Protein 5GQW (pdb70)

CATH classification: 2.60.40.10 (+2 more: 3.20.20.80, 2.60.40.1180)

Radius of gyration: 28.47 Å; Cα contacts (8 Å, |Δi|>4): 1723; chains: 1; bounding box: 84×84×60 Å

InterPro domains:
  IPR004193 Glycoside hydrolase, family 13, N-terminal [PF02922] (128-210)
  IPR006047 Glycosyl hydrolase family 13, catalytic domain [PF00128] (302-372)
  IPR006047 Glycosyl hydrolase family 13, catalytic domain [SM00642] (279-637)
  IPR006048 Alpha-amylase/branching enzyme, C-terminal all beta [PF02806] (655-753)
  IPR006407 1,4-alpha-glucan-branching enzyme, GlgB [MF_00685] (105-754)
  IPR006407 1,4-alpha-glucan-branching enzyme, GlgB [TIGR01515] (279-752)
  IPR013780 Glycosyl hydrolase, all-beta [G3DSA:2.60.40.1180] (647-755)
  IPR013783 Immunoglobulin-like fold [G3DSA:2.60.40.10] (2-106)
  IPR013783 Immunoglobulin-like fold [G3DSA:2.60.40.10] (107-224)
  IPR014756 Immunoglobulin E-set [SSF81296] (15-117)
  IPR014756 Immunoglobulin E-set [SSF81296] (141-197)
  IPR017853 Glycoside hydrolase superfamily [SSF51445] (183-643)
  IPR037439 1,4-alpha-glucan-branching enzyme [PIRSF000463] (9-755)
  IPR044143 Glycogen branching enzyme GlgB, N-terminal Early set domain [cd02855] (122-225)
  IPR054169 1,4-alpha-glucan branching enzyme GlgB, N-terminal domain [PF22019] (7-102)

Secondary structure (DSSP, 8-state):
--HHHHHHHHTT--S-GGGTSEEEEEEE-SS-EEEEEEEE-TT-SEEEEEEGGGTEEEE-EEESEEEEEEEEEE-S---S-EEEEEETTEEEEE--TTS-S-SSPPHHHHHHHHTT--TTGGGTSEEEEEEETTEEEEEEEEE-TT-SEEEEEEGGGTT--TT-B-EEETTTEEEEEEET--TT-EEEEEEE-TT--EEEE--TT-S-B--TT---EE---GGGS-----HHHHHHHHTS-GGGS--EEEEE-TTTS-EEETTSPEEETTEEE---BS-TTSTTEEEPPHHHHHHHHHHHHHHHT-SEEEESP-EE-S-GGGTT-S-SEEEEE-GGG--HHHHHHHHHHHHHTT-EEEEE---S-B---TTSSTTTTSS--SB-SSHHHHEETTTTEE-B-TTSHHHHHHHHHHHHHHHHHH---EEEES-HHHHHBTTTT--TTSS---TTSSSB-HHHHHHHHHHHHHHHHHSTT-EEEE---S--S-TTS-GGGT----SEEE-HHHHHHHHHHHHS-GGGGGGGTHHHHTHHHHGGGS-EEEEE-GGGSSTTS--TGGGS-SSHHHHHHHHHHHHHHHHHSSSEEEEETTTTTT--SPP-TTS---GGGGGSHHHHHHHHHHHHHHHHHHH-GGGTSSTTSGGGEEEEE---GGGTEEEEEE--SSGGG-EEEEEE-SS--EEEEEEEESS-SEEEEEEETT-GGGTS---S-TTEEEPBS--BTTBSEEEEEEE-TTEEEEEEEETT---

Structure (mmCIF, N/CA/C/O backbone):
data_5GQW
#
_entry.id   5GQW
#
_cell.length_a   133.619
_cell.length_b   133.619
_cell.length_c   185.248
_cell.angle_alpha   90.00
_cell.angle_beta   90.00
_cell.angle_gamma   90.00
#
_symmetry.space_group_name_H-M   'P 41 21 2'
#
loop_
_entity.id
_entity.type
_entity.pdbx_description
1 polymer '1,4-alpha-glucan branching enzyme GlgB'
2 non-polymer GLYCEROL
3 non-polymer 'MAGNESIUM ION'
4 water water
#
loop_
_atom_site.group_PDB
_atom_site.id
_atom_site.type_symbol
_atom_site.label_atom_id
_atom_site.label_alt_id
_atom_site.label_comp_id
_atom_site.label_asym_id
_atom_site.label_entity_id
_atom_site.label_seq_id
_atom_site.pdbx_PDB_ins_code
_atom_site.Cartn_x
_atom_site.Cartn_y
_atom_site.Cartn_z
_atom_site.occupancy
_atom_site.B_iso_or_equiv
_atom_site.auth_seq_id
_atom_site.auth_comp_id
_atom_site.auth_asym_id
_atom_site.auth_atom_id
_atom_site.pdbx_PDB_model_num
ATOM 1 N N . ILE A 1 25 ? 95.069 33.341 56.296 1.00 43.26 5 ILE A N 1
ATOM 2 C CA . ILE A 1 25 ? 95.793 33.284 57.629 1.00 37.33 5 ILE A CA 1
ATOM 3 C C . ILE A 1 25 ? 97.140 32.436 57.575 1.00 37.62 5 ILE A C 1
ATOM 4 O O . ILE A 1 25 ? 97.246 31.561 56.764 1.00 30.04 5 ILE A O 1
ATOM 9 N N . SER A 1 26 ? 98.134 32.695 58.404 1.00 29.14 6 SER A N 1
ATOM 10 C CA . SER A 1 26 ? 99.378 31.810 58.439 1.00 28.50 6 SER A CA 1
ATOM 11 C C . SER A 1 26 ? 99.212 30.538 59.238 1.00 25.24 6 SER A C 1
ATOM 12 O O . SER A 1 26 ? 98.383 30.427 60.152 1.00 20.36 6 SER A O 1
ATOM 15 N N . ALA A 1 27 ? 100.057 29.534 58.982 1.00 20.77 7 ALA A N 1
ATOM 16 C CA . ALA A 1 27 ? 100.032 28.327 59.790 1.00 20.48 7 ALA A CA 1
ATOM 17 C C . ALA A 1 27 ? 100.434 28.648 61.212 1.00 19.41 7 ALA A C 1
ATOM 18 O O . ALA A 1 27 ? 100.013 27.989 62.172 1.00 19.15 7 ALA A O 1
ATOM 20 N N . ASP A 1 28 ? 101.359 29.590 61.394 1.00 21.15 8 ASP A N 1
ATOM 21 C CA . ASP A 1 28 ? 101.711 30.046 62.750 1.00 23.90 8 ASP A CA 1
ATOM 22 C C . ASP A 1 28 ? 100.497 30.523 63.571 1.00 20.03 8 ASP A C 1
ATOM 23 O O . ASP A 1 28 ? 100.326 30.091 64.717 1.00 20.59 8 ASP A O 1
ATOM 28 N N . GLN A 1 29 ? 99.689 31.369 62.989 1.00 21.05 9 GLN A N 1
ATOM 29 C CA . GLN A 1 29 ? 98.457 31.792 63.645 1.00 20.90 9 GLN A CA 1
ATOM 30 C C . GLN A 1 29 ? 97.496 30.641 63.936 1.00 18.42 9 GLN A C 1
ATOM 31 O O . GLN A 1 29 ? 96.944 30.522 65.014 1.00 19.34 9 GLN A O 1
ATOM 37 N N . VAL A 1 30 ? 97.298 29.751 62.953 1.00 17.88 10 VAL A N 1
ATOM 38 C CA . VAL A 1 30 ? 96.482 28.606 63.175 1.00 18.14 10 VAL A CA 1
ATOM 39 C C . VAL A 1 30 ? 96.962 27.752 64.293 1.00 19.03 10 VAL A C 1
ATOM 40 O O . VAL A 1 30 ? 96.208 27.328 65.230 1.00 18.99 10 VAL A O 1
ATOM 44 N N . ASN A 1 31 ? 98.296 27.485 64.337 1.00 19.65 11 ASN A N 1
ATOM 45 C CA . ASN A 1 31 ? 98.783 26.657 65.408 1.00 20.72 11 ASN A CA 1
ATOM 46 C C . ASN A 1 31 ? 98.676 27.321 66.775 1.00 18.74 11 ASN A C 1
ATOM 47 O O . ASN A 1 31 ? 98.490 26.599 67.793 1.00 22.50 11 ASN A O 1
ATOM 52 N N . GLN A 1 32 ? 98.769 28.655 66.802 1.00 19.93 12 GLN A N 1
ATOM 53 C CA . GLN A 1 32 ? 98.562 29.371 68.085 1.00 20.37 12 GLN A CA 1
ATOM 54 C C . GLN A 1 32 ? 97.161 29.096 68.623 1.00 23.30 12 GLN A C 1
ATOM 55 O O . GLN A 1 32 ? 96.956 28.913 69.822 1.00 25.01 12 GLN A O 1
ATOM 61 N N . ILE A 1 33 ? 96.206 29.079 67.713 1.00 21.36 13 ILE A N 1
ATOM 62 C CA . ILE A 1 33 ? 94.809 28.751 68.119 1.00 21.27 13 ILE A CA 1
ATOM 63 C C . ILE A 1 33 ? 94.705 27.301 68.555 1.00 21.43 13 ILE A C 1
ATOM 64 O O . ILE A 1 33 ? 94.216 27.025 69.650 1.00 26.63 13 ILE A O 1
ATOM 69 N N . ILE A 1 34 ? 95.170 26.350 67.746 1.00 24.94 14 ILE A N 1
ATOM 70 C CA . ILE A 1 34 ? 95.068 24.878 68.022 1.00 24.87 14 ILE A CA 1
ATOM 71 C C . ILE A 1 34 ? 95.663 24.577 69.372 1.00 29.30 14 ILE A C 1
ATOM 72 O O . ILE A 1 34 ? 95.163 23.723 70.113 1.00 27.31 14 ILE A O 1
ATOM 77 N N . TYR A 1 35 ? 96.801 25.197 69.682 1.00 26.22 15 TYR A N 1
ATOM 78 C CA . TYR A 1 35 ? 97.544 24.877 70.899 1.00 28.56 15 TYR A CA 1
ATOM 79 C C . TYR A 1 35 ? 97.317 25.866 72.025 1.00 28.04 15 TYR A C 1
ATOM 80 O O . TYR A 1 35 ? 98.046 25.855 72.989 1.00 33.72 15 TYR A O 1
ATOM 89 N N . ASN A 1 36 ? 96.272 26.704 71.918 1.00 29.04 16 ASN A N 1
ATOM 90 C CA . ASN A 1 36 ? 95.927 27.701 72.977 1.00 31.57 16 ASN A CA 1
ATOM 91 C C . ASN A 1 36 ? 97.112 28.597 73.417 1.00 35.33 16 ASN A C 1
ATOM 92 O O . ASN A 1 36 ? 97.361 28.850 74.603 1.00 34.62 16 ASN A O 1
ATOM 97 N N . LEU A 1 37 ? 97.890 29.083 72.451 1.00 27.96 17 LEU A N 1
ATOM 98 C CA . LEU A 1 37 ? 98.951 30.057 72.674 1.00 28.95 17 LEU A CA 1
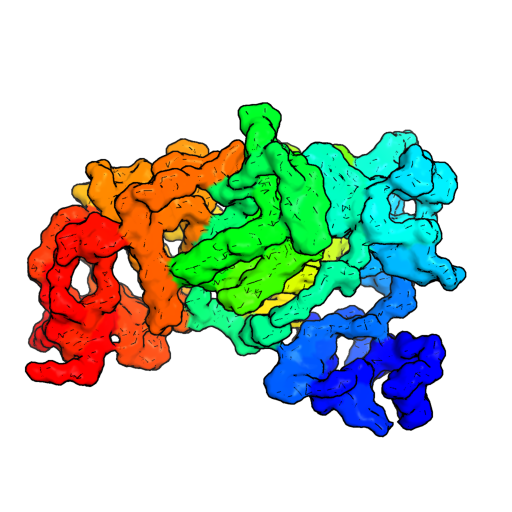ATOM 99 C C . LEU A 1 37 ? 98.529 31.418 72.186 1.00 29.67 17 LEU A C 1
ATOM 100 O O . LEU A 1 37 ? 99.268 32.351 72.302 1.00 31.22 17 LEU A O 1
ATOM 105 N N . HIS A 1 38 ? 97.371 31.557 71.552 1.00 24.62 18 HIS A N 1
ATOM 106 C CA . HIS A 1 38 ? 97.052 32.837 70.968 1.00 21.31 18 HIS A CA 1
ATOM 107 C C . HIS A 1 38 ? 96.571 33.791 72.018 1.00 22.13 18 HIS A C 1
ATOM 108 O O . HIS A 1 38 ? 95.712 33.441 72.855 1.00 24.20 18 HIS A O 1
ATOM 115 N N . HIS A 1 39 ? 96.927 35.048 71.903 1.00 23.23 19 HIS A N 1
ATOM 116 C CA . HIS A 1 39 ? 96.571 35.975 72.970 1.00 26.20 19 HIS A CA 1
ATOM 117 C C . HIS A 1 39 ? 95.124 36.384 72.988 1.00 25.31 19 HIS A C 1
ATOM 118 O O . HIS A 1 39 ? 94.615 36.812 74.006 1.00 23.15 19 HIS A O 1
ATOM 125 N N . ASP A 1 40 ? 94.423 36.340 71.854 1.00 20.45 20 ASP A N 1
ATOM 126 C CA . ASP A 1 40 ? 93.009 36.711 71.811 1.00 19.40 20 ASP A CA 1
ATOM 127 C C . ASP A 1 40 ? 92.372 36.107 70.543 1.00 16.64 20 ASP A C 1
ATOM 128 O O . ASP A 1 40 ? 92.417 36.736 69.481 1.00 17.73 20 ASP A O 1
ATOM 133 N N . PRO A 1 41 ? 91.770 34.924 70.707 1.00 18.65 21 PRO A N 1
ATOM 134 C CA . PRO A 1 41 ? 91.212 34.279 69.513 1.00 17.00 21 PRO A CA 1
ATOM 135 C C . PRO A 1 41 ? 90.172 35.052 68.778 1.00 18.32 21 PRO A C 1
ATOM 136 O O . PRO A 1 41 ? 89.983 34.802 67.618 1.00 17.74 21 PRO A O 1
ATOM 140 N N . PHE A 1 42 ? 89.535 36.087 69.358 1.00 17.55 22 PHE A N 1
ATOM 141 C CA . PHE A 1 42 ? 88.606 36.844 68.607 1.00 19.20 22 PHE A CA 1
ATOM 142 C C . PHE A 1 42 ? 89.231 37.690 67.543 1.00 21.85 22 PHE A C 1
ATOM 143 O O . PHE A 1 42 ? 88.561 38.167 66.644 1.00 20.45 22 PHE A O 1
ATOM 151 N N . GLU A 1 43 ? 90.577 37.862 67.573 1.00 19.86 23 GLU A N 1
ATOM 152 C CA . GLU A 1 43 ? 91.235 38.557 66.485 1.00 19.62 23 GLU A CA 1
ATOM 153 C C . GLU A 1 43 ? 91.112 37.840 65.151 1.00 20.98 23 GLU A C 1
ATOM 154 O O . GLU A 1 43 ? 91.173 38.481 64.101 1.00 21.45 23 GLU A O 1
ATOM 160 N N . ILE A 1 44 ? 91.009 36.521 65.215 1.00 18.10 24 ILE A N 1
ATOM 161 C CA . ILE A 1 44 ? 91.149 35.613 64.068 1.00 20.67 24 ILE A CA 1
ATOM 162 C C . ILE A 1 44 ? 89.827 34.842 63.828 1.00 17.84 24 ILE A C 1
ATOM 163 O O . ILE A 1 44 ? 89.475 34.593 62.650 1.00 17.25 24 ILE A O 1
ATOM 168 N N . LEU A 1 45 ? 89.196 34.387 64.890 1.00 17.03 25 LEU A N 1
ATOM 169 C CA . LEU A 1 45 ? 87.931 33.627 64.795 1.00 17.05 25 LEU A CA 1
ATOM 170 C C . LEU A 1 45 ? 86.702 34.527 64.740 1.00 16.17 25 LEU A C 1
ATOM 171 O O . LEU A 1 45 ? 86.708 35.713 65.093 1.00 16.15 25 LEU A O 1
ATOM 176 N N . GLY A 1 46 ? 85.619 33.992 64.200 1.00 14.91 26 GLY A N 1
ATOM 177 C CA . GLY A 1 46 ? 84.484 34.845 63.934 1.00 15.84 26 GLY A CA 1
ATOM 178 C C . GLY A 1 46 ? 84.485 35.456 62.597 1.00 17.93 26 GLY A C 1
ATOM 179 O O . GLY A 1 46 ? 85.116 34.914 61.685 1.00 16.10 26 GLY A O 1
ATOM 180 N N . CYS A 1 47 ? 83.792 36.590 62.458 1.00 14.82 27 CYS A N 1
ATOM 181 C CA . CYS A 1 47 ? 83.575 37.242 61.205 1.00 15.44 27 CYS A CA 1
ATOM 182 C C . CYS A 1 47 ? 84.440 38.483 61.110 1.00 21.68 27 CYS A C 1
ATOM 183 O O . CYS A 1 47 ? 84.341 39.356 61.953 1.00 19.79 27 CYS A O 1
ATOM 186 N N . HIS A 1 48 ? 85.244 38.575 60.085 1.00 18.75 28 HIS A N 1
ATOM 187 C CA . HIS A 1 48 ? 86.149 39.718 59.869 1.00 21.44 28 HIS A CA 1
ATOM 188 C C . HIS A 1 48 ? 86.088 40.285 58.464 1.00 22.36 28 HIS A C 1
ATOM 189 O O . HIS A 1 48 ? 86.040 39.559 57.483 1.00 20.64 28 HIS A O 1
ATOM 196 N N . LEU A 1 49 ? 86.032 41.610 58.368 1.00 22.48 29 LEU A N 1
ATOM 197 C CA . LEU A 1 49 ? 86.007 42.275 57.071 1.00 24.99 29 LEU A CA 1
ATOM 198 C C . LEU A 1 49 ? 87.364 42.182 56.442 1.00 28.40 29 LEU A C 1
ATOM 199 O O . LEU A 1 49 ? 88.387 42.439 57.103 1.00 28.72 29 LEU A O 1
ATOM 204 N N . LEU A 1 50 ? 87.416 41.748 55.214 1.00 24.56 30 LEU A N 1
ATOM 205 C CA . LEU A 1 50 ? 88.700 41.714 54.497 1.00 29.15 30 LEU A CA 1
ATOM 206 C C . LEU A 1 50 ? 88.877 42.927 53.610 1.00 34.97 30 LEU A C 1
ATOM 207 O O . LEU A 1 50 ? 89.956 43.537 53.579 1.00 36.08 30 LEU A O 1
ATOM 212 N N . GLU A 1 51 ? 87.865 43.226 52.813 1.00 33.25 31 GLU A N 1
ATOM 213 C CA . GLU A 1 51 ? 87.924 44.408 51.973 1.00 35.19 31 GLU A CA 1
ATOM 214 C C . GLU A 1 51 ? 86.574 44.929 51.533 1.00 35.42 31 GLU A C 1
ATOM 215 O O . GLU A 1 51 ? 85.548 44.248 51.687 1.00 28.68 31 GLU A O 1
ATOM 221 N N . GLU A 1 52 ? 86.532 46.191 51.099 1.00 35.33 32 GLU A N 1
ATOM 222 C CA . GLU A 1 52 ? 85.308 46.754 50.568 1.00 36.77 32 GLU A CA 1
ATOM 223 C C . GLU A 1 52 ? 85.364 46.960 49.093 1.00 39.91 32 GLU A C 1
ATOM 224 O O . GLU A 1 52 ? 86.329 47.495 48.597 1.00 34.64 32 GLU A O 1
ATOM 230 N N . GLY A 1 53 ? 84.316 46.539 48.417 1.00 30.05 33 GLY A N 1
ATOM 231 C CA . GLY A 1 53 ? 84.115 46.696 47.016 1.00 31.91 33 GLY A CA 1
ATOM 232 C C . GLY A 1 53 ? 83.198 47.899 46.752 1.00 30.95 33 GLY A C 1
ATOM 233 O O . GLY A 1 53 ? 82.814 48.673 47.645 1.00 33.10 33 GLY A O 1
ATOM 234 N N . LYS A 1 54 ? 82.799 48.015 45.512 1.00 32.61 34 LYS A N 1
ATOM 235 C CA . LYS A 1 54 ? 81.975 49.138 45.133 1.00 40.89 34 LYS A CA 1
ATOM 236 C C . LYS A 1 54 ? 80.620 48.959 45.763 1.00 41.09 34 LYS A C 1
ATOM 237 O O . LYS A 1 54 ? 80.089 49.872 46.374 1.00 40.93 34 LYS A O 1
ATOM 243 N N . ASN A 1 55 ? 80.023 47.799 45.564 1.00 34.68 35 ASN A N 1
ATOM 244 C CA . ASN A 1 55 ? 78.613 47.674 46.085 1.00 41.63 35 ASN A CA 1
ATOM 245 C C . ASN A 1 55 ? 78.492 46.515 47.092 1.00 40.71 35 ASN A C 1
ATOM 246 O O . ASN A 1 55 ? 77.391 46.076 47.389 1.00 35.86 35 ASN A O 1
ATOM 251 N N . THR A 1 56 ? 79.622 45.950 47.480 1.00 34.93 36 THR A N 1
ATOM 252 C CA . THR A 1 56 ? 79.642 44.795 48.343 1.00 30.37 36 THR A CA 1
ATOM 253 C C . THR A 1 56 ? 80.932 44.805 49.174 1.00 30.06 36 THR A C 1
ATOM 254 O O . THR A 1 56 ? 81.803 45.719 49.065 1.00 27.69 36 THR A O 1
ATOM 258 N N . LYS A 1 57 ? 81.019 43.822 50.083 1.00 26.32 37 LYS A N 1
ATOM 259 C CA . LYS A 1 57 ? 82.161 43.675 50.947 1.00 24.47 37 LYS A CA 1
ATOM 260 C C . LYS A 1 57 ? 82.590 42.225 50.937 1.00 23.93 37 LYS A C 1
ATOM 261 O O . LYS A 1 57 ? 81.825 41.358 50.620 1.00 23.57 37 LYS A O 1
ATOM 267 N N . LYS A 1 58 ? 83.880 41.980 51.189 1.00 22.99 38 LYS A N 1
ATOM 268 C CA . LYS A 1 58 ? 84.385 40.620 51.303 1.00 22.86 38 LYS A CA 1
ATOM 269 C C . LYS A 1 58 ? 84.777 40.342 52.737 1.00 19.64 38 LYS A C 1
ATOM 270 O O . LYS A 1 58 ? 85.552 41.077 53.333 1.00 21.81 38 LYS A O 1
ATOM 276 N N . TRP A 1 59 ? 84.202 39.281 53.280 1.00 17.14 39 TRP A N 1
ATOM 277 C CA . TRP A 1 59 ? 84.360 38.866 54.656 1.00 16.10 39 TRP A CA 1
ATOM 278 C C . TRP A 1 59 ? 84.992 37.499 54.731 1.00 15.48 39 TRP A C 1
ATOM 279 O O . TRP A 1 59 ? 84.855 36.698 53.846 1.00 18.15 39 TRP A O 1
ATOM 290 N N . VAL A 1 60 ? 85.663 37.235 55.815 1.00 15.96 40 VAL A N 1
ATOM 291 C CA . VAL A 1 60 ? 85.999 35.888 56.145 1.00 15.20 40 VAL A CA 1
ATOM 292 C C . VAL A 1 60 ? 85.410 35.428 57.515 1.00 16.11 40 VAL A C 1
ATOM 293 O O . VAL A 1 60 ? 85.350 36.222 58.445 1.00 17.67 40 VAL A O 1
ATOM 297 N N . VAL A 1 61 ? 84.858 34.259 5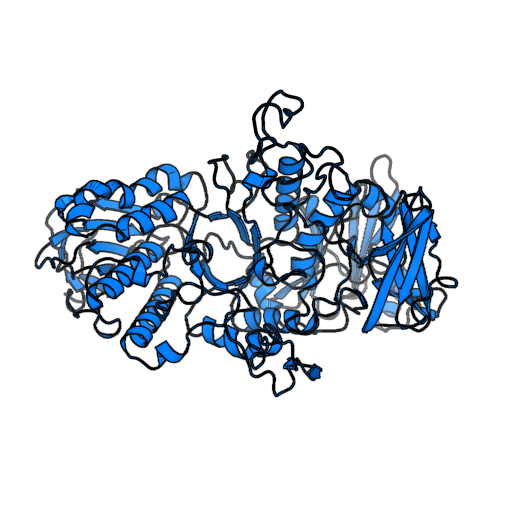7.559 1.00 14.93 41 VAL A N 1
ATOM 298 C CA . VAL A 1 61 ? 84.434 33.637 58.804 1.00 13.49 41 VAL A CA 1
ATOM 299 C C . VAL A 1 61 ? 85.387 32.496 59.096 1.00 15.06 41 VAL A C 1
ATOM 300 O O . VAL A 1 61 ? 85.688 31.680 58.174 1.00 16.01 41 VAL A O 1
ATOM 304 N N . ARG A 1 62 ? 85.942 32.483 60.298 1.00 13.15 42 ARG A N 1
ATOM 305 C CA . ARG A 1 62 ? 86.829 31.414 60.724 1.00 13.92 42 ARG A CA 1
ATOM 306 C C . ARG A 1 62 ? 86.353 30.747 61.939 1.00 17.29 42 ARG A C 1
ATOM 307 O O . ARG A 1 62 ? 85.724 31.361 62.848 1.00 17.67 42 ARG A O 1
ATOM 315 N N . ALA A 1 63 ? 86.586 29.458 62.030 1.00 14.76 43 ALA A N 1
ATOM 316 C CA . ALA A 1 63 ? 86.152 28.619 63.187 1.00 14.36 43 ALA A CA 1
ATOM 317 C C . ALA A 1 63 ? 87.116 27.569 63.519 1.00 16.28 43 ALA A C 1
ATOM 318 O O . ALA A 1 63 ? 87.658 26.925 62.577 1.00 15.83 43 ALA A O 1
ATOM 320 N N . TYR A 1 64 ? 87.313 27.295 64.798 1.00 14.01 44 TYR A N 1
ATOM 321 C CA . TYR A 1 64 ? 88.144 26.172 65.249 1.00 17.39 44 TYR A CA 1
ATOM 322 C C . TYR A 1 64 ? 87.194 25.177 65.836 1.00 18.31 44 TYR A C 1
ATOM 323 O O . TYR A 1 64 ? 86.549 25.472 66.850 1.00 16.81 44 TYR A O 1
ATOM 332 N N . LEU A 1 65 ? 87.070 24.022 65.196 1.00 16.77 45 LEU A N 1
ATOM 333 C CA . LEU A 1 65 ? 85.976 23.050 65.448 1.00 16.73 45 LEU A CA 1
ATOM 334 C C . LEU A 1 65 ? 86.627 21.673 65.680 1.00 19.06 45 LEU A C 1
ATOM 335 O O . LEU A 1 65 ? 86.767 20.892 64.788 1.00 20.10 45 LEU A O 1
ATOM 340 N N . PRO A 1 66 ? 87.100 21.451 66.907 1.00 22.23 46 PRO A N 1
ATOM 341 C CA . PRO A 1 66 ? 87.914 20.264 67.119 1.00 24.25 46 PRO A CA 1
ATOM 342 C C . PRO A 1 66 ? 86.985 19.047 66.909 1.00 25.32 46 PRO A C 1
ATOM 343 O O . PRO A 1 66 ? 85.789 19.062 67.208 1.00 25.38 46 PRO A O 1
ATOM 347 N N . LYS A 1 67 ? 87.532 18.021 66.387 1.00 30.19 47 LYS A N 1
ATOM 348 C CA . LYS A 1 67 ? 86.604 16.903 66.032 1.00 34.72 47 LYS A CA 1
ATOM 349 C C . LYS A 1 67 ? 85.586 17.096 64.879 1.00 28.73 47 LYS A C 1
ATOM 350 O O . LYS A 1 67 ? 84.867 16.117 64.571 1.00 27.02 47 LYS A O 1
ATOM 356 N N . ALA A 1 68 ? 85.498 18.253 64.212 1.00 18.13 48 ALA A N 1
ATOM 357 C CA . ALA A 1 68 ? 84.639 18.355 63.041 1.00 17.95 48 ALA A CA 1
ATOM 358 C C . ALA A 1 68 ? 85.459 18.037 61.781 1.00 17.73 48 ALA A C 1
ATOM 359 O O . ALA A 1 68 ? 86.605 18.529 61.701 1.00 20.10 48 ALA A O 1
ATOM 361 N N . GLU A 1 69 ? 84.906 17.250 60.877 1.00 17.40 49 GLU A N 1
ATOM 362 C CA . GLU A 1 69 ? 85.518 17.025 59.562 1.00 18.71 49 GLU A CA 1
ATOM 363 C C . GLU A 1 69 ? 85.123 18.058 58.568 1.00 20.73 49 GLU A C 1
ATOM 364 O O . GLU A 1 69 ? 85.825 18.297 57.588 1.00 20.85 49 GLU A O 1
ATOM 370 N N . ALA A 1 70 ? 83.932 18.700 58.734 1.00 15.00 50 ALA A N 1
ATOM 371 C CA . ALA A 1 70 ? 83.429 19.606 57.752 1.00 13.40 50 ALA A CA 1
ATOM 372 C C . ALA A 1 70 ? 82.517 20.667 58.433 1.00 13.39 50 ALA A C 1
ATOM 373 O O . ALA A 1 70 ? 82.041 20.396 59.531 1.00 15.01 50 ALA A O 1
ATOM 375 N N . ALA A 1 71 ? 82.412 21.786 57.777 1.00 14.67 51 ALA A N 1
ATOM 376 C CA . ALA A 1 71 ? 81.578 22.898 58.286 1.00 14.49 51 ALA A CA 1
ATOM 377 C C . ALA A 1 71 ? 81.117 23.742 57.172 1.00 16.20 51 ALA A C 1
ATOM 378 O O . ALA A 1 71 ? 81.689 23.779 56.056 1.00 15.22 51 ALA A O 1
ATOM 380 N N . TRP A 1 72 ? 80.002 24.453 57.408 1.00 14.14 52 TRP A N 1
ATOM 381 C CA . TRP A 1 72 ? 79.452 25.414 56.497 1.00 12.34 52 TRP A CA 1
ATOM 382 C C . TRP A 1 72 ? 79.013 26.673 57.178 1.00 13.75 52 TRP A C 1
ATOM 383 O O . TRP A 1 72 ? 78.636 26.586 58.377 1.00 13.69 52 TRP A O 1
ATOM 394 N N . VAL A 1 73 ? 78.987 27.764 56.464 1.00 12.09 53 VAL A N 1
ATOM 395 C CA . VAL A 1 73 ? 78.376 29.016 56.921 1.00 12.78 53 VAL A CA 1
ATOM 396 C C . VAL A 1 73 ? 77.038 29.108 56.259 1.00 14.07 53 VAL A C 1
ATOM 397 O O . VAL A 1 73 ? 76.853 29.170 55.029 1.00 13.85 53 VAL A O 1
ATOM 401 N N . ILE A 1 74 ? 75.968 29.113 57.103 1.00 12.70 54 ILE A N 1
ATOM 402 C CA . ILE A 1 74 ? 74.645 29.312 56.584 1.00 13.03 54 ILE A CA 1
ATOM 403 C C . ILE A 1 74 ? 74.236 30.764 56.797 1.00 13.47 54 ILE A C 1
ATOM 404 O O . ILE A 1 74 ? 74.430 31.370 57.847 1.00 14.60 54 ILE A O 1
ATOM 409 N N . ARG A 1 75 ? 73.658 31.352 55.775 1.00 14.48 55 ARG A N 1
ATOM 410 C CA . ARG A 1 75 ? 73.079 32.687 55.786 1.00 14.74 55 ARG A CA 1
ATOM 411 C C . ARG A 1 75 ? 71.603 32.470 55.569 1.00 15.57 55 ARG A C 1
ATOM 412 O O . ARG A 1 75 ? 71.011 32.526 54.465 1.00 16.21 55 ARG A O 1
ATOM 420 N N . PRO A 1 76 ? 70.908 32.247 56.707 1.00 16.30 56 PRO A N 1
ATOM 421 C CA . PRO A 1 76 ? 69.531 31.671 56.491 1.00 18.93 56 PRO A CA 1
ATOM 422 C C . PRO A 1 76 ? 68.545 32.742 55.942 1.00 15.32 56 PRO A C 1
ATOM 423 O O . PRO A 1 76 ? 67.592 32.378 55.286 1.00 20.40 56 PRO A O 1
ATOM 427 N N . THR A 1 77 ? 68.834 33.934 56.250 1.00 17.58 57 THR A N 1
ATOM 428 C CA . THR A 1 77 ? 67.924 35.030 55.815 1.00 22.40 57 THR A CA 1
ATOM 429 C C . THR A 1 77 ? 68.087 35.329 54.329 1.00 25.99 57 THR A C 1
ATOM 430 O O . THR A 1 77 ? 67.235 35.924 53.727 1.00 21.43 57 THR A O 1
ATOM 434 N N . GLU A 1 78 ? 69.174 34.837 53.738 1.00 22.21 58 GLU A N 1
ATOM 435 C CA . GLU A 1 78 ? 69.430 35.009 52.261 1.00 24.85 58 GLU A CA 1
ATOM 436 C C . GLU A 1 78 ? 69.237 33.677 51.548 1.00 23.12 58 GLU A C 1
ATOM 437 O O . GLU A 1 78 ? 69.408 33.575 50.325 1.00 21.86 58 GLU A O 1
ATOM 443 N N . ARG A 1 79 ? 68.887 32.604 52.263 1.00 19.93 59 ARG A N 1
ATOM 444 C CA . ARG A 1 79 ? 68.719 31.262 51.774 1.00 20.50 59 ARG A CA 1
ATOM 445 C C . ARG A 1 79 ? 70.049 30.808 51.063 1.00 19.37 59 ARG A C 1
ATOM 446 O O . ARG A 1 79 ? 69.965 30.244 49.974 1.00 20.59 59 ARG A O 1
ATOM 454 N N . LYS A 1 80 ? 71.171 31.092 51.707 1.00 17.78 60 LYS A N 1
ATOM 455 C CA . LYS A 1 80 ? 72.518 30.663 51.164 1.00 16.80 60 LYS A CA 1
ATOM 456 C C . LYS A 1 80 ? 73.208 29.787 52.136 1.00 17.32 60 LYS A C 1
ATOM 457 O O . LYS A 1 80 ? 73.002 29.834 53.339 1.00 15.63 60 LYS A O 1
ATOM 463 N N . GLU A 1 81 ? 74.128 28.993 51.595 1.00 12.84 61 GLU A N 1
ATOM 464 C CA . GLU A 1 81 ? 74.955 28.174 52.418 1.00 12.32 61 GLU A CA 1
ATOM 465 C C . GLU A 1 81 ? 76.294 27.981 51.658 1.00 16.51 61 GLU A C 1
ATOM 466 O O . GLU A 1 81 ? 76.245 27.715 50.471 1.00 15.35 61 GLU A O 1
ATOM 472 N N . ASP A 1 82 ? 77.385 28.206 52.349 1.00 14.94 62 ASP A N 1
ATOM 473 C CA . ASP A 1 82 ? 78.757 28.151 51.800 1.00 16.27 62 ASP A CA 1
ATOM 474 C C . ASP A 1 82 ? 79.579 27.197 52.581 1.00 17.36 62 ASP A C 1
ATOM 475 O O . ASP A 1 82 ? 79.612 27.234 53.795 1.00 16.49 62 ASP A O 1
ATOM 480 N N . PRO A 1 83 ? 80.355 26.343 51.896 1.00 15.75 63 PRO A N 1
ATOM 481 C CA . PRO A 1 83 ? 81.229 25.421 52.662 1.00 14.87 63 PRO A CA 1
ATOM 482 C C . PRO A 1 83 ? 82.376 26.196 53.217 1.00 14.54 63 PRO A C 1
ATOM 483 O O . PRO A 1 83 ? 82.850 27.171 52.627 1.00 16.11 63 PRO A O 1
ATOM 487 N N . MET A 1 84 ? 82.854 25.722 54.349 1.00 14.18 64 MET A N 1
ATOM 488 C CA . MET A 1 84 ? 84.110 26.148 54.885 1.00 13.27 64 MET A CA 1
ATOM 489 C C . MET A 1 84 ? 85.226 25.175 54.388 1.00 14.88 64 MET A C 1
ATOM 490 O O . MET A 1 84 ? 84.957 24.031 54.173 1.00 16.10 64 MET A O 1
ATOM 495 N N . ASN A 1 85 ? 86.426 25.690 54.329 1.00 15.24 65 ASN A N 1
ATOM 496 C CA . ASN A 1 85 ? 87.566 24.842 53.941 1.00 16.53 65 ASN A CA 1
ATOM 497 C C . ASN A 1 85 ? 88.543 24.768 55.105 1.00 15.23 65 ASN A C 1
ATOM 498 O O . ASN A 1 85 ? 88.809 25.817 55.726 1.00 13.93 65 ASN A O 1
ATOM 503 N N . SER A 1 86 ? 89.097 23.590 55.353 1.00 16.28 66 SER A N 1
ATOM 504 C CA . SER A 1 86 ? 90.229 23.469 56.316 1.00 16.26 66 SER A CA 1
ATOM 505 C C . SER A 1 86 ? 91.387 24.259 55.817 1.00 18.54 66 SER A C 1
ATOM 506 O O . SER A 1 86 ? 91.633 24.338 54.557 1.00 17.47 66 SER A O 1
ATOM 509 N N . VAL A 1 87 ? 92.098 24.969 56.700 1.00 17.15 67 VAL A N 1
ATOM 510 C CA . VAL A 1 87 ? 93.179 25.818 56.330 1.00 19.51 67 VAL A CA 1
ATOM 511 C C . VAL A 1 87 ? 94.267 25.502 57.373 1.00 22.35 67 VAL A C 1
ATOM 512 O O . VAL A 1 87 ? 94.113 25.677 58.623 1.00 18.79 67 VAL A O 1
ATOM 516 N N . HIS A 1 88 ? 95.386 24.979 56.885 1.00 20.52 68 HIS A N 1
ATOM 517 C CA . HIS A 1 88 ? 96.475 24.533 57.785 1.00 20.28 68 HIS A CA 1
ATOM 518 C C . HIS A 1 88 ? 96.342 23.437 58.754 1.00 24.91 68 HIS A C 1
ATOM 519 O O . HIS A 1 88 ? 97.341 22.820 59.034 1.00 26.92 68 HIS A O 1
ATOM 526 N N . HIS A 1 89 ? 95.154 23.073 59.237 1.00 18.46 69 HIS A N 1
ATOM 527 C CA . HIS A 1 89 ? 94.882 22.063 60.095 1.00 19.53 69 HIS A CA 1
ATOM 528 C C . HIS A 1 89 ? 93.473 21.567 59.800 1.00 19.58 69 HIS A C 1
ATOM 529 O O . HIS A 1 89 ? 92.624 22.423 59.376 1.00 19.54 69 HIS A O 1
ATOM 536 N N . PRO A 1 90 ? 93.221 20.278 59.957 1.00 18.09 70 PRO A N 1
ATOM 537 C CA . PRO A 1 90 ? 91.908 19.719 59.507 1.00 20.18 70 PRO A CA 1
ATOM 538 C C . PRO A 1 90 ? 90.736 20.252 60.283 1.00 21.67 70 PRO A C 1
ATOM 539 O O . PRO A 1 90 ? 89.620 20.133 59.806 1.00 22.17 70 PRO A O 1
ATOM 543 N N . ASN A 1 91 ? 90.992 20.778 61.495 1.00 20.66 71 ASN A N 1
ATOM 544 C CA . ASN A 1 91 ? 89.896 21.330 62.303 1.00 22.75 71 ASN A CA 1
ATOM 545 C C . ASN A 1 91 ? 89.863 22.840 62.385 1.00 19.52 71 ASN A C 1
ATOM 546 O O . ASN A 1 91 ? 89.035 23.377 63.203 1.00 19.87 71 ASN A O 1
ATOM 551 N N . PHE A 1 92 ? 90.649 23.557 61.581 1.00 17.95 72 PHE A N 1
ATOM 552 C CA . PHE A 1 92 ? 90.585 24.982 61.527 1.00 16.68 72 PHE A CA 1
ATOM 553 C C . PHE A 1 92 ? 89.965 25.307 60.157 1.00 16.58 72 PHE A C 1
ATOM 554 O O . PHE A 1 92 ? 90.548 24.988 59.084 1.00 18.07 72 PHE A O 1
ATOM 562 N N . PHE A 1 93 ? 88.877 26.083 60.135 1.00 15.24 73 PHE A N 1
ATOM 563 C CA . PHE A 1 93 ? 88.068 26.349 58.956 1.00 13.78 73 PHE A CA 1
ATOM 564 C C . PHE A 1 93 ? 87.940 27.790 58.624 1.00 16.09 73 PHE A C 1
ATOM 565 O O . PHE A 1 93 ? 87.860 28.671 59.532 1.00 14.76 73 PHE A O 1
ATOM 573 N N . GLU A 1 94 ? 87.992 28.123 57.336 1.00 15.14 74 GLU A N 1
ATOM 574 C CA . GLU A 1 94 ? 87.727 29.440 56.837 1.00 16.57 74 GLU A CA 1
ATOM 575 C C . GLU A 1 94 ? 86.741 29.446 55.742 1.00 16.62 74 GLU A C 1
ATOM 576 O O . GLU A 1 94 ? 86.652 28.528 54.930 1.00 16.42 74 GLU A O 1
ATOM 582 N N . CYS A 1 95 ? 86.017 30.537 55.601 1.00 13.68 75 CYS A N 1
ATOM 583 C CA . CYS A 1 95 ? 85.022 30.698 54.540 1.00 15.73 75 CYS A CA 1
ATOM 584 C C . CYS A 1 95 ? 85.008 32.120 54.117 1.00 18.14 75 CYS A C 1
ATOM 585 O O . CYS A 1 95 ? 84.797 33.003 54.940 1.00 16.95 75 CYS A O 1
ATOM 588 N N . ILE A 1 96 ? 85.261 32.426 52.820 1.00 15.64 76 ILE A N 1
ATOM 589 C CA . ILE A 1 96 ? 85.240 33.752 52.334 1.00 16.65 76 ILE A CA 1
ATOM 590 C C . ILE A 1 96 ? 83.928 34.026 51.638 1.00 16.65 76 ILE A C 1
ATOM 591 O O . ILE A 1 96 ? 83.499 33.272 50.776 1.00 18.61 76 ILE A O 1
ATOM 596 N N . ILE A 1 97 ? 83.258 35.103 52.022 1.00 16.06 77 ILE A N 1
ATOM 597 C CA . ILE A 1 97 ? 81.920 35.408 51.470 1.00 16.89 77 ILE A CA 1
ATOM 598 C C . ILE A 1 97 ? 81.846 36.857 51.083 1.00 19.06 77 ILE A C 1
ATOM 599 O O . ILE A 1 97 ? 82.273 37.747 51.814 1.00 17.92 77 ILE A O 1
ATOM 604 N N . GLU A 1 98 ? 81.271 37.120 49.917 1.00 20.60 78 GLU A N 1
ATOM 605 C CA . GLU A 1 98 ? 81.066 38.498 49.466 1.00 22.87 78 GLU A CA 1
ATOM 606 C C . GLU A 1 98 ? 79.610 38.863 49.558 1.00 22.89 78 GLU A C 1
ATOM 607 O O . GLU A 1 98 ? 78.762 38.151 49.028 1.00 25.29 78 GLU A O 1
ATOM 613 N N . THR A 1 99 ? 79.363 39.869 50.350 1.00 22.65 79 THR A N 1
ATOM 614 C CA . THR A 1 99 ? 78.010 40.357 50.596 1.00 24.52 79 THR A CA 1
ATOM 615 C C . THR A 1 99 ? 78.109 41.690 51.266 1.00 23.70 79 THR A C 1
ATOM 616 O O . THR A 1 99 ? 79.050 42.009 51.994 1.00 22.55 79 THR A O 1
ATOM 620 N N . PRO A 1 100 ? 77.065 42.535 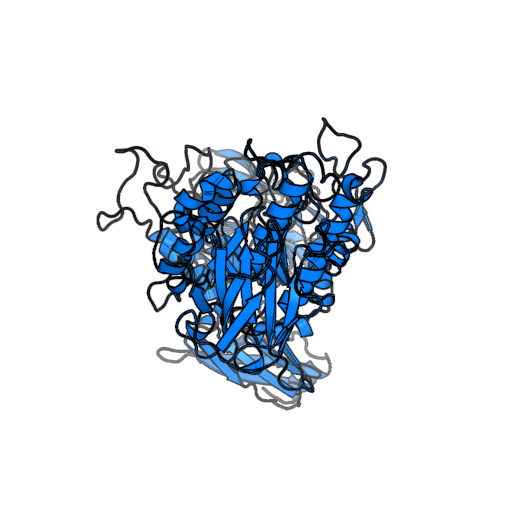51.104 1.00 27.40 80 PRO A N 1
ATOM 621 C CA . PRO A 1 100 ? 77.240 43.879 51.732 1.00 27.45 80 PRO A CA 1
ATOM 622 C C . PRO A 1 100 ? 77.299 43.914 53.241 1.00 26.87 80 PRO A C 1
ATOM 623 O O . PRO A 1 100 ? 78.010 44.707 53.830 1.00 27.70 80 PRO A O 1
ATOM 627 N N . GLU A 1 101 ? 76.566 42.991 53.910 1.00 24.69 81 GLU A N 1
ATOM 628 C CA . GLU A 1 101 ? 76.582 42.936 55.348 1.00 32.96 81 GLU A CA 1
ATOM 629 C C . GLU A 1 101 ? 76.453 41.471 55.732 1.00 21.76 81 GLU A C 1
ATOM 630 O O . GLU A 1 101 ? 75.787 40.743 55.036 1.00 26.62 81 GLU A O 1
ATOM 636 N N . LEU A 1 102 ? 77.181 41.053 56.754 1.00 22.87 82 LEU A N 1
ATOM 637 C CA . LEU A 1 102 ? 77.179 39.683 57.172 1.00 25.03 82 LEU A CA 1
ATOM 638 C C . LEU A 1 102 ? 76.824 39.632 58.669 1.00 24.98 82 LEU A C 1
ATOM 639 O O . LEU A 1 102 ? 77.613 39.234 59.539 1.00 29.42 82 LEU A O 1
ATOM 644 N N . ASN A 1 103 ? 75.592 40.043 58.910 1.00 26.36 83 ASN A N 1
ATOM 645 C CA . ASN A 1 103 ? 75.052 40.223 60.277 1.00 28.54 83 ASN A CA 1
ATOM 646 C C . ASN A 1 103 ? 74.397 38.938 60.785 1.00 26.54 83 ASN A C 1
ATOM 647 O O . ASN A 1 103 ? 74.368 38.715 61.991 1.00 27.97 83 ASN A O 1
ATOM 652 N N . HIS A 1 104 ? 73.843 38.127 59.911 1.00 17.45 84 HIS A N 1
ATOM 653 C CA . HIS A 1 104 ? 73.009 37.013 60.321 1.00 17.14 84 HIS A CA 1
ATOM 654 C C . HIS A 1 104 ? 73.564 35.707 59.727 1.00 17.22 84 HIS A C 1
ATOM 655 O O . HIS A 1 104 ? 73.443 35.534 58.497 1.00 20.03 84 HIS A O 1
ATOM 662 N N . TYR A 1 105 ? 74.202 34.922 60.533 1.00 14.48 85 TYR A N 1
ATOM 663 C CA . TYR A 1 105 ? 74.642 33.614 59.982 1.00 14.84 85 TYR A CA 1
ATOM 664 C C . TYR A 1 105 ? 74.724 32.597 61.082 1.00 14.70 85 TYR A C 1
ATOM 665 O O . TYR A 1 105 ? 74.713 32.962 62.311 1.00 15.06 85 TYR A O 1
ATOM 674 N N . GLN A 1 106 ? 74.801 31.332 60.691 1.00 12.97 86 GLN A N 1
ATOM 675 C CA . GLN A 1 106 ? 75.003 30.208 61.586 1.00 13.15 86 GLN A CA 1
ATOM 676 C C . GLN A 1 106 ? 76.130 29.342 61.063 1.00 13.27 86 GLN A C 1
ATOM 677 O O . GLN A 1 106 ? 76.454 29.427 59.856 1.00 13.23 86 GLN A O 1
ATOM 683 N N . LEU A 1 107 ? 76.729 28.568 61.941 1.00 12.42 87 LEU A N 1
ATOM 684 C CA . LEU A 1 107 ? 77.675 27.507 61.551 1.00 12.77 87 LEU A CA 1
ATOM 685 C C . LEU A 1 107 ? 76.996 26.178 61.583 1.00 13.78 87 LEU A C 1
ATOM 686 O O . LEU A 1 107 ? 76.364 25.773 62.571 1.00 15.31 87 LEU A O 1
ATOM 691 N N . LYS A 1 108 ? 77.131 25.433 60.467 1.00 13.62 88 LYS A N 1
ATOM 692 C CA . LYS A 1 108 ? 76.771 24.018 60.472 1.00 13.03 88 LYS A CA 1
ATOM 693 C C . LYS A 1 108 ? 78.048 23.185 60.607 1.00 16.02 88 LYS A C 1
ATOM 694 O O . LYS A 1 108 ? 79.011 23.444 59.903 1.00 14.34 88 LYS A O 1
ATOM 700 N N . VAL A 1 109 ? 78.089 22.320 61.563 1.00 14.11 89 VAL A N 1
ATOM 701 C CA . VAL A 1 109 ? 79.300 21.594 62.001 1.00 15.52 89 VAL A CA 1
ATOM 702 C C . VAL A 1 109 ? 79.055 20.120 61.919 1.00 16.80 89 VAL A C 1
ATOM 703 O O . VAL A 1 109 ? 78.118 19.551 62.580 1.00 16.38 89 VAL A O 1
ATOM 707 N N . LYS A 1 110 ? 79.885 19.373 61.117 1.00 15.20 90 LYS A N 1
ATOM 708 C CA . LYS A 1 110 ? 79.717 17.970 61.003 1.00 15.80 90 LYS A CA 1
ATOM 709 C C . LYS A 1 110 ? 80.862 17.233 61.662 1.00 17.72 90 LYS A C 1
ATOM 710 O O . LYS A 1 110 ? 82.036 17.449 61.345 1.00 17.94 90 LYS A O 1
ATOM 716 N N . GLU A 1 111 ? 80.498 16.387 62.616 1.00 18.51 91 GLU A N 1
ATOM 717 C CA . GLU A 1 111 ? 81.403 15.615 63.478 1.00 21.12 91 GLU A CA 1
ATOM 718 C C . GLU A 1 111 ? 81.009 14.158 63.250 1.00 25.24 91 GLU A C 1
ATOM 719 O O . GLU A 1 111 ? 79.896 13.714 63.603 1.00 22.56 91 GLU A O 1
ATOM 725 N N . GLY A 1 112 ? 81.798 13.420 62.484 1.00 23.87 92 GLY A N 1
ATOM 726 C CA . GLY A 1 112 ? 81.352 12.082 62.108 1.00 24.89 92 GLY A CA 1
ATOM 727 C C . GLY A 1 112 ? 80.072 12.078 61.281 1.00 25.15 92 GLY A C 1
ATOM 728 O O . GLY A 1 112 ? 80.002 12.757 60.258 1.00 28.36 92 GLY A O 1
ATOM 729 N N . GLU A 1 113 ? 79.052 11.283 61.687 1.00 24.49 93 GLU A N 1
ATOM 730 C CA . GLU A 1 113 ? 77.854 11.166 60.931 1.00 30.03 93 GLU A CA 1
ATOM 731 C C . GLU A 1 113 ? 76.811 12.236 61.361 1.00 33.65 93 GLU A C 1
ATOM 732 O O . GLU A 1 113 ? 75.727 12.270 60.798 1.00 38.11 93 GLU A O 1
ATOM 738 N N . HIS A 1 114 ? 77.189 13.108 62.268 1.00 23.08 94 HIS A N 1
ATOM 739 C CA . HIS A 1 114 ? 76.185 14.058 62.878 1.00 24.08 94 HIS A CA 1
ATOM 740 C C . HIS A 1 114 ? 76.464 15.488 62.566 1.00 23.45 94 HIS A C 1
ATOM 741 O O . HIS A 1 114 ? 77.636 15.874 62.465 1.00 22.83 94 HIS A O 1
ATOM 748 N N . GLU A 1 115 ? 75.403 16.272 62.403 1.00 19.99 95 GLU A N 1
ATOM 749 C CA . GLU A 1 115 ? 75.534 17.696 62.142 1.00 19.63 95 GLU A CA 1
ATOM 750 C C . GLU A 1 115 ? 74.797 18.471 63.207 1.00 19.61 95 GLU A C 1
ATOM 751 O O . GLU A 1 115 ? 73.689 18.046 63.603 1.00 18.28 95 GLU A O 1
ATOM 757 N N . LYS A 1 116 ? 75.360 19.625 63.579 1.00 16.90 96 LYS A N 1
ATOM 758 C CA . LYS A 1 116 ? 74.679 20.581 64.487 1.00 17.72 96 LYS A CA 1
ATOM 759 C C . LYS A 1 116 ? 74.715 21.937 63.820 1.00 18.43 96 LYS A C 1
ATOM 760 O O . LYS A 1 116 ? 75.611 22.228 63.023 1.00 15.51 96 LYS A O 1
ATOM 766 N N . VAL A 1 117 ? 73.753 22.819 64.162 1.00 15.62 97 VAL A N 1
ATOM 767 C CA . VAL A 1 117 ? 73.739 24.183 63.640 1.00 12.63 97 VAL A CA 1
ATOM 768 C C . VAL A 1 117 ? 73.734 25.129 64.844 1.00 16.85 97 VAL A C 1
ATOM 769 O O . VAL A 1 117 ? 72.881 24.944 65.727 1.00 16.11 97 VAL A O 1
ATOM 773 N N . ILE A 1 118 ? 74.668 26.012 64.936 1.00 13.48 98 ILE A N 1
ATOM 774 C CA . ILE A 1 118 ? 74.873 26.881 66.061 1.00 15.80 98 ILE A CA 1
ATOM 775 C C . ILE A 1 118 ? 75.138 28.269 65.609 1.00 16.45 98 ILE A C 1
ATOM 776 O O . ILE A 1 118 ? 75.538 28.560 64.482 1.00 13.63 98 ILE A O 1
ATOM 781 N N . TYR A 1 119 ? 74.983 29.229 66.519 1.00 13.63 99 TYR A N 1
ATOM 782 C CA . TYR A 1 119 ? 75.502 30.557 66.262 1.00 14.98 99 TYR A CA 1
ATOM 783 C C . TYR A 1 119 ? 77.029 30.528 66.436 1.00 13.83 99 TYR A C 1
ATOM 784 O O . TYR A 1 119 ? 77.593 29.660 67.197 1.00 16.25 99 TYR A O 1
ATOM 793 N N . ASP A 1 120 ? 77.723 31.444 65.795 1.00 15.63 100 ASP A N 1
ATOM 794 C CA . ASP A 1 120 ? 79.201 31.450 65.954 1.00 15.26 100 ASP A CA 1
ATOM 795 C C . ASP A 1 120 ? 79.598 31.808 67.353 1.00 18.32 100 ASP A C 1
ATOM 796 O O . ASP A 1 120 ? 79.240 32.919 67.840 1.00 16.52 100 ASP A O 1
ATOM 801 N N . PRO A 1 121 ? 80.400 31.004 67.996 1.00 18.24 101 PRO A N 1
ATOM 802 C CA . PRO A 1 121 ? 80.814 31.310 69.365 1.00 20.46 101 PRO A CA 1
ATOM 803 C C . PRO A 1 121 ? 81.675 32.505 69.449 1.00 20.34 101 PRO A C 1
ATOM 804 O O . PRO A 1 121 ? 81.781 33.074 70.528 1.00 20.06 101 PRO A O 1
ATOM 808 N N . TYR A 1 122 ? 82.257 32.966 68.359 1.00 15.89 102 TYR A N 1
ATOM 809 C CA . TYR A 1 122 ? 83.099 34.142 68.347 1.00 18.53 102 TYR A CA 1
ATOM 810 C C . TYR A 1 122 ? 82.410 35.351 67.701 1.00 19.35 102 TYR A C 1
ATOM 811 O O . TYR A 1 122 ? 83.023 36.271 67.223 1.00 18.19 102 TYR A O 1
ATOM 820 N N . ALA A 1 123 ? 81.063 35.373 67.708 1.00 19.20 103 ALA A N 1
ATOM 821 C CA . ALA A 1 123 ? 80.277 36.434 67.113 1.00 22.69 103 ALA A CA 1
ATOM 822 C C . ALA A 1 123 ? 80.489 37.791 67.764 1.00 25.06 103 ALA A C 1
ATOM 823 O O . ALA A 1 123 ? 80.539 38.791 67.064 1.00 29.64 103 ALA A O 1
ATOM 825 N N . PHE A 1 124 ? 80.594 37.823 69.064 1.00 26.60 104 PHE A N 1
ATOM 826 C CA . PHE A 1 124 ? 80.571 39.114 69.821 1.00 30.21 104 PHE A CA 1
ATOM 827 C C . PHE A 1 124 ? 81.751 39.165 70.664 1.00 21.22 104 PHE A C 1
ATOM 828 O O . PHE A 1 124 ? 81.968 38.428 71.709 1.00 24.32 104 PHE A O 1
ATOM 836 N N . SER A 1 125 ? 82.657 40.037 70.254 1.00 29.41 105 SER A N 1
ATOM 837 C CA . SER A 1 125 ? 83.879 40.189 71.025 1.00 31.22 105 SER A CA 1
ATOM 838 C C . SER A 1 125 ? 83.836 41.127 72.253 1.00 41.38 105 SER A C 1
ATOM 839 O O . SER A 1 125 ? 84.807 41.146 73.015 1.00 38.49 105 SER A O 1
ATOM 842 N N . SER A 1 126 ? 82.741 41.905 72.451 1.00 31.91 106 SER A N 1
ATOM 843 C CA . SER A 1 126 ? 82.655 42.696 73.684 1.00 34.72 106 SER A CA 1
ATOM 844 C C . SER A 1 126 ? 81.185 42.607 74.233 1.00 20.15 106 SER A C 1
ATOM 845 O O . SER A 1 126 ? 80.309 42.307 73.404 1.00 19.61 106 SER A O 1
ATOM 848 N N . PRO A 1 127 ? 81.020 42.832 75.523 1.00 21.90 107 PRO A N 1
ATOM 849 C CA . PRO A 1 127 ? 79.651 42.849 75.974 1.00 20.67 107 PRO A CA 1
ATOM 850 C C . PRO A 1 127 ? 78.846 44.068 75.662 1.00 19.56 107 PRO A C 1
ATOM 851 O O . PRO A 1 127 ? 77.622 44.023 75.708 1.00 17.39 107 PRO A O 1
ATOM 855 N N . TYR A 1 128 ? 79.494 45.216 75.420 1.00 15.95 108 TYR A N 1
ATOM 856 C CA . TYR A 1 128 ? 78.828 46.452 75.136 1.00 16.80 108 TYR A CA 1
ATOM 857 C C . TYR A 1 128 ? 78.234 46.547 73.801 1.00 14.47 108 TYR A C 1
ATOM 858 O O . TYR A 1 128 ? 78.642 45.844 72.832 1.00 15.19 108 TYR A O 1
ATOM 867 N N . LEU A 1 129 ? 77.267 47.447 73.629 1.00 14.69 109 LEU A N 1
ATOM 868 C CA . LEU A 1 129 ? 76.740 47.690 72.352 1.00 14.24 109 LEU A CA 1
ATOM 869 C C . LEU A 1 129 ? 77.740 48.364 71.379 1.00 15.58 109 LEU A C 1
ATOM 870 O O . LEU A 1 129 ? 78.336 49.381 71.723 1.00 15.86 109 LEU A O 1
ATOM 875 N N . THR A 1 130 ? 77.872 47.766 70.200 1.00 18.01 110 THR A N 1
ATOM 876 C CA . THR A 1 130 ? 78.637 48.415 69.134 1.00 19.86 110 THR A CA 1
ATOM 877 C C . THR A 1 130 ? 77.828 49.395 68.333 1.00 20.69 110 THR A C 1
ATOM 878 O O . THR A 1 130 ? 76.576 49.447 68.383 1.00 18.31 110 THR A O 1
ATOM 882 N N . ASP A 1 131 ? 78.509 50.186 67.483 1.00 20.10 111 ASP A N 1
ATOM 883 C CA . ASP A 1 131 ? 77.741 50.967 66.506 1.00 22.65 111 ASP A CA 1
ATOM 884 C C . ASP A 1 131 ? 76.865 50.166 65.618 1.00 20.31 111 ASP A C 1
ATOM 885 O O . ASP A 1 131 ? 75.703 50.613 65.364 1.00 22.10 111 ASP A O 1
ATOM 890 N N . GLU A 1 132 ? 77.335 49.032 65.148 1.00 17.94 112 GLU A N 1
ATOM 891 C CA . GLU A 1 132 ? 76.571 48.211 64.305 1.00 22.85 112 GLU A CA 1
ATOM 892 C C . GLU A 1 132 ? 75.326 47.641 65.098 1.00 18.36 112 GLU A C 1
ATOM 893 O O . GLU A 1 132 ? 74.262 47.513 64.498 1.00 18.50 112 GLU A O 1
ATOM 899 N N . ASP A 1 133 ? 75.526 47.278 66.344 1.00 17.13 113 ASP A N 1
ATOM 900 C CA . ASP A 1 133 ? 74.348 46.787 67.130 1.00 16.98 113 ASP A CA 1
ATOM 901 C C . ASP A 1 133 ? 73.261 47.874 67.135 1.00 16.79 113 ASP A C 1
ATOM 902 O O . ASP A 1 133 ? 72.060 47.607 66.933 1.00 16.36 113 ASP A O 1
ATOM 907 N N . ILE A 1 134 ? 73.644 49.121 67.415 1.00 17.18 114 ILE A N 1
ATOM 908 C CA . ILE A 1 134 ? 72.668 50.201 67.571 1.00 18.08 114 ILE A CA 1
ATOM 909 C C . ILE A 1 134 ? 72.018 50.465 66.253 1.00 18.87 114 ILE A C 1
ATOM 910 O O . ILE A 1 134 ? 70.808 50.713 66.164 1.00 19.36 114 ILE A O 1
ATOM 915 N N . TYR A 1 135 ? 72.791 50.489 65.148 1.00 17.91 115 TYR A N 1
ATOM 916 C CA . TYR A 1 135 ? 72.190 50.700 63.849 1.00 18.68 115 TYR A CA 1
ATOM 917 C C . TYR A 1 135 ? 71.174 49.647 63.461 1.00 19.25 115 TYR A C 1
ATOM 918 O O . TYR A 1 135 ? 70.046 49.933 63.023 1.00 18.95 115 TYR A O 1
ATOM 927 N N . LEU A 1 136 ? 71.509 48.398 63.696 1.00 17.38 116 LEU A N 1
ATOM 928 C CA . LEU A 1 136 ? 70.606 47.283 63.354 1.00 17.51 116 LEU A CA 1
ATOM 929 C C . LEU A 1 136 ? 69.312 47.365 64.191 1.00 14.13 116 LEU A C 1
ATOM 930 O O . LEU A 1 136 ? 68.238 47.200 63.630 1.00 15.94 116 LEU A O 1
ATOM 935 N N . PHE A 1 137 ? 69.503 47.619 65.466 1.00 15.23 117 PHE A N 1
ATOM 936 C CA . PHE A 1 137 ? 68.298 47.758 66.373 1.00 15.64 117 PHE A CA 1
ATOM 937 C C . PHE A 1 137 ? 67.436 48.952 65.951 1.00 15.15 117 PHE A C 1
ATOM 938 O O . PHE A 1 137 ? 66.201 48.836 65.838 1.00 14.71 117 PHE A O 1
ATOM 946 N N . SER A 1 138 ? 68.069 50.052 65.505 1.00 15.72 118 SER A N 1
ATOM 947 C CA . SER A 1 138 ? 67.290 51.218 65.051 1.00 17.88 118 SER A CA 1
ATOM 948 C C . SER A 1 138 ? 66.497 50.960 63.816 1.00 17.83 118 SER A C 1
ATOM 949 O O . SER A 1 138 ? 65.479 51.632 63.547 1.00 17.76 118 SER A O 1
ATOM 952 N N . GLU A 1 139 ? 66.942 49.996 63.009 1.00 16.77 119 GLU A N 1
ATOM 953 C CA . GLU A 1 139 ? 66.213 49.565 61.858 1.00 18.46 119 GLU A CA 1
ATOM 954 C C . GLU A 1 139 ? 65.279 48.384 62.081 1.00 17.74 119 GLU A C 1
ATOM 955 O O . GLU A 1 139 ? 64.578 47.964 61.153 1.00 17.95 119 GLU A O 1
ATOM 961 N N . GLY A 1 140 ? 65.280 47.857 63.310 1.00 16.74 120 GLY A N 1
ATOM 962 C CA . GLY A 1 140 ? 64.440 46.737 63.635 1.00 16.67 120 GLY A CA 1
ATOM 963 C C . GLY A 1 140 ? 64.921 45.401 63.241 1.00 19.85 120 GLY A C 1
ATOM 964 O O . GLY A 1 140 ? 64.144 44.470 63.210 1.00 19.55 120 GLY A O 1
ATOM 965 N N . ASN A 1 141 ? 66.202 45.265 62.842 1.00 15.31 121 ASN A N 1
ATOM 966 C CA . ASN A 1 141 ? 66.694 44.012 62.267 1.00 16.80 121 ASN A CA 1
ATOM 967 C C . ASN A 1 141 ? 67.790 43.337 63.068 1.00 15.69 121 ASN A C 1
ATOM 968 O O . ASN A 1 141 ? 68.582 42.494 62.547 1.00 17.06 121 ASN A O 1
ATOM 973 N N . HIS A 1 142 ? 67.830 43.583 64.389 1.00 12.92 122 HIS A N 1
ATOM 974 C CA . HIS A 1 142 ? 68.863 42.980 65.179 1.00 14.34 122 HIS A CA 1
ATOM 975 C C . HIS A 1 142 ? 68.315 41.693 65.772 1.00 16.20 122 HIS A C 1
ATOM 976 O O . HIS A 1 142 ? 67.724 41.657 66.887 1.00 14.31 122 HIS A O 1
ATOM 983 N N . HIS A 1 143 ? 68.516 40.595 65.072 1.00 13.71 123 HIS A N 1
ATOM 984 C CA . HIS A 1 143 ? 67.878 39.318 65.478 1.00 14.27 123 HIS A CA 1
ATOM 985 C C . HIS A 1 143 ? 68.430 38.717 66.730 1.00 15.06 123 HIS A C 1
ATOM 986 O O . HIS A 1 143 ? 67.821 37.769 67.284 1.00 16.38 123 HIS A O 1
ATOM 993 N N . ARG A 1 144 ? 69.556 39.213 67.216 1.00 13.36 124 ARG A N 1
ATOM 994 C CA . ARG A 1 144 ? 70.135 38.770 68.429 1.00 13.21 124 ARG A CA 1
ATOM 995 C C . ARG A 1 144 ? 70.293 39.905 69.447 1.00 12.95 124 ARG A C 1
ATOM 996 O O . ARG A 1 144 ? 71.229 39.919 70.231 1.00 12.28 124 ARG A O 1
ATOM 1004 N N . ILE A 1 145 ? 69.331 40.826 69.498 1.00 13.03 125 ILE A N 1
ATOM 1005 C CA . ILE A 1 145 ? 69.484 42.058 70.285 1.00 12.60 125 ILE A CA 1
ATOM 1006 C C . ILE A 1 145 ? 69.601 41.752 71.769 1.00 12.42 125 ILE A C 1
ATOM 1007 O O . ILE A 1 145 ? 70.261 42.452 72.524 1.00 13.12 125 ILE A O 1
ATOM 1012 N N . TYR A 1 146 ? 68.974 40.663 72.184 1.00 12.92 126 TYR A N 1
ATOM 1013 C CA . TYR A 1 146 ? 68.999 40.146 73.571 1.00 12.36 126 TYR A CA 1
ATOM 1014 C C . TYR A 1 146 ? 70.338 39.692 74.052 1.00 14.25 126 TYR A C 1
ATOM 1015 O O . TYR A 1 146 ? 70.540 39.369 75.157 1.00 12.95 126 TYR A O 1
ATOM 1024 N N . GLU A 1 147 ? 71.376 39.658 73.135 1.00 13.22 127 GLU A N 1
ATOM 1025 C CA . GLU A 1 147 ? 72.729 39.473 73.598 1.00 13.76 127 GLU A CA 1
ATOM 1026 C C . GLU A 1 147 ? 73.354 40.732 74.144 1.00 13.92 127 GLU A C 1
ATOM 1027 O O . GLU A 1 147 ? 74.393 40.651 74.803 1.00 15.22 127 GLU A O 1
ATOM 1033 N N . LYS A 1 148 ? 72.771 41.874 73.856 1.00 13.40 128 LYS A N 1
ATOM 1034 C CA . LYS A 1 148 ? 73.302 43.126 74.291 1.00 12.88 128 LYS A CA 1
ATOM 1035 C C . LYS A 1 148 ? 72.359 44.000 75.149 1.00 12.92 128 LYS A C 1
ATOM 1036 O O . LYS A 1 148 ? 72.862 44.655 76.031 1.00 15.73 128 LYS A O 1
ATOM 1042 N N . LEU A 1 149 ? 71.070 44.005 74.866 1.00 12.85 129 LEU A N 1
ATOM 1043 C CA . LEU A 1 149 ? 70.097 44.625 75.799 1.00 13.19 129 LEU A CA 1
ATOM 1044 C C . LEU A 1 149 ? 69.757 43.642 76.910 1.00 14.49 129 LEU A C 1
ATOM 1045 O O . LEU A 1 149 ? 69.786 42.402 76.741 1.00 13.54 129 LEU A O 1
ATOM 1050 N N . GLY A 1 150 ? 69.427 44.190 78.089 1.00 13.14 130 GLY A N 1
ATOM 1051 C CA . GLY A 1 150 ? 69.152 43.434 79.301 1.00 13.82 130 GLY A CA 1
ATOM 1052 C C . GLY A 1 150 ? 70.327 43.539 80.238 1.00 14.78 130 GLY A C 1
ATOM 1053 O O . GLY A 1 150 ? 70.950 44.590 80.392 1.00 15.23 130 GLY A O 1
ATOM 1054 N N . ALA A 1 151 ? 70.661 42.447 80.854 1.00 13.98 131 ALA A N 1
ATOM 1055 C CA . ALA A 1 151 ? 71.822 42.333 81.762 1.00 13.41 131 ALA A CA 1
ATOM 1056 C C . ALA A 1 151 ? 72.663 41.135 81.411 1.00 14.70 131 ALA A C 1
ATOM 1057 O O . ALA A 1 151 ? 72.136 40.036 81.258 1.00 14.28 131 ALA A O 1
ATOM 1059 N N . HIS A 1 152 ? 73.962 41.338 81.185 1.00 13.31 132 HIS A N 1
ATOM 1060 C CA . HIS A 1 152 ? 74.849 40.267 80.771 1.00 13.42 132 HIS A CA 1
ATOM 1061 C C . HIS A 1 152 ? 76.126 40.322 81.583 1.00 15.59 132 HIS A C 1
ATOM 1062 O O . HIS A 1 152 ? 76.701 41.424 81.768 1.00 16.09 132 HIS A O 1
ATOM 1069 N N . VAL A 1 153 ? 76.578 39.156 81.996 1.00 14.82 133 VAL A N 1
ATOM 1070 C CA . VAL A 1 153 ? 77.835 39.007 82.746 1.00 17.84 133 VAL A CA 1
ATOM 1071 C C . VAL A 1 153 ? 78.925 39.207 81.760 1.00 22.31 133 VAL A C 1
ATOM 1072 O O . VAL A 1 153 ? 78.834 38.720 80.634 1.00 22.89 133 VAL A O 1
ATOM 1076 N N . GLY A 1 154 ? 79.962 39.980 82.101 1.00 18.74 134 GLY A N 1
ATOM 1077 C CA . GLY A 1 154 ? 81.068 40.150 81.146 1.00 20.04 134 GLY A CA 1
ATOM 1078 C C . GLY A 1 154 ? 82.184 40.921 81.735 1.00 19.66 134 GLY A C 1
ATOM 1079 O O . GLY A 1 154 ? 82.208 41.157 82.939 1.00 21.08 134 GLY A O 1
ATOM 1080 N N . GLU A 1 155 ? 83.110 41.346 80.857 1.00 19.62 135 GLU A N 1
ATOM 1081 C CA . GLU A 1 155 ? 84.297 42.039 81.302 1.00 20.11 135 GLU A CA 1
ATOM 1082 C C . GLU A 1 155 ? 84.457 43.318 80.497 1.00 19.40 135 GLU A C 1
ATOM 1083 O O . GLU A 1 155 ? 84.394 43.285 79.282 1.00 20.78 135 GLU A O 1
ATOM 1089 N N . ILE A 1 156 ? 84.654 44.438 81.159 1.00 18.67 136 ILE A N 1
ATOM 1090 C CA . ILE A 1 156 ? 85.013 45.703 80.523 1.00 18.55 136 ILE A CA 1
ATOM 1091 C C . ILE A 1 156 ? 86.130 46.294 81.321 1.00 19.64 136 ILE A C 1
ATOM 1092 O O . ILE A 1 156 ? 86.181 46.286 82.540 1.00 18.94 136 ILE A O 1
ATOM 1097 N N . ASN A 1 157 ? 87.099 46.816 80.591 1.00 20.16 137 ASN A N 1
ATOM 1098 C CA . ASN A 1 157 ? 88.302 47.391 81.249 1.00 18.93 137 ASN A CA 1
ATOM 1099 C C . ASN A 1 157 ? 89.026 46.474 82.117 1.00 19.35 137 ASN A C 1
ATOM 1100 O O . ASN A 1 157 ? 89.645 46.859 83.091 1.00 23.38 137 ASN A O 1
ATOM 1105 N N . GLY A 1 158 ? 88.981 45.193 81.768 1.00 23.49 138 GLY A N 1
ATOM 1106 C CA . GLY A 1 158 ? 89.705 44.191 82.517 1.00 25.20 138 GLY A CA 1
ATOM 1107 C C . GLY A 1 158 ? 89.122 43.719 83.787 1.00 28.02 138 GLY A C 1
ATOM 1108 O O . GLY A 1 158 ? 89.769 42.966 84.506 1.00 28.12 138 GLY A O 1
ATOM 1109 N N . VAL A 1 159 ? 87.857 44.085 84.076 1.00 22.45 139 VAL A N 1
ATOM 1110 C CA . VAL A 1 159 ? 87.217 43.791 85.365 1.00 21.84 139 VAL A CA 1
ATOM 1111 C C . VAL A 1 159 ? 85.903 43.034 85.048 1.00 21.29 139 VAL A C 1
ATOM 1112 O O . VAL A 1 159 ? 85.184 43.460 84.137 1.00 19.80 139 VAL A O 1
ATOM 1116 N N . LYS A 1 160 ? 85.626 41.947 85.769 1.00 21.54 140 LYS A N 1
ATOM 1117 C CA . LYS A 1 160 ? 84.384 41.246 85.556 1.00 22.34 140 LYS A CA 1
ATOM 1118 C C . LYS A 1 160 ? 83.246 41.972 86.259 1.00 20.63 140 LYS A C 1
ATOM 1119 O O . LYS A 1 160 ? 83.409 42.591 87.320 1.00 19.87 140 LYS A O 1
ATOM 1125 N N . GLY A 1 161 ? 82.046 41.895 85.664 1.00 19.68 141 GLY A N 1
ATOM 1126 C CA . GLY A 1 161 ? 80.874 42.574 86.249 1.00 17.28 141 GLY A CA 1
ATOM 1127 C C . GLY A 1 161 ? 79.669 42.252 85.389 1.00 16.90 141 GLY A C 1
ATOM 1128 O O . GLY A 1 161 ? 79.639 41.267 84.672 1.00 17.14 141 GLY A O 1
ATOM 1129 N N . VAL A 1 162 ? 78.710 43.167 85.420 1.00 16.49 142 VAL A N 1
ATOM 1130 C CA . VAL A 1 162 ? 77.475 43.046 84.615 1.00 15.37 142 VAL A CA 1
ATOM 1131 C C . VAL A 1 162 ? 77.281 44.285 83.800 1.00 14.58 142 VAL A C 1
ATOM 1132 O O . VAL A 1 162 ? 77.368 45.459 84.302 1.00 14.49 142 VAL A O 1
ATOM 1136 N N . TYR A 1 163 ? 77.015 44.137 82.522 1.00 14.06 143 TYR A N 1
ATOM 1137 C CA . TYR A 1 163 ? 76.664 45.181 81.627 1.00 13.63 143 TYR A CA 1
ATOM 1138 C C . TYR A 1 163 ? 75.133 45.232 81.539 1.00 14.08 143 TYR A C 1
ATOM 1139 O O . TYR A 1 163 ? 74.493 44.265 81.144 1.00 15.01 143 TYR A O 1
ATOM 1148 N N . PHE A 1 164 ? 74.560 46.398 81.786 1.00 13.93 144 PHE A N 1
ATOM 1149 C CA . PHE A 1 164 ? 73.108 46.642 81.612 1.00 14.17 144 PHE A CA 1
ATOM 1150 C C . PHE A 1 164 ? 72.861 47.570 80.507 1.00 14.29 144 PHE A C 1
ATOM 1151 O O . PHE A 1 164 ? 73.569 48.543 80.389 1.00 14.89 144 PHE A O 1
ATOM 1159 N N . ALA A 1 165 ? 71.817 47.387 79.728 1.00 12.64 145 ALA A N 1
ATOM 1160 C CA . ALA A 1 165 ? 71.430 48.321 78.713 1.00 13.92 145 ALA A CA 1
ATOM 1161 C C . ALA A 1 165 ? 69.910 48.224 78.467 1.00 13.86 145 ALA A C 1
ATOM 1162 O O . ALA A 1 165 ? 69.324 47.144 78.439 1.00 14.43 145 ALA A O 1
ATOM 1164 N N . VAL A 1 166 ? 69.333 49.368 78.270 1.00 13.11 146 VAL A N 1
ATOM 1165 C CA . VAL A 1 166 ? 67.887 49.524 78.126 1.00 13.46 146 VAL A CA 1
ATOM 1166 C C . VAL A 1 166 ? 67.519 50.604 77.180 1.00 13.48 146 VAL A C 1
ATOM 1167 O O . VAL A 1 166 ? 68.070 51.713 77.216 1.00 14.04 146 VAL A O 1
ATOM 1171 N N . TRP A 1 167 ? 66.599 50.321 76.281 1.00 12.56 147 TRP A N 1
ATOM 1172 C CA . TRP A 1 167 ? 66.063 51.305 75.309 1.00 13.43 147 TRP A CA 1
ATOM 1173 C C . TRP A 1 167 ? 65.044 52.221 76.004 1.00 16.26 147 TRP A C 1
ATOM 1174 O O . TRP A 1 167 ? 64.013 51.703 76.522 1.00 15.93 147 TRP A O 1
ATOM 1185 N N . ALA A 1 168 ? 65.341 53.526 76.083 1.00 15.17 148 ALA A N 1
ATOM 1186 C CA . ALA A 1 168 ? 64.330 54.483 76.758 1.00 15.21 148 ALA A CA 1
ATOM 1187 C C . ALA A 1 168 ? 64.657 55.911 76.225 1.00 15.24 148 ALA A C 1
ATOM 1188 O O . ALA A 1 168 ? 65.211 56.722 76.960 1.00 16.94 148 ALA A O 1
ATOM 1190 N N . PRO A 1 169 ? 64.308 56.130 74.964 1.00 16.36 149 PRO A N 1
ATOM 1191 C CA . PRO A 1 169 ? 64.915 57.243 74.284 1.00 16.83 149 PRO A CA 1
ATOM 1192 C C . PRO A 1 169 ? 64.440 58.600 74.819 1.00 20.08 149 PRO A C 1
ATOM 1193 O O . PRO A 1 169 ? 65.149 59.631 74.677 1.00 18.82 149 PRO A O 1
ATOM 1197 N N . ASN A 1 170 ? 63.274 58.612 75.441 1.00 17.47 150 ASN A N 1
ATOM 1198 C CA . ASN A 1 170 ? 62.728 59.930 75.982 1.00 18.46 150 ASN A CA 1
ATOM 1199 C C . ASN A 1 170 ? 62.872 60.069 77.461 1.00 18.07 150 ASN A C 1
ATOM 1200 O O . ASN A 1 170 ? 62.482 61.161 78.019 1.00 18.80 150 ASN A O 1
ATOM 1205 N N . ALA A 1 171 ? 63.579 59.215 78.140 1.00 16.90 151 ALA A N 1
ATOM 1206 C CA . ALA A 1 171 ? 63.828 59.359 79.560 1.00 16.66 151 ALA A CA 1
ATOM 1207 C C . ALA A 1 171 ? 64.770 60.524 79.793 1.00 19.02 151 ALA A C 1
ATOM 1208 O O . ALA A 1 171 ? 65.713 60.749 78.991 1.00 17.00 151 ALA A O 1
ATOM 1210 N N . ARG A 1 172 ? 64.596 61.259 80.891 1.00 17.73 152 ARG A N 1
ATOM 1211 C CA . ARG A 1 172 ? 65.585 62.258 81.254 1.00 18.78 152 ARG A CA 1
ATOM 1212 C C . ARG A 1 172 ? 66.767 61.646 81.910 1.00 17.76 152 ARG A C 1
ATOM 1213 O O . ARG A 1 172 ? 67.927 62.108 81.764 1.00 19.99 152 ARG A O 1
ATOM 1221 N N . ASN A 1 173 ? 66.546 60.600 82.687 1.00 15.94 153 ASN A N 1
ATOM 1222 C CA . ASN A 1 173 ? 67.636 59.850 83.298 1.00 16.64 153 ASN A CA 1
ATOM 1223 C C . ASN A 1 173 ? 67.221 58.433 83.581 1.00 17.35 153 ASN A C 1
ATOM 1224 O O . ASN A 1 173 ? 66.010 58.179 83.722 1.00 17.24 153 ASN A O 1
ATOM 1229 N N . VAL A 1 174 ? 68.185 57.537 83.702 1.00 15.91 154 VAL A N 1
ATOM 1230 C CA . VAL A 1 174 ? 67.972 56.150 84.095 1.00 15.70 154 VAL A CA 1
ATOM 1231 C C . VAL A 1 174 ? 69.098 55.729 84.964 1.00 16.24 154 VAL A C 1
ATOM 1232 O O . VAL A 1 174 ? 70.280 56.063 84.673 1.00 17.31 154 VAL A O 1
ATOM 1236 N N . SER A 1 175 ? 68.823 54.998 86.027 1.00 14.07 155 SER A N 1
ATOM 1237 C CA . SER A 1 175 ? 69.779 54.514 86.938 1.00 15.02 155 SER A CA 1
ATOM 1238 C C . SER A 1 175 ? 69.473 53.037 87.278 1.00 15.96 155 SER A C 1
ATOM 1239 O O . SER A 1 175 ? 68.321 52.612 87.118 1.00 16.41 155 SER A O 1
ATOM 1242 N N . VAL A 1 176 ? 70.513 52.265 87.563 1.00 13.83 156 VAL A N 1
ATOM 1243 C CA . VAL A 1 176 ? 70.365 50.875 87.981 1.00 15.16 156 VAL A CA 1
ATOM 1244 C C . VAL A 1 176 ? 70.249 50.823 89.470 1.00 15.74 156 VAL A C 1
ATOM 1245 O O . VAL A 1 176 ? 71.170 51.315 90.226 1.00 17.74 156 VAL A O 1
ATOM 1249 N N . ILE A 1 177 ? 69.068 50.388 89.972 1.00 14.28 157 ILE A N 1
ATOM 1250 C CA . ILE A 1 177 ? 68.905 50.159 91.411 1.00 14.92 157 ILE A CA 1
ATOM 1251 C C . ILE A 1 177 ? 68.839 48.681 91.768 1.00 17.24 157 ILE A C 1
ATOM 1252 O O . ILE A 1 177 ? 68.309 47.859 90.980 1.00 16.50 157 ILE A O 1
ATOM 1257 N N . GLY A 1 178 ? 69.393 48.274 92.889 1.00 16.06 158 GLY A N 1
ATOM 1258 C CA . GLY A 1 178 ? 69.343 46.862 93.215 1.00 16.57 158 GLY A CA 1
ATOM 1259 C C . GLY A 1 178 ? 69.925 46.520 94.521 1.00 20.60 158 GLY A C 1
ATOM 1260 O O . GLY A 1 178 ? 70.281 47.420 95.297 1.00 20.14 158 GLY A O 1
ATOM 1261 N N . ASP A 1 179 ? 70.072 45.234 94.773 1.00 20.66 159 ASP A N 1
ATOM 1262 C CA . ASP A 1 179 ? 70.586 44.765 96.055 1.00 22.41 159 ASP A CA 1
ATOM 1263 C C . ASP A 1 179 ? 71.965 45.335 96.335 1.00 24.46 159 ASP A C 1
ATOM 1264 O O . ASP A 1 179 ? 72.262 45.770 97.474 1.00 24.86 159 ASP A O 1
ATOM 1269 N N . PHE A 1 180 ? 72.794 45.412 95.312 1.00 19.92 160 PHE A N 1
ATOM 1270 C CA . PHE A 1 180 ? 74.188 45.814 95.401 1.00 19.56 160 PHE A CA 1
ATOM 1271 C C . PHE A 1 180 ? 74.386 47.276 95.816 1.00 21.42 160 PHE A C 1
ATOM 1272 O O . PHE A 1 180 ? 75.497 47.645 96.219 1.00 22.24 160 PHE A O 1
ATOM 1280 N N . ASN A 1 181 ? 73.388 48.121 95.657 1.00 19.29 161 ASN A N 1
ATOM 1281 C CA . ASN A 1 181 ? 73.508 49.520 96.038 1.00 19.91 161 ASN A CA 1
ATOM 1282 C C . ASN A 1 181 ? 72.380 49.960 97.017 1.00 19.53 161 ASN A C 1
ATOM 1283 O O . ASN A 1 181 ? 72.095 51.166 97.138 1.00 18.63 161 ASN A O 1
ATOM 1288 N N . ASN A 1 182 ? 71.770 48.970 97.613 1.00 19.85 162 ASN A N 1
ATOM 1289 C CA . ASN A 1 182 ? 70.664 49.218 98.590 1.00 23.57 162 ASN A CA 1
ATOM 1290 C C . ASN A 1 182 ? 69.546 50.045 97.964 1.00 24.36 162 ASN A C 1
ATOM 1291 O O . ASN A 1 182 ? 68.919 50.946 98.561 1.00 19.89 162 ASN A O 1
ATOM 1296 N N . TRP A 1 183 ? 69.324 49.818 96.660 1.00 18.55 163 TRP A N 1
ATOM 1297 C CA . TRP A 1 183 ? 68.252 50.455 95.935 1.00 17.74 163 TRP A CA 1
ATOM 1298 C C . TRP A 1 183 ? 68.379 51.954 95.834 1.00 17.91 163 TRP A C 1
ATOM 1299 O O . TRP A 1 183 ? 67.443 52.661 95.535 1.00 19.99 163 TRP A O 1
ATOM 1310 N N . ASP A 1 184 ? 69.621 52.439 95.892 1.00 17.99 164 ASP A N 1
ATOM 1311 C CA . ASP A 1 184 ? 69.892 53.823 95.720 1.00 17.75 164 ASP A CA 1
ATOM 1312 C C . ASP A 1 184 ? 70.769 53.922 94.475 1.00 16.29 164 ASP A C 1
ATOM 1313 O O . ASP A 1 184 ? 71.876 53.433 94.528 1.00 20.16 164 ASP A O 1
ATOM 1318 N N . GLY A 1 185 ? 70.274 54.555 93.419 1.00 17.83 165 GLY A N 1
ATOM 1319 C CA . GLY A 1 185 ? 70.946 54.519 92.131 1.00 19.68 165 GLY A CA 1
ATOM 1320 C C . GLY A 1 185 ? 71.841 55.695 91.842 1.00 19.47 165 GLY A C 1
ATOM 1321 O O . GLY A 1 185 ? 72.379 55.846 90.760 1.00 19.04 165 GLY A O 1
ATOM 1322 N N . ARG A 1 186 ? 72.053 56.581 92.846 1.00 18.53 166 ARG A N 1
ATOM 1323 C CA . ARG A 1 186 ? 72.864 57.804 92.562 1.00 19.51 166 ARG A CA 1
ATOM 1324 C C . ARG A 1 186 ? 74.290 57.617 92.052 1.00 18.80 166 ARG A C 1
ATOM 1325 O O . ARG A 1 186 ? 74.752 58.532 91.329 1.00 19.65 166 ARG A O 1
ATOM 1333 N N . GLU A 1 187 ? 74.958 56.572 92.454 1.00 17.74 167 GLU A N 1
ATOM 1334 C CA . GLU A 1 187 ? 76.321 56.266 91.938 1.00 21.45 167 GLU A CA 1
ATOM 1335 C C . GLU A 1 187 ? 76.285 55.209 90.814 1.00 20.34 167 GLU A C 1
ATOM 1336 O O . GLU A 1 187 ? 77.362 54.719 90.399 1.00 19.89 167 GLU A O 1
ATOM 1342 N N . HIS A 1 188 ? 75.088 54.956 90.271 1.00 18.66 168 HIS A N 1
ATOM 1343 C CA . HIS A 1 188 ? 74.896 53.982 89.126 1.00 17.47 168 HIS A CA 1
ATOM 1344 C C . HIS A 1 188 ? 73.922 54.588 88.131 1.00 19.78 168 HIS A C 1
ATOM 1345 O O . HIS A 1 188 ? 73.020 53.891 87.584 1.00 16.90 168 HIS A O 1
ATOM 1352 N N . GLN A 1 189 ? 74.148 55.859 87.752 1.00 15.67 169 GLN A N 1
ATOM 1353 C CA . GLN A 1 189 ? 73.465 56.537 86.744 1.00 17.91 169 GLN A CA 1
ATOM 1354 C C . GLN A 1 189 ? 73.981 56.054 85.408 1.00 18.74 169 GLN A C 1
ATOM 1355 O O . GLN A 1 189 ? 75.209 55.928 85.221 1.00 18.27 169 GLN A O 1
ATOM 1361 N N . MET A 1 190 ? 73.059 55.696 84.546 1.00 16.58 170 MET A N 1
ATOM 1362 C CA . MET A 1 190 ? 73.409 55.132 83.206 1.00 16.46 170 MET A CA 1
ATOM 1363 C C . MET A 1 190 ? 73.856 56.214 82.244 1.00 18.52 170 MET A C 1
ATOM 1364 O O . MET A 1 190 ? 73.528 57.430 82.379 1.00 18.23 170 MET A O 1
ATOM 1369 N N . ARG A 1 191 ? 74.498 55.776 81.147 1.00 19.17 171 ARG A N 1
ATOM 1370 C CA . ARG A 1 191 ? 74.892 56.696 80.076 1.00 19.31 171 ARG A CA 1
ATOM 1371 C C . ARG A 1 191 ? 74.155 56.493 78.808 1.00 18.26 171 ARG A C 1
ATOM 1372 O O . ARG A 1 191 ? 73.978 55.339 78.353 1.00 16.84 171 ARG A O 1
ATOM 1380 N N . LYS A 1 192 ? 73.617 57.555 78.262 1.00 17.28 172 LYS A N 1
ATOM 1381 C CA . LYS A 1 192 ? 72.710 57.458 77.136 1.00 18.74 172 LYS A CA 1
ATOM 1382 C C . LYS A 1 192 ? 73.531 57.467 75.859 1.00 23.67 172 LYS A C 1
ATOM 1383 O O . LYS A 1 192 ? 74.323 58.395 75.661 1.00 24.70 172 LYS A O 1
ATOM 1389 N N . ARG A 1 193 ? 73.348 56.479 75.033 1.00 20.08 173 ARG A N 1
ATOM 1390 C CA . ARG A 1 193 ? 74.049 56.378 73.697 1.00 21.57 173 ARG A CA 1
ATOM 1391 C C . ARG A 1 193 ? 73.175 56.621 72.596 1.00 22.71 173 ARG A C 1
ATOM 1392 O O . ARG A 1 193 ? 72.070 56.057 72.520 1.00 19.53 173 ARG A O 1
ATOM 1400 N N . ASN A 1 194 ? 73.662 57.445 71.616 1.00 19.39 174 ASN A N 1
ATOM 1401 C CA . ASN A 1 194 ? 72.934 57.730 70.432 1.00 20.30 174 ASN A CA 1
ATOM 1402 C C . ASN A 1 194 ? 71.479 58.195 70.617 1.00 19.27 174 ASN A C 1
ATOM 1403 O O . ASN A 1 194 ? 70.641 57.873 69.784 1.00 21.40 174 ASN A O 1
ATOM 1408 N N . TYR A 1 195 ? 71.243 58.895 71.703 1.00 20.25 175 TYR A N 1
ATOM 1409 C CA . TYR A 1 195 ? 69.956 59.450 72.046 1.00 23.92 175 TYR A CA 1
ATOM 1410 C C . TYR A 1 195 ? 68.873 58.384 72.233 1.00 22.79 175 TYR A C 1
ATOM 1411 O O . TYR A 1 195 ? 67.688 58.706 72.105 1.00 22.80 175 TYR A O 1
ATOM 1420 N N . THR A 1 196 ? 69.252 57.132 72.422 1.00 19.70 176 THR A N 1
ATOM 1421 C CA . THR A 1 196 ? 68.269 56.052 72.441 1.00 17.46 176 THR A CA 1
ATOM 1422 C C . THR A 1 196 ? 68.403 55.028 73.555 1.00 18.58 176 THR A C 1
ATOM 1423 O O . THR A 1 196 ? 67.376 54.640 74.145 1.00 17.36 176 THR A O 1
ATOM 1427 N N . ILE A 1 197 ? 69.578 54.509 73.805 1.00 15.16 177 ILE A N 1
ATOM 1428 C CA . ILE A 1 197 ? 69.765 53.386 74.731 1.00 15.76 177 ILE A CA 1
ATOM 1429 C C . ILE A 1 197 ? 70.670 53.778 75.852 1.00 16.33 177 ILE A C 1
ATOM 1430 O O . ILE A 1 197 ? 71.751 54.491 75.639 1.00 19.05 177 ILE A O 1
ATOM 1435 N N . TRP A 1 198 ? 70.313 53.441 77.078 1.00 13.89 178 TRP A N 1
ATOM 1436 C CA . TRP A 1 198 ? 71.090 53.721 78.225 1.00 12.99 178 TRP A CA 1
ATOM 1437 C C . TRP A 1 198 ? 71.923 52.529 78.611 1.00 14.80 178 TRP A C 1
ATOM 1438 O O . TRP A 1 198 ? 71.399 51.391 78.599 1.00 14.81 178 TRP A O 1
ATOM 1449 N N . GLU A 1 199 ? 73.152 52.708 78.994 1.00 13.79 179 GLU A N 1
ATOM 1450 C CA . GLU A 1 199 ? 74.021 51.661 79.412 1.00 13.72 179 GLU A CA 1
ATOM 1451 C C . GLU A 1 199 ? 74.773 51.913 80.634 1.00 14.41 179 GLU A C 1
ATOM 1452 O O . GLU A 1 199 ? 75.053 53.041 81.038 1.00 15.72 179 GLU A O 1
ATOM 1458 N N . LEU A 1 200 ? 75.182 50.840 81.290 1.00 13.36 180 LEU A N 1
ATOM 1459 C CA . LEU A 1 200 ? 76.050 50.874 82.435 1.00 15.51 180 LEU A CA 1
ATOM 1460 C C . LEU A 1 200 ? 76.731 49.566 82.697 1.00 15.27 180 LEU A C 1
ATOM 1461 O O . LEU A 1 200 ? 76.136 48.497 82.740 1.00 15.47 180 LEU A O 1
ATOM 1466 N N . PHE A 1 201 ? 78.052 49.655 82.962 1.00 15.85 181 PHE A N 1
ATOM 1467 C CA . PHE A 1 201 ? 78.786 48.520 83.505 1.00 15.27 181 PHE A CA 1
ATOM 1468 C C . PHE A 1 201 ? 79.039 48.662 84.947 1.00 17.64 181 PHE A C 1
ATOM 1469 O O . PHE A 1 201 ? 79.502 49.718 85.440 1.00 16.56 181 PHE A O 1
ATOM 1477 N N . VAL A 1 202 ? 78.655 47.633 85.675 1.00 16.24 182 VAL A N 1
ATOM 1478 C CA . VAL A 1 202 ? 78.813 47.538 87.127 1.00 17.83 182 VAL A CA 1
ATOM 1479 C C . VAL A 1 202 ? 79.785 46.455 87.481 1.00 17.91 182 VAL A C 1
ATOM 1480 O O . VAL A 1 202 ? 79.582 45.284 87.301 1.00 16.18 182 VAL A O 1
ATOM 1484 N N . PRO A 1 203 ? 80.965 46.821 87.985 1.00 23.20 183 PRO A N 1
ATOM 1485 C CA . PRO A 1 203 ? 81.951 45.801 88.327 1.00 22.26 183 PRO A CA 1
ATOM 1486 C C . PRO A 1 203 ? 81.622 44.972 89.517 1.00 21.88 183 PRO A C 1
ATOM 1487 O O . PRO A 1 203 ? 80.840 45.438 90.370 1.00 21.89 183 PRO A O 1
ATOM 1491 N N . GLU A 1 204 ? 82.139 43.737 89.557 1.00 22.27 184 GLU A N 1
ATOM 1492 C CA . GLU A 1 204 ? 82.142 42.854 90.717 1.00 25.18 184 GLU A CA 1
ATOM 1493 C C . GLU A 1 204 ? 80.790 42.429 91.213 1.00 31.30 184 GLU A C 1
ATOM 1494 O O . GLU A 1 204 ? 80.631 42.276 92.407 1.00 38.84 184 GLU A O 1
ATOM 1500 N N . ILE A 1 205 ? 79.767 42.515 90.402 1.00 21.94 185 ILE A N 1
ATOM 1501 C CA . ILE A 1 205 ? 78.542 41.813 90.650 1.00 19.54 185 ILE A CA 1
ATOM 1502 C C . ILE A 1 205 ? 78.370 40.783 89.545 1.00 19.60 185 ILE A C 1
ATOM 1503 O O . ILE A 1 205 ? 79.041 40.866 88.510 1.00 18.64 185 ILE A O 1
ATOM 1508 N N . GLY A 1 206 ? 77.453 39.856 89.769 1.00 20.07 186 GLY A N 1
ATOM 1509 C CA . GLY A 1 206 ? 77.248 38.767 88.806 1.00 21.00 186 GLY A CA 1
ATOM 1510 C C . GLY A 1 206 ? 75.887 38.180 88.882 1.00 19.67 186 GLY A C 1
ATOM 1511 O O . GLY A 1 206 ? 74.913 38.854 89.218 1.00 16.82 186 GLY A O 1
ATOM 1512 N N . SER A 1 207 ? 75.792 36.937 88.438 1.00 19.41 187 SER A N 1
ATOM 1513 C CA . SER A 1 207 ? 74.497 36.320 88.333 1.00 19.97 187 SER A CA 1
ATOM 1514 C C . SER A 1 207 ? 73.815 36.261 89.701 1.00 20.87 187 SER A C 1
ATOM 1515 O O . SER A 1 207 ? 74.471 36.169 90.769 1.00 18.91 187 SER A O 1
ATOM 1518 N N . GLY A 1 208 ? 72.495 36.346 89.705 1.00 17.80 188 GLY A N 1
ATOM 1519 C CA . GLY A 1 208 ? 71.709 36.452 90.927 1.00 19.24 188 GLY A CA 1
ATOM 1520 C C . GLY A 1 208 ? 71.505 37.840 91.467 1.00 17.75 188 GLY A C 1
ATOM 1521 O O . GLY A 1 208 ? 70.637 38.022 92.333 1.00 17.30 188 GLY A O 1
ATOM 1522 N N . THR A 1 209 ? 72.195 38.828 90.915 1.00 16.31 189 THR A N 1
ATOM 1523 C CA . THR A 1 209 ? 71.913 40.222 91.262 1.00 16.89 189 THR A CA 1
ATOM 1524 C C . THR A 1 209 ? 70.486 40.604 91.001 1.00 17.16 189 THR A C 1
ATOM 1525 O O . THR A 1 209 ? 69.979 40.393 89.901 1.00 16.09 189 THR A O 1
ATOM 1529 N N . VAL A 1 210 ? 69.817 41.197 91.995 1.00 15.86 190 VAL A N 1
ATOM 1530 C CA . VAL A 1 210 ? 68.441 41.618 91.895 1.00 14.51 190 VAL A CA 1
ATOM 1531 C C . VAL A 1 210 ? 68.437 43.100 91.571 1.00 14.42 190 VAL A C 1
ATOM 1532 O O . VAL A 1 210 ? 69.139 43.903 92.273 1.00 15.96 190 VAL A O 1
ATOM 1536 N N . TYR A 1 211 ? 67.696 43.554 90.590 1.00 13.43 191 TYR A N 1
ATOM 1537 C CA . TYR A 1 211 ? 67.743 44.951 90.130 1.00 14.27 191 TYR A CA 1
ATOM 1538 C C . TYR A 1 211 ? 66.478 45.390 89.445 1.00 15.07 191 TYR A C 1
ATOM 1539 O O . TYR A 1 211 ? 65.633 44.570 89.018 1.00 14.04 191 TYR A O 1
ATOM 1548 N N . LYS A 1 212 ? 66.294 46.698 89.319 1.00 13.95 192 LYS A N 1
ATOM 1549 C CA . LYS A 1 212 ? 65.334 47.336 88.482 1.00 13.52 192 LYS A CA 1
ATOM 1550 C C . LYS A 1 212 ? 65.956 48.534 87.812 1.00 13.03 192 LYS A C 1
ATOM 1551 O O . LYS A 1 212 ? 67.081 48.948 88.200 1.00 15.38 192 LYS A O 1
ATOM 1557 N N . TYR A 1 213 ? 65.272 49.123 86.846 1.00 13.04 193 TYR A N 1
ATOM 1558 C CA . TYR A 1 213 ? 65.681 50.382 86.331 1.00 13.47 193 TYR A CA 1
ATOM 1559 C C . TYR A 1 213 ? 64.859 51.492 87.029 1.00 16.17 193 TYR A C 1
ATOM 1560 O O . TYR A 1 213 ? 63.626 51.425 87.035 1.00 14.75 193 TYR A O 1
ATOM 1569 N N . GLU A 1 214 ? 65.549 52.536 87.479 1.00 14.42 194 GLU A N 1
ATOM 1570 C CA . GLU A 1 214 ? 64.845 53.790 88.024 1.00 14.84 194 GLU A CA 1
ATOM 1571 C C . GLU A 1 214 ? 64.934 54.827 86.971 1.00 18.09 194 GLU A C 1
ATOM 1572 O O . GLU A 1 214 ? 66.037 55.269 86.541 1.00 17.34 194 GLU A O 1
ATOM 1578 N N . ILE A 1 215 ? 63.779 55.183 86.449 1.00 14.99 195 ILE A N 1
ATOM 1579 C CA . ILE A 1 215 ? 63.681 56.109 85.318 1.00 15.83 195 ILE A CA 1
ATOM 1580 C C . ILE A 1 215 ? 63.091 57.438 85.809 1.00 19.53 195 ILE A C 1
ATOM 1581 O O . ILE A 1 215 ? 62.094 57.442 86.565 1.00 17.22 195 ILE A O 1
ATOM 1586 N N . LYS A 1 216 ? 63.645 58.535 85.337 1.00 18.32 196 LYS A N 1
ATOM 1587 C CA . LYS A 1 216 ? 63.006 59.860 85.456 1.00 18.55 196 LYS A CA 1
ATOM 1588 C C . LYS A 1 216 ? 62.542 60.261 84.064 1.00 19.02 196 LYS A C 1
ATOM 1589 O O . LYS A 1 216 ? 63.361 60.347 83.084 1.00 19.97 196 LYS A O 1
ATOM 1595 N N . ASN A 1 217 ? 61.258 60.516 83.894 1.00 17.28 197 ASN A N 1
ATOM 1596 C CA . ASN A 1 217 ? 60.703 60.998 82.636 1.00 16.30 197 ASN A CA 1
ATOM 1597 C C . ASN A 1 217 ? 60.852 62.489 82.355 1.00 18.16 197 ASN A C 1
ATOM 1598 O O . ASN A 1 217 ? 61.428 63.215 83.203 1.00 21.52 197 ASN A O 1
ATOM 1603 N N . SER A 1 218 ? 60.350 62.934 81.195 1.00 20.95 198 SER A N 1
ATOM 1604 C CA . SER A 1 218 ? 60.521 64.306 80.755 1.00 22.55 198 SER A CA 1
ATOM 1605 C C . SER A 1 218 ? 59.854 65.299 81.703 1.00 28.36 198 SER A C 1
ATOM 1606 O O . SER A 1 218 ? 60.230 66.476 81.717 1.00 30.48 198 SER A O 1
ATOM 1609 N N . GLU A 1 219 ? 58.904 64.843 82.499 1.00 27.16 199 GLU A N 1
ATOM 1610 C CA . GLU A 1 219 ? 58.233 65.753 83.465 1.00 29.10 199 GLU A CA 1
ATOM 1611 C C . GLU A 1 219 ? 58.907 65.717 84.781 1.00 28.61 199 GLU A C 1
ATOM 1612 O O . GLU A 1 219 ? 58.485 66.408 85.741 1.00 28.79 199 GLU A O 1
ATOM 1618 N N . GLY A 1 220 ? 59.944 64.895 84.947 1.00 21.56 200 GLY A N 1
ATOM 1619 C CA . GLY A 1 220 ? 60.615 64.771 86.216 1.00 22.65 200 GLY A CA 1
ATOM 1620 C C . GLY A 1 220 ? 60.114 63.713 87.173 1.00 19.27 200 GLY A C 1
ATOM 1621 O O . GLY A 1 220 ? 60.613 63.613 88.282 1.00 21.97 200 GLY A O 1
ATOM 1622 N N . HIS A 1 221 ? 59.154 62.943 86.730 1.00 18.42 201 HIS A N 1
ATOM 1623 C CA . HIS A 1 221 ? 58.538 61.887 87.578 1.00 20.76 201 HIS A CA 1
ATOM 1624 C C . HIS A 1 221 ? 59.456 60.677 87.599 1.00 19.80 201 HIS A C 1
ATOM 1625 O O . HIS A 1 221 ? 59.886 60.268 86.483 1.00 18.47 201 HIS A O 1
ATOM 1632 N N . ILE A 1 222 ? 59.716 60.157 88.772 1.00 19.58 202 ILE A N 1
ATOM 1633 C CA . ILE A 1 222 ? 60.670 59.064 89.014 1.00 19.44 202 ILE A CA 1
ATOM 1634 C C . ILE A 1 222 ? 59.867 57.837 89.308 1.00 22.96 202 ILE A C 1
ATOM 1635 O O . ILE A 1 222 ? 58.883 57.853 90.092 1.00 19.56 202 ILE A O 1
ATOM 1640 N N . TYR A 1 223 ? 60.196 56.714 88.650 1.00 17.17 203 TYR A N 1
ATOM 1641 C CA . TYR A 1 223 ? 59.493 55.452 88.857 1.00 16.11 203 TYR A CA 1
ATOM 1642 C C . TYR A 1 223 ? 60.381 54.267 88.481 1.00 16.91 203 TYR A C 1
ATOM 1643 O O . TYR A 1 223 ? 61.563 54.482 88.039 1.00 16.81 203 TYR A O 1
ATOM 1652 N N . GLU A 1 224 ? 59.916 53.079 88.795 1.00 15.18 204 GLU A N 1
ATOM 1653 C CA . GLU A 1 224 ? 60.768 51.881 88.728 1.00 16.33 204 GLU A CA 1
ATOM 1654 C C . GLU A 1 224 ? 60.180 50.903 87.697 1.00 17.63 204 GLU A C 1
ATOM 1655 O O . GLU A 1 224 ? 58.973 50.770 87.551 1.00 17.22 204 GLU A O 1
ATOM 1661 N N . LYS A 1 225 ? 61.083 50.251 86.918 1.00 14.17 205 LYS A N 1
ATOM 1662 C CA . LYS A 1 225 ? 60.672 49.290 85.899 1.00 14.37 205 LYS A CA 1
ATOM 1663 C C . LYS A 1 225 ? 61.456 48.021 85.974 1.00 13.60 205 LYS A C 1
ATOM 1664 O O . LYS A 1 225 ? 62.644 47.962 86.294 1.00 13.74 205 LYS A O 1
ATOM 1670 N N . SER A 1 226 ? 60.796 46.896 85.746 1.00 12.78 206 SER A N 1
ATOM 1671 C CA . SER A 1 226 ? 61.532 45.641 85.550 1.00 12.21 206 SER A CA 1
ATOM 1672 C C . SER A 1 226 ? 62.280 45.757 84.192 1.00 12.23 206 SER A C 1
ATOM 1673 O O . SER A 1 226 ? 61.911 46.585 83.383 1.00 13.52 206 SER A O 1
ATOM 1676 N N . ASP A 1 227 ? 63.276 44.874 83.983 1.00 12.38 207 ASP A N 1
ATOM 1677 C CA . ASP A 1 227 ? 64.020 44.915 82.684 1.00 12.61 207 ASP A CA 1
ATOM 1678 C C . ASP A 1 227 ? 63.200 44.301 81.610 1.00 12.40 207 ASP A C 1
ATOM 1679 O O . ASP A 1 227 ? 62.903 43.114 81.728 1.00 13.13 207 ASP A O 1
ATOM 1684 N N . PRO A 1 228 ? 62.870 45.066 80.570 1.00 12.32 208 PRO A N 1
ATOM 1685 C CA . PRO A 1 228 ? 62.182 44.417 79.401 1.00 12.79 208 PRO A CA 1
ATOM 1686 C C . PRO A 1 228 ? 62.817 43.143 78.883 1.00 12.99 208 PRO A C 1
ATOM 1687 O O . PRO A 1 228 ? 62.094 42.221 78.487 1.00 12.92 208 PRO A O 1
ATOM 1691 N N . TYR A 1 229 ? 64.145 43.132 78.861 1.00 12.85 209 TYR A N 1
ATOM 1692 C CA . TYR A 1 229 ? 64.921 42.021 78.357 1.00 13.95 209 TYR A CA 1
ATOM 1693 C C . TYR A 1 229 ? 65.474 41.145 79.453 1.00 14.30 209 TYR A C 1
ATOM 1694 O O . TYR A 1 229 ? 66.431 40.385 79.221 1.00 13.05 209 TYR A O 1
ATOM 1703 N N . GLY A 1 230 ? 64.932 41.278 80.688 1.00 12.60 210 GLY A N 1
ATOM 1704 C CA . GLY A 1 230 ? 65.404 40.458 81.791 1.00 12.38 210 GLY A CA 1
ATOM 1705 C C . GLY A 1 230 ? 65.203 39.001 81.552 1.00 10.89 210 GLY A C 1
ATOM 1706 O O . GLY A 1 230 ? 64.149 38.616 80.951 1.00 13.24 210 GLY A O 1
ATOM 1707 N N . PHE A 1 231 ? 66.130 38.203 82.018 1.00 11.49 211 PHE A N 1
ATOM 1708 C CA . PHE A 1 231 ? 66.103 36.776 81.819 1.00 12.53 211 PHE A CA 1
ATOM 1709 C C . PHE A 1 231 ? 65.537 35.977 82.957 1.00 12.78 211 PHE A C 1
ATOM 1710 O O . PHE A 1 231 ? 65.383 34.757 82.842 1.00 12.63 211 PHE A O 1
ATOM 1718 N N . TYR A 1 232 ? 65.247 36.642 84.090 1.00 12.87 212 TYR A N 1
ATOM 1719 C CA . TYR A 1 232 ? 64.737 35.944 85.286 1.00 12.10 212 TYR A CA 1
ATOM 1720 C C . TYR A 1 232 ? 64.167 37.072 86.157 1.00 15.11 212 TYR A C 1
ATOM 1721 O O . TYR A 1 232 ? 64.507 38.244 86.006 1.00 13.32 212 TYR A O 1
ATOM 1730 N N . ARG A 1 233 ? 63.228 36.728 87.034 1.00 13.57 213 ARG A N 1
ATOM 1731 C CA . ARG A 1 233 ? 62.477 37.743 87.780 1.00 14.10 213 ARG A CA 1
ATOM 1732 C C . ARG A 1 233 ? 62.102 37.111 89.118 1.00 14.42 213 ARG A C 1
ATOM 1733 O O . ARG A 1 233 ? 62.054 35.890 89.274 1.00 14.26 213 ARG A O 1
ATOM 1741 N N . GLU A 1 234 ? 61.993 37.953 90.128 1.00 13.39 214 GLU A N 1
ATOM 1742 C CA . GLU A 1 234 ? 61.400 37.525 91.400 1.00 15.31 214 GLU A CA 1
ATOM 1743 C C . GLU A 1 234 ? 60.060 36.872 91.161 1.00 14.43 214 GLU A C 1
ATOM 1744 O O . GLU A 1 234 ? 59.378 37.022 90.170 1.00 14.59 214 GLU A O 1
ATOM 1750 N N . VAL A 1 235 ? 59.597 36.201 92.210 1.00 14.13 215 VAL A N 1
ATOM 1751 C CA . VAL A 1 235 ? 58.255 35.530 92.149 1.00 13.46 215 VAL A CA 1
ATOM 1752 C C . VAL A 1 235 ? 57.137 36.461 92.384 1.00 15.47 215 VAL A C 1
ATOM 1753 O O . VAL A 1 235 ? 57.190 37.269 93.371 1.00 15.05 215 VAL A O 1
ATOM 1757 N N . ARG A 1 236 ? 56.155 36.475 91.508 1.00 13.22 216 ARG A N 1
ATOM 1758 C CA . ARG A 1 236 ? 54.962 37.285 91.573 1.00 16.90 216 ARG A CA 1
ATOM 1759 C C . ARG A 1 236 ? 54.402 37.191 93.068 1.00 15.73 216 ARG A C 1
ATOM 1760 O O . ARG A 1 236 ? 54.481 36.107 93.680 1.00 14.27 216 ARG A O 1
ATOM 1768 N N . PRO A 1 237 ? 54.050 38.333 93.660 1.00 16.04 217 PRO A N 1
ATOM 1769 C CA . PRO A 1 237 ? 53.887 39.614 93.075 1.00 15.92 217 PRO A CA 1
ATOM 1770 C C . PRO A 1 237 ? 55.107 40.544 93.146 1.00 16.68 217 PRO A C 1
ATOM 1771 O O . PRO A 1 237 ? 54.959 41.706 92.768 1.00 18.04 217 PRO A O 1
ATOM 1775 N N . ASN A 1 238 ? 56.240 40.064 93.506 1.00 15.30 218 ASN A N 1
ATOM 1776 C CA . ASN A 1 238 ? 57.492 40.861 93.472 1.00 15.87 218 ASN A CA 1
ATOM 1777 C C . ASN A 1 238 ? 57.943 40.881 91.976 1.00 18.04 218 ASN A C 1
ATOM 1778 O O . ASN A 1 238 ? 57.673 39.910 91.228 1.00 16.44 218 ASN A O 1
ATOM 1783 N N . THR A 1 239 ? 58.642 41.959 91.589 1.00 15.12 219 THR A N 1
ATOM 1784 C CA . THR A 1 239 ? 58.870 42.243 90.183 1.00 14.64 219 THR A CA 1
ATOM 1785 C C . THR A 1 239 ? 60.346 42.571 89.871 1.00 15.35 219 THR A C 1
ATOM 1786 O O . THR A 1 239 ? 60.587 42.964 88.698 1.00 15.91 219 THR A O 1
ATOM 1790 N N . ALA A 1 240 ? 61.309 42.445 90.790 1.00 14.56 220 ALA A N 1
ATOM 1791 C CA . ALA A 1 240 ? 62.661 42.823 90.403 1.00 15.39 220 ALA A CA 1
ATOM 1792 C C . ALA A 1 240 ? 63.165 41.806 89.391 1.00 14.96 220 ALA A C 1
ATOM 1793 O O . ALA A 1 240 ? 62.895 40.625 89.470 1.00 15.05 220 ALA A O 1
ATOM 1795 N N . SER A 1 241 ? 64.017 42.306 88.463 1.00 14.25 221 SER A N 1
ATOM 1796 C CA . SER A 1 241 ? 64.717 41.408 87.535 1.00 13.20 221 SER A CA 1
ATOM 1797 C C . SER A 1 241 ? 65.886 40.802 88.224 1.00 13.22 221 SER A C 1
ATOM 1798 O O . SER A 1 241 ? 66.404 41.341 89.250 1.00 14.70 221 SER A O 1
ATOM 1801 N N . ILE A 1 242 ? 66.438 39.710 87.705 1.00 12.31 222 ILE A N 1
ATOM 1802 C CA . ILE A 1 242 ? 67.552 38.998 88.243 1.00 11.59 222 ILE A CA 1
ATOM 1803 C C . ILE A 1 242 ? 68.537 38.627 87.157 1.00 13.99 222 ILE A C 1
ATOM 1804 O O . ILE A 1 242 ? 68.099 38.186 86.122 1.00 14.27 222 ILE A O 1
ATOM 1809 N N . VAL A 1 243 ? 69.807 38.952 87.371 1.00 12.56 223 VAL A N 1
ATOM 1810 C CA . VAL A 1 243 ? 70.867 38.661 86.374 1.00 13.71 223 VAL A CA 1
ATOM 1811 C C . VAL A 1 243 ? 71.091 37.155 86.205 1.00 13.57 223 VAL A C 1
ATOM 1812 O O . VAL A 1 243 ? 71.238 36.427 87.183 1.00 15.01 223 VAL A O 1
ATOM 1816 N N . VAL A 1 244 ? 71.149 36.689 84.959 1.00 13.50 224 VAL A N 1
ATOM 1817 C CA . VAL A 1 244 ? 71.332 35.324 84.574 1.00 14.26 224 VAL A CA 1
ATOM 1818 C C . VAL A 1 244 ? 72.551 35.200 83.679 1.00 14.89 224 VAL A C 1
ATOM 1819 O O . VAL A 1 244 ? 72.589 35.892 82.684 1.00 16.49 224 VAL A O 1
ATOM 1823 N N . ASP A 1 245 ? 73.464 34.319 84.015 1.00 16.15 225 ASP A N 1
ATOM 1824 C CA . ASP A 1 245 ? 74.585 33.963 83.127 1.00 17.61 225 ASP A CA 1
ATOM 1825 C C . ASP A 1 245 ? 74.102 32.864 82.161 1.00 15.21 225 ASP A C 1
ATOM 1826 O O . ASP A 1 245 ? 74.456 31.715 82.291 1.00 15.81 225 ASP A O 1
ATOM 1831 N N . ILE A 1 246 ? 73.279 33.287 81.236 1.00 14.92 226 ILE A N 1
ATOM 1832 C CA . ILE A 1 246 ? 72.374 32.415 80.508 1.00 14.06 226 ILE A CA 1
ATOM 1833 C C . ILE A 1 246 ? 73.093 31.323 79.678 1.00 16.22 226 ILE A C 1
ATOM 1834 O O . ILE A 1 246 ? 72.533 30.242 79.485 1.00 14.72 226 ILE A O 1
ATOM 1839 N N . ASP A 1 247 ? 74.288 31.623 79.232 1.00 16.30 227 ASP A N 1
ATOM 1840 C CA . ASP A 1 247 ? 75.037 30.641 78.477 1.00 16.06 227 ASP A CA 1
ATOM 1841 C C . ASP A 1 247 ? 75.942 29.715 79.304 1.00 19.15 227 ASP A C 1
ATOM 1842 O O . ASP A 1 247 ? 76.623 28.857 78.734 1.00 19.80 227 ASP A O 1
ATOM 1847 N N . ASN A 1 248 ? 75.939 29.857 80.615 1.00 17.51 228 ASN A N 1
ATOM 1848 C CA . ASN A 1 248 ? 76.817 29.076 81.470 1.00 18.35 228 ASN A CA 1
ATOM 1849 C C . ASN A 1 248 ? 76.090 28.479 82.620 1.00 19.82 228 ASN A C 1
ATOM 1850 O O . ASN A 1 248 ? 76.649 28.374 83.708 1.00 20.67 228 ASN A O 1
ATOM 1855 N N . ILE A 1 249 ? 74.818 28.117 82.446 1.00 16.52 229 ILE A N 1
ATOM 1856 C CA . ILE A 1 249 ? 74.046 27.533 83.535 1.00 16.16 229 ILE A CA 1
ATOM 1857 C C . ILE A 1 249 ? 73.555 26.133 83.294 1.00 18.61 229 ILE A C 1
ATOM 1858 O O . ILE A 1 249 ? 73.134 25.464 84.251 1.00 17.96 229 ILE A O 1
ATOM 1863 N N . TYR A 1 250 ? 73.598 25.668 82.043 1.00 15.89 230 TYR A N 1
ATOM 1864 C CA . TYR A 1 250 ? 73.022 24.352 81.693 1.00 16.25 230 TYR A CA 1
ATOM 1865 C C . TYR A 1 250 ? 73.752 23.712 80.528 1.00 17.22 230 TYR A C 1
ATOM 1866 O O . TYR A 1 250 ? 74.022 24.353 79.526 1.00 19.13 230 TYR A O 1
ATOM 1875 N N . GLN A 1 251 ? 74.016 22.421 80.667 1.00 17.06 231 GLN A N 1
ATOM 1876 C CA . GLN A 1 251 ? 74.546 21.631 79.578 1.00 17.99 231 GLN A CA 1
ATOM 1877 C C . GLN A 1 251 ? 73.541 20.738 78.884 1.00 15.86 231 GLN A C 1
ATOM 1878 O O . GLN A 1 251 ? 72.976 19.860 79.505 1.00 17.20 231 GLN A O 1
ATOM 1884 N N . TRP A 1 252 ? 73.279 21.066 77.637 1.00 15.67 232 TRP A N 1
ATOM 1885 C CA . TRP A 1 252 ? 72.259 20.337 76.879 1.00 14.84 232 TRP A CA 1
ATOM 1886 C C . TRP A 1 252 ? 72.771 18.978 76.336 1.00 16.64 232 TRP A C 1
ATOM 1887 O O . TRP A 1 252 ? 74.030 18.743 76.267 1.00 16.20 232 TRP A O 1
ATOM 1898 N N . HIS A 1 253 ? 71.876 18.078 76.000 1.00 14.46 233 HIS A N 1
ATOM 1899 C CA . HIS A 1 253 ? 72.222 16.763 75.467 1.00 16.67 233 HIS A CA 1
ATOM 1900 C C . HIS A 1 253 ? 71.403 16.380 74.272 1.00 15.34 233 HIS A C 1
ATOM 1901 O O . HIS A 1 253 ? 71.269 15.183 73.928 1.00 15.85 233 HIS A O 1
ATOM 1908 N N . ASP A 1 254 ? 70.761 17.358 73.636 1.00 14.54 234 ASP A N 1
ATOM 1909 C CA . ASP A 1 254 ? 69.725 17.139 72.620 1.00 12.73 234 ASP A CA 1
ATOM 1910 C C . ASP A 1 254 ? 70.138 17.391 71.215 1.00 14.09 234 ASP A C 1
ATOM 1911 O O . ASP A 1 254 ? 69.317 17.616 70.306 1.00 15.05 234 ASP A O 1
ATOM 1916 N N . GLU A 1 255 ? 71.491 17.245 70.928 1.00 14.44 235 GLU A N 1
ATOM 1917 C CA . GLU A 1 255 ? 71.840 17.464 69.552 1.00 15.50 235 GLU A CA 1
ATOM 1918 C C . GLU A 1 255 ? 71.221 16.526 68.521 1.00 14.57 235 GLU A C 1
ATOM 1919 O O . GLU A 1 255 ? 70.906 16.952 67.433 1.00 16.06 235 GLU A O 1
ATOM 1925 N N . GLU A 1 256 ? 71.025 15.245 68.879 1.00 15.97 236 GLU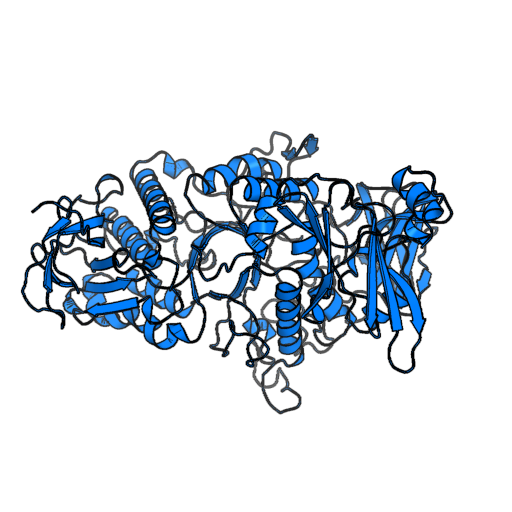 A N 1
ATOM 1926 C CA . GLU A 1 256 ? 70.459 14.347 67.914 1.00 16.76 236 GLU A CA 1
ATOM 1927 C C . GLU A 1 256 ? 68.973 14.672 67.597 1.00 16.01 236 GLU A C 1
ATOM 1928 O O . GLU A 1 256 ? 68.572 14.643 66.485 1.00 14.61 236 GLU A O 1
ATOM 1934 N N . TRP A 1 257 ? 68.245 15.086 68.634 1.00 14.42 237 TRP A N 1
ATOM 1935 C CA . TRP A 1 257 ? 66.857 15.569 68.464 1.00 12.71 237 TRP A CA 1
ATOM 1936 C C . TRP A 1 257 ? 66.828 16.747 67.529 1.00 12.12 237 TRP A C 1
ATOM 1937 O O . TRP A 1 257 ? 66.008 16.808 66.600 1.00 12.87 237 TRP A O 1
ATOM 1948 N N . LEU A 1 258 ? 67.732 17.705 67.760 1.00 13.18 238 LEU A N 1
ATOM 1949 C CA . LEU A 1 258 ? 67.695 18.941 67.006 1.00 12.18 238 LEU A CA 1
ATOM 1950 C C . LEU A 1 258 ? 68.067 18.717 65.512 1.00 14.19 238 LEU A C 1
ATOM 1951 O O . LEU A 1 258 ? 67.586 19.358 64.624 1.00 14.51 238 LEU A O 1
ATOM 1956 N N . GLU A 1 259 ? 68.998 17.778 65.307 1.00 14.19 239 GLU A N 1
ATOM 1957 C CA . GLU A 1 259 ? 69.367 17.407 63.951 1.00 14.67 239 GLU A CA 1
ATOM 1958 C C . GLU A 1 259 ? 68.200 16.748 63.193 1.00 14.77 239 GLU A C 1
ATOM 1959 O O . GLU A 1 259 ? 67.875 17.101 62.063 1.00 14.55 239 GLU A O 1
ATOM 1965 N N . LYS A 1 260 ? 67.542 15.814 63.853 1.00 14.20 240 LYS A N 1
ATOM 1966 C CA . LYS A 1 260 ? 66.406 15.131 63.251 1.00 15.30 240 LYS A CA 1
ATOM 1967 C C . LYS A 1 260 ? 65.320 16.133 62.942 1.00 14.81 240 LYS A C 1
ATOM 1968 O O . LYS A 1 260 ? 64.686 16.124 61.869 1.00 14.49 240 LYS A O 1
ATOM 1974 N N . ARG A 1 261 ? 65.131 17.080 63.892 1.00 13.63 241 ARG A N 1
ATOM 1975 C CA . ARG A 1 261 ? 64.103 18.130 63.653 1.00 13.88 241 ARG A CA 1
ATOM 1976 C C . ARG A 1 261 ? 64.412 18.965 62.429 1.00 12.92 241 ARG A C 1
ATOM 1977 O O . ARG A 1 261 ? 63.561 19.145 61.582 1.00 14.53 241 ARG A O 1
ATOM 1985 N N . ARG A 1 262 ? 65.652 19.409 62.282 1.00 13.05 242 ARG A N 1
ATOM 1986 C CA . ARG A 1 262 ? 66.051 20.256 61.197 1.00 14.26 242 ARG A CA 1
ATOM 1987 C C . ARG A 1 262 ? 65.861 19.566 59.870 1.00 15.62 242 ARG A C 1
ATOM 1988 O O . ARG A 1 262 ? 65.565 20.220 58.883 1.00 17.45 242 ARG A O 1
ATOM 1996 N N . ASN A 1 263 ? 66.080 18.300 59.904 1.00 15.28 243 ASN A N 1
ATOM 1997 C CA . ASN A 1 263 ? 66.108 17.497 58.646 1.00 18.75 243 ASN A CA 1
ATOM 1998 C C . ASN A 1 263 ? 64.810 16.798 58.374 1.00 21.20 243 ASN A C 1
ATOM 1999 O O . ASN A 1 263 ? 64.752 15.965 57.451 1.00 22.60 243 ASN A O 1
ATOM 2004 N N . SER A 1 2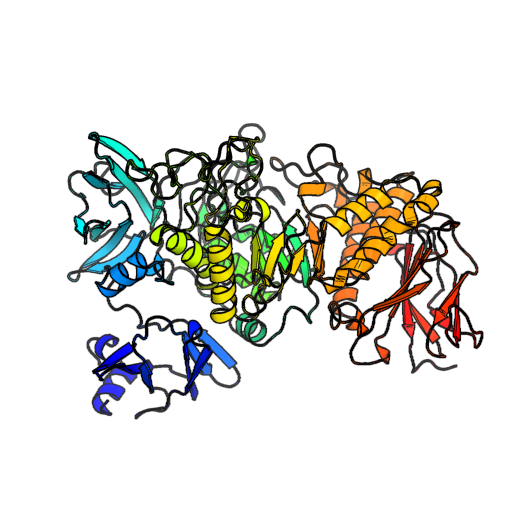64 ? 63.707 17.178 59.045 1.00 16.33 244 SER A N 1
ATOM 2005 C CA . SER A 1 264 ? 62.457 16.516 58.869 1.00 18.20 244 SER A CA 1
ATOM 2006 C C . SER A 1 264 ? 61.361 17.503 58.596 1.00 19.41 244 SER A C 1
ATOM 2007 O O . SER A 1 264 ? 61.462 18.646 58.893 1.00 18.45 244 SER A O 1
ATOM 2010 N N . ASP A 1 265 ? 60.269 17.003 58.025 1.00 21.24 245 ASP A N 1
ATOM 2011 C CA . ASP A 1 265 ? 59.080 17.846 57.733 1.00 21.81 245 ASP A CA 1
ATOM 2012 C C . ASP A 1 265 ? 57.959 17.423 58.727 1.00 18.94 245 ASP A C 1
ATOM 2013 O O . ASP A 1 265 ? 57.376 16.304 58.605 1.00 17.06 245 ASP A O 1
ATOM 2018 N N . PRO A 1 266 ? 57.705 18.243 59.769 1.00 19.29 246 PRO A N 1
ATOM 2019 C CA . PRO A 1 266 ? 56.742 17.822 60.794 1.00 19.08 246 PRO A CA 1
ATOM 2020 C C . PRO A 1 266 ? 55.323 17.676 60.265 1.00 16.24 246 PRO A C 1
ATOM 2021 O O . PRO A 1 266 ? 54.500 16.953 60.847 1.00 17.30 246 PRO A O 1
ATOM 2025 N N . LEU A 1 267 ? 55.031 18.293 59.135 1.00 16.34 247 LEU A N 1
ATOM 2026 C CA . LEU A 1 267 ? 53.726 18.158 58.521 1.00 15.86 247 LEU A CA 1
ATOM 2027 C C . LEU A 1 267 ? 53.415 16.729 58.078 1.00 18.32 247 LEU A C 1
ATOM 2028 O O . LEU A 1 267 ? 52.254 16.328 57.952 1.00 16.76 247 LEU A O 1
ATOM 2033 N N . LYS A 1 268 ? 54.477 15.950 57.804 1.00 16.49 248 LYS A N 1
ATOM 2034 C CA . LYS A 1 268 ? 54.358 14.549 57.377 1.00 19.06 248 LYS A CA 1
ATOM 2035 C C . LYS A 1 268 ? 54.559 13.571 58.455 1.00 17.05 248 LYS A C 1
ATOM 2036 O O . LYS A 1 268 ? 54.739 12.367 58.201 1.00 16.20 248 LYS A O 1
ATOM 2042 N N . GLN A 1 269 ? 54.541 14.029 59.762 1.00 15.03 249 GLN A N 1
ATOM 2043 C CA . GLN A 1 269 ? 54.790 13.145 60.910 1.00 15.21 249 GLN A CA 1
ATOM 2044 C C . GLN A 1 269 ? 53.529 13.081 61.802 1.00 13.74 249 GLN A C 1
ATOM 2045 O O . GLN A 1 269 ? 52.659 13.976 61.636 1.00 14.73 249 GLN A O 1
ATOM 2051 N N . PRO A 1 270 ? 53.433 12.118 62.659 1.00 15.56 250 PRO A N 1
ATOM 2052 C CA . PRO A 1 270 ? 52.401 12.176 63.658 1.00 14.88 250 PRO A CA 1
ATOM 2053 C C . PRO A 1 270 ? 52.651 13.369 64.573 1.00 14.68 250 PRO A C 1
ATOM 2054 O O . PRO A 1 270 ? 53.784 13.587 64.980 1.00 14.76 250 PRO A O 1
ATOM 2058 N N . VAL A 1 271 ? 51.618 14.164 64.875 1.00 14.23 251 VAL A N 1
ATOM 2059 C CA . VAL A 1 271 ? 51.759 15.310 65.792 1.00 12.73 251 VAL A CA 1
ATOM 2060 C C . VAL A 1 271 ? 50.485 15.207 66.685 1.00 13.52 251 VAL A C 1
ATOM 2061 O O . VAL A 1 271 ? 49.409 15.559 66.214 1.00 13.34 251 VAL A O 1
ATOM 2065 N N . SER A 1 272 ? 50.679 14.704 67.890 1.00 12.65 252 SER A N 1
ATOM 2066 C CA . SER A 1 272 ? 49.628 14.516 68.887 1.00 13.45 252 SER A CA 1
ATOM 2067 C C . SER A 1 272 ? 50.084 15.284 70.135 1.00 12.73 252 SER A C 1
ATOM 2068 O O . SER A 1 272 ? 51.059 14.912 70.759 1.00 12.53 252 SER A O 1
ATOM 2071 N N . VAL A 1 273 ? 49.407 16.390 70.421 1.00 13.07 253 VAL A N 1
ATOM 2072 C CA . VAL A 1 273 ? 49.825 17.366 71.417 1.00 12.00 253 VAL A CA 1
ATOM 2073 C C . VAL A 1 273 ? 48.987 17.196 72.675 1.00 12.59 253 VAL A C 1
ATOM 2074 O O . VAL A 1 273 ? 47.746 17.138 72.583 1.00 12.49 253 VAL A O 1
ATOM 2078 N N . TYR A 1 274 ? 49.682 17.182 73.810 1.00 10.81 254 TYR A N 1
ATOM 2079 C CA . TYR A 1 274 ? 49.084 17.250 75.144 1.00 10.18 254 TYR A CA 1
ATOM 2080 C C . TYR A 1 274 ? 49.283 18.672 75.604 1.00 11.27 254 TYR A C 1
ATOM 2081 O O . TYR A 1 274 ? 50.421 19.117 75.838 1.00 11.18 254 TYR A O 1
ATOM 2090 N N . GLU A 1 275 ? 48.189 19.401 75.657 1.00 10.05 255 GLU A N 1
ATOM 2091 C CA . GLU A 1 275 ? 48.181 20.828 76.090 1.00 10.35 255 GLU A CA 1
ATOM 2092 C C . GLU A 1 275 ? 48.130 20.917 77.596 1.00 12.36 255 GLU A C 1
ATOM 2093 O O . GLU A 1 275 ? 47.330 20.255 78.234 1.00 10.95 255 GLU A O 1
ATOM 2099 N N . VAL A 1 276 ? 49.032 21.732 78.185 1.00 10.75 256 VAL A N 1
ATOM 2100 C CA . VAL A 1 276 ? 49.221 21.745 79.650 1.00 11.92 256 VAL A CA 1
ATOM 2101 C C . VAL A 1 276 ? 49.358 23.147 80.165 1.00 13.08 256 VAL A C 1
ATOM 2102 O O . VAL A 1 276 ? 50.100 23.933 79.542 1.00 12.71 256 VAL A O 1
ATOM 2106 N N . HIS A 1 277 ? 48.670 23.479 81.284 1.00 11.84 257 HIS A N 1
ATOM 2107 C CA . HIS A 1 277 ? 48.958 24.668 82.016 1.00 11.53 257 HIS A CA 1
ATOM 2108 C C . HIS A 1 277 ? 49.814 24.283 83.202 1.00 12.16 257 HIS A C 1
ATOM 2109 O O . HIS A 1 277 ? 49.353 23.513 84.065 1.00 12.49 257 HIS A O 1
ATOM 2116 N N . LEU A 1 278 ? 51.067 24.732 83.227 1.00 11.58 258 LEU A N 1
ATOM 2117 C CA . LEU A 1 278 ? 51.992 24.201 84.179 1.00 11.59 258 LEU A CA 1
ATOM 2118 C C . LEU A 1 278 ? 51.600 24.479 85.658 1.00 12.72 258 LEU A C 1
ATOM 2119 O O . LEU A 1 278 ? 51.936 23.744 86.603 1.00 14.63 258 LEU A O 1
ATOM 2124 N N . GLY A 1 279 ? 50.898 25.555 85.877 1.00 11.77 259 GLY A N 1
ATOM 2125 C CA . GLY A 1 279 ? 50.537 25.996 87.215 1.00 13.28 259 GLY A CA 1
ATOM 2126 C C . GLY A 1 279 ? 49.427 25.130 87.808 1.00 15.34 259 GLY A C 1
ATOM 2127 O O . GLY A 1 279 ? 49.138 25.273 88.988 1.00 16.62 259 GLY A O 1
ATOM 2128 N N . SER A 1 280 ? 48.735 24.325 87.011 1.00 12.51 260 SER A N 1
ATOM 2129 C CA . SER A 1 280 ? 47.486 23.678 87.515 1.00 11.74 260 SER A CA 1
ATOM 2130 C C . SER A 1 280 ? 47.413 22.201 87.122 1.00 12.69 260 SER A C 1
ATOM 2131 O O . SER A 1 280 ? 46.389 21.594 87.243 1.00 14.45 260 SER A O 1
ATOM 2134 N N . TRP A 1 281 ? 48.471 21.623 86.597 1.00 12.40 261 TRP A N 1
ATOM 2135 C CA . TRP A 1 281 ? 48.428 20.193 86.276 1.00 12.73 261 TRP A CA 1
ATOM 2136 C C . TRP A 1 281 ? 48.473 19.340 87.557 1.00 13.76 261 TRP A C 1
ATOM 2137 O O . TRP A 1 281 ? 47.561 18.511 87.839 1.00 14.15 261 TRP A O 1
ATOM 2148 N N . LEU A 1 282 ? 49.488 19.622 88.368 1.00 13.73 262 LEU A N 1
ATOM 2149 C CA . LEU A 1 282 ? 49.727 18.937 89.664 1.00 13.58 262 LEU A CA 1
ATOM 2150 C C . LEU A 1 282 ? 50.387 19.911 90.594 1.00 15.64 262 LEU A C 1
ATOM 2151 O O . LEU A 1 282 ? 51.300 20.612 90.216 1.00 16.29 262 LEU A O 1
ATOM 2156 N N . HIS A 1 283 ? 49.905 19.925 91.838 1.00 15.16 263 HIS A N 1
ATOM 2157 C CA . HIS A 1 283 ? 50.472 20.748 92.911 1.00 14.46 263 HIS A CA 1
ATOM 2158 C C . HIS A 1 283 ? 51.177 19.863 93.893 1.00 18.83 263 HIS A C 1
ATOM 2159 O O . HIS A 1 283 ? 50.939 18.625 93.974 1.00 19.54 263 HIS A O 1
ATOM 2166 N N . GLY A 1 284 ? 52.102 20.457 94.616 1.00 16.71 264 GLY A N 1
ATOM 2167 C CA . GLY A 1 284 ? 52.773 19.787 95.755 1.00 16.13 264 GLY A CA 1
ATOM 2168 C C . GLY A 1 284 ? 52.384 20.420 97.091 1.00 14.24 264 GLY A C 1
ATOM 2169 O O . GLY A 1 284 ? 51.447 21.226 97.167 1.00 16.34 264 GLY A O 1
ATOM 2170 N N . SER A 1 285 ? 53.094 19.985 98.143 1.00 17.64 265 SER A N 1
ATOM 2171 C CA . SER A 1 285 ? 52.884 20.497 99.510 1.00 16.46 265 SER A CA 1
ATOM 2172 C C . SER A 1 285 ? 53.760 21.718 99.779 1.00 15.27 265 SER A C 1
ATOM 2173 O O . SER A 1 285 ? 54.962 21.633 99.585 1.00 17.44 265 SER A O 1
ATOM 2176 N N . SER A 1 286 ? 53.118 22.766 100.214 1.00 17.74 266 SER A N 1
ATOM 2177 C CA . SER A 1 286 ? 53.804 23.994 100.634 1.00 16.93 266 SER A CA 1
ATOM 2178 C C . SER A 1 286 ? 54.521 23.858 101.961 1.00 22.17 266 SER A C 1
ATOM 2179 O O . SER A 1 286 ? 55.224 24.782 102.414 1.00 19.29 266 SER A O 1
ATOM 2182 N N . ALA A 1 287 ? 54.387 22.739 102.581 1.00 21.30 267 ALA A N 1
ATOM 2183 C CA . ALA A 1 287 ? 55.164 22.488 103.823 1.00 24.15 267 ALA A CA 1
ATOM 2184 C C . ALA A 1 287 ? 56.555 22.063 103.594 1.00 25.95 267 ALA A C 1
ATOM 2185 O O . ALA A 1 287 ? 57.255 21.686 104.527 1.00 24.60 267 ALA A O 1
ATOM 2187 N N . GLU A 1 288 ? 57.082 22.057 102.367 1.00 21.41 268 GLU A N 1
ATOM 2188 C CA . GLU A 1 288 ? 58.445 21.666 102.107 1.00 19.43 268 GLU A CA 1
ATOM 2189 C C . GLU A 1 288 ? 58.987 22.609 100.995 1.00 20.49 268 GLU A C 1
ATOM 2190 O O . GLU A 1 288 ? 58.209 23.416 100.439 1.00 19.19 268 GLU A O 1
ATOM 2196 N N . LYS A 1 289 ? 60.285 22.526 100.821 1.00 20.97 269 LYS A N 1
ATOM 2197 C CA . LYS A 1 289 ? 60.940 23.393 99.827 1.00 22.08 269 LYS A CA 1
ATOM 2198 C C . LYS A 1 289 ? 60.595 22.858 98.419 1.00 19.52 269 LYS A C 1
ATOM 2199 O O . LYS A 1 289 ? 60.309 21.695 98.236 1.00 19.03 269 LYS A O 1
ATOM 2205 N N . MET A 1 290 ? 60.701 23.754 97.449 1.00 20.90 270 MET A N 1
ATOM 2206 C CA . MET A 1 290 ? 60.533 23.337 96.037 1.00 20.52 270 MET A CA 1
ATOM 2207 C C . MET A 1 290 ? 61.867 22.842 95.525 1.00 19.15 270 MET A C 1
ATOM 2208 O O . MET A 1 290 ? 62.846 23.618 95.467 1.00 19.83 270 MET A O 1
ATOM 2213 N N . PRO A 1 291 ? 61.980 21.575 95.150 1.00 19.44 271 PRO A N 1
ATOM 2214 C CA . PRO A 1 291 ? 63.248 21.107 94.645 1.00 21.02 271 PRO A CA 1
ATOM 2215 C C . PRO A 1 291 ? 63.536 21.585 93.244 1.00 20.56 271 PRO A C 1
ATOM 2216 O O . PRO A 1 291 ? 62.590 21.734 92.469 1.00 18.51 271 PRO A O 1
ATOM 2220 N N . LEU A 1 292 ? 64.802 21.887 93.005 1.00 18.95 272 LEU A N 1
ATOM 2221 C CA . LEU A 1 292 ? 65.315 22.355 91.732 1.00 19.34 272 LEU A CA 1
ATOM 2222 C C . LEU A 1 292 ? 66.359 21.441 91.226 1.00 19.55 272 LEU A C 1
ATOM 2223 O O . LEU A 1 292 ? 66.755 20.471 91.933 1.00 20.25 272 LEU A O 1
ATOM 2228 N N . LEU A 1 293 ? 66.886 21.697 90.005 1.00 19.47 273 LEU A N 1
ATOM 2229 C CA . LEU A 1 293 ? 67.933 20.865 89.468 1.00 21.71 273 LEU A CA 1
ATOM 2230 C C . LEU A 1 293 ? 69.205 21.173 90.324 1.00 22.40 273 LEU A C 1
ATOM 2231 O O . LEU A 1 293 ? 69.718 22.295 90.424 1.00 22.56 273 LEU A O 1
ATOM 2236 N N . ASN A 1 294 ? 69.676 20.148 90.968 1.00 23.71 274 ASN A N 1
ATOM 2237 C CA . ASN A 1 294 ? 70.797 20.392 92.007 1.00 28.53 274 ASN A CA 1
ATOM 2238 C C . ASN A 1 294 ? 70.651 21.614 92.966 1.00 31.04 274 ASN A C 1
ATOM 2239 O O . ASN A 1 294 ? 71.619 22.354 93.171 1.00 32.40 274 ASN A O 1
ATOM 2244 N N . GLY A 1 295 ? 69.494 21.828 93.607 1.00 28.11 275 GLY A N 1
ATOM 2245 C CA . GLY A 1 295 ? 69.314 22.865 94.622 1.00 28.06 275 GLY A CA 1
ATOM 2246 C C . GLY A 1 295 ? 67.809 22.886 95.012 1.00 23.12 275 GLY A C 1
ATOM 2247 O O . GLY A 1 295 ? 67.111 21.860 94.753 1.00 23.53 275 GLY A O 1
ATOM 2248 N N . GLU A 1 296 ? 67.394 23.958 95.678 1.00 23.80 276 GLU A N 1
ATOM 2249 C CA . GLU A 1 296 ? 65.976 24.104 96.157 1.00 23.92 276 GLU A CA 1
ATOM 2250 C C . GLU A 1 296 ? 65.715 25.475 96.471 1.00 25.47 276 GLU A C 1
ATOM 2251 O O . GLU A 1 296 ? 66.663 26.300 96.435 1.00 26.56 276 GLU A O 1
ATOM 2257 N N . ALA A 1 297 ? 64.443 25.832 96.577 1.00 21.09 277 ALA A N 1
ATOM 2258 C CA . ALA A 1 297 ? 63.986 27.144 96.828 1.00 23.60 277 ALA A CA 1
ATOM 2259 C C . ALA A 1 297 ? 62.775 27.092 97.747 1.00 23.21 277 ALA A C 1
ATOM 2260 O O . ALA A 1 297 ? 62.143 26.026 97.928 1.00 20.91 277 ALA A O 1
ATOM 2262 N N . ASP A 1 298 ? 62.420 28.262 98.226 1.00 21.03 278 ASP A N 1
ATOM 2263 C CA . ASP A 1 298 ? 61.217 28.376 99.052 1.00 20.84 278 ASP A CA 1
ATOM 2264 C C . ASP A 1 298 ? 60.049 27.984 98.158 1.00 20.97 278 ASP A C 1
ATOM 2265 O O . ASP A 1 298 ? 60.047 28.280 96.942 1.00 19.72 278 ASP A O 1
ATOM 2270 N N . PRO A 1 299 ? 59.029 27.413 98.786 1.00 19.61 279 PRO A N 1
ATOM 2271 C CA . PRO A 1 299 ? 57.840 27.081 98.000 1.00 16.69 279 PRO A CA 1
ATOM 2272 C C . PRO A 1 299 ? 57.064 28.270 97.548 1.00 17.81 279 PRO A C 1
ATOM 2273 O O . PRO A 1 299 ? 57.005 29.349 98.193 1.00 18.49 279 PRO A O 1
ATOM 2277 N N . VAL A 1 300 ? 56.418 28.155 96.379 1.00 14.37 280 VAL A N 1
ATOM 2278 C CA . VAL A 1 300 ? 55.559 29.128 95.855 1.00 14.56 280 VAL A CA 1
ATOM 2279 C C . VAL A 1 300 ? 54.138 28.695 96.078 1.00 17.13 280 VAL A C 1
ATOM 2280 O O . VAL A 1 300 ? 53.616 27.767 95.406 1.00 14.52 280 VAL A O 1
ATOM 2284 N N . ILE A 1 301 ? 53.477 29.385 97.030 1.00 16.42 281 ILE A N 1
ATOM 2285 C CA . ILE A 1 301 ? 52.124 28.956 97.351 1.00 18.78 281 ILE A CA 1
ATOM 2286 C C . ILE A 1 301 ? 51.191 29.339 96.235 1.00 16.95 281 ILE A C 1
ATOM 2287 O O . ILE A 1 301 ? 51.202 30.440 95.613 1.00 17.68 281 ILE A O 1
ATOM 2292 N N . VAL A 1 302 ? 50.244 28.423 95.962 1.00 15.82 282 VAL A N 1
ATOM 2293 C CA . VAL A 1 302 ? 49.330 28.599 94.853 1.00 17.44 282 VAL A CA 1
ATOM 2294 C C . VAL A 1 302 ? 48.356 29.746 94.988 1.00 21.28 282 VAL A C 1
ATOM 2295 O O . VAL A 1 302 ? 48.177 30.566 94.074 1.00 23.86 282 VAL A O 1
ATOM 2299 N N . SER A 1 303 ? 47.857 29.985 96.206 1.00 17.96 283 SER A N 1
ATOM 2300 C CA . SER A 1 303 ? 47.000 31.126 96.538 1.00 21.99 283 SER A CA 1
ATOM 2301 C C . SER A 1 303 ? 46.829 31.209 98.038 1.00 23.29 283 SER A C 1
ATOM 2302 O O . SER A 1 303 ? 47.041 30.193 98.694 1.00 22.91 283 SER A O 1
ATOM 2305 N N . GLU A 1 304 ? 46.365 32.374 98.549 1.00 25.72 284 GLU A N 1
ATOM 2306 C CA . GLU A 1 304 ? 46.104 32.494 99.957 1.00 28.25 284 GLU A CA 1
ATOM 2307 C C . GLU A 1 304 ? 44.873 31.690 100.302 1.00 23.62 284 GLU A C 1
ATOM 2308 O O . GLU A 1 304 ? 44.725 31.258 101.446 1.00 26.44 284 GLU A O 1
ATOM 2314 N N . TRP A 1 305 ? 44.041 31.389 99.343 1.00 20.36 285 TRP A N 1
ATOM 2315 C CA . TRP A 1 305 ? 42.878 30.587 99.689 1.00 24.47 285 TRP A CA 1
ATOM 2316 C C . TRP A 1 305 ? 43.157 29.118 99.801 1.00 24.39 285 TRP A C 1
ATOM 2317 O O . TRP A 1 305 ? 42.363 28.413 100.424 1.00 20.49 285 TRP A O 1
ATOM 2328 N N . ASN A 1 306 ? 44.251 28.654 99.179 1.00 20.28 286 ASN A N 1
ATOM 2329 C CA . ASN A 1 306 ? 44.668 27.200 99.183 1.00 19.59 286 ASN A CA 1
ATOM 2330 C C . ASN A 1 306 ? 46.080 27.122 99.637 1.00 20.52 286 ASN A C 1
ATOM 2331 O O . ASN A 1 306 ? 47.019 26.600 98.958 1.00 19.60 286 ASN A O 1
ATOM 2336 N N . PRO A 1 307 ? 46.352 27.517 100.897 1.00 20.09 287 PRO A N 1
ATOM 2337 C CA . PRO A 1 307 ? 47.744 27.767 101.249 1.00 19.11 287 PRO A CA 1
ATOM 2338 C C . PRO A 1 307 ? 48.628 26.604 101.532 1.00 18.07 287 PRO A C 1
ATOM 2339 O O . PRO A 1 307 ? 49.840 26.716 101.650 1.00 16.91 287 PRO A O 1
ATOM 2343 N N . GLY A 1 308 ? 48.072 25.372 101.641 1.00 15.36 288 GLY A N 1
ATOM 2344 C CA . GLY A 1 308 ? 48.841 24.200 101.775 1.00 15.61 288 GLY A CA 1
ATOM 2345 C C . GLY A 1 308 ? 49.433 23.593 100.511 1.00 15.22 288 GLY A C 1
ATOM 2346 O O . GLY A 1 308 ? 50.131 22.615 100.599 1.00 16.63 288 GLY A O 1
ATOM 2347 N N . ALA A 1 309 ? 49.072 24.224 99.385 1.00 16.09 289 ALA A N 1
ATOM 2348 C CA . ALA A 1 309 ? 49.526 23.754 98.086 1.00 14.90 289 ALA A CA 1
ATOM 2349 C C . ALA A 1 309 ? 50.584 24.743 97.458 1.00 13.47 289 ALA A C 1
ATOM 2350 O O . ALA A 1 309 ? 50.425 25.937 97.639 1.00 15.13 289 ALA A O 1
ATOM 2352 N N . ARG A 1 310 ? 51.561 24.155 96.846 1.00 13.57 290 ARG A N 1
ATOM 2353 C CA . ARG A 1 310 ? 52.588 24.947 96.120 1.00 14.73 290 ARG A CA 1
ATOM 2354 C C . ARG A 1 310 ? 52.649 24.417 94.674 1.00 13.94 290 ARG A C 1
ATOM 2355 O O . ARG A 1 310 ? 52.219 23.293 94.356 1.00 14.46 290 ARG A O 1
ATOM 2363 N N . PHE A 1 311 ? 53.197 25.312 93.804 1.00 13.70 291 PHE A N 1
ATOM 2364 C CA . PHE A 1 311 ? 53.474 24.885 92.440 1.00 14.13 291 PHE A CA 1
ATOM 2365 C C . PHE A 1 311 ? 54.611 23.869 92.447 1.00 14.95 291 PHE A C 1
ATOM 2366 O O . PHE A 1 311 ? 55.490 23.796 93.351 1.00 14.87 291 PHE A O 1
ATOM 2374 N N . LEU A 1 312 ? 54.648 22.962 91.438 1.00 13.91 292 LEU A N 1
ATOM 2375 C CA . LEU A 1 312 ? 55.795 22.173 91.178 1.00 14.68 292 LEU A CA 1
ATOM 2376 C C . LEU A 1 312 ? 56.828 22.947 90.358 1.00 14.66 292 LEU A C 1
ATOM 2377 O O . LEU A 1 312 ? 56.456 23.810 89.572 1.00 14.14 292 LEU A O 1
ATOM 2382 N N . SER A 1 313 ? 58.097 22.647 90.564 1.00 13.85 293 SER A N 1
ATOM 2383 C CA . SER A 1 313 ? 59.134 23.313 89.770 1.00 13.72 293 SER A CA 1
ATOM 2384 C C . SER A 1 313 ? 59.214 22.706 88.381 1.00 12.45 293 SER A C 1
ATOM 2385 O O . SER A 1 313 ? 58.761 21.580 88.127 1.00 12.66 293 SER A O 1
ATOM 2388 N N . TYR A 1 314 ? 59.898 23.421 87.491 1.00 14.28 294 TYR A N 1
ATOM 2389 C CA . TYR A 1 314 ? 60.233 22.841 86.181 1.00 13.33 294 TYR A CA 1
ATOM 2390 C C . TYR A 1 314 ? 61.003 21.528 86.251 1.00 13.63 294 TYR A C 1
ATOM 2391 O O . TYR A 1 314 ? 60.810 20.596 85.463 1.00 13.51 294 TYR A O 1
ATOM 2400 N N . TYR A 1 315 ? 61.827 21.405 87.275 1.00 13.82 295 TYR A N 1
ATOM 2401 C CA . TYR A 1 315 ? 62.551 20.180 87.606 1.00 15.00 295 TYR A CA 1
ATOM 2402 C C . TYR A 1 315 ? 61.588 19.030 87.966 1.00 13.63 295 TYR A C 1
ATOM 2403 O O . TYR A 1 315 ? 61.699 17.938 87.411 1.00 15.97 295 TYR A O 1
ATOM 2412 N N . GLU A 1 316 ? 60.699 19.286 88.900 1.00 13.28 296 GLU A N 1
ATOM 2413 C CA . GLU A 1 316 ? 59.742 18.256 89.302 1.00 14.49 296 GLU A CA 1
ATOM 2414 C C . GLU A 1 316 ? 58.788 17.886 88.131 1.00 14.02 296 GLU A C 1
ATOM 2415 O O . GLU A 1 316 ? 58.420 16.702 87.951 1.00 15.09 296 GLU A O 1
ATOM 2421 N N . LEU A 1 317 ? 58.410 18.893 87.318 1.00 15.58 297 LEU A N 1
ATOM 2422 C CA . LEU A 1 317 ? 57.598 18.635 86.134 1.00 13.99 297 LEU A CA 1
ATOM 2423 C C . LEU A 1 317 ? 58.387 17.773 85.146 1.00 14.75 297 LEU A C 1
ATOM 2424 O O . LEU A 1 317 ? 57.836 16.873 84.529 1.00 15.10 297 LEU A O 1
ATOM 2429 N N . ALA A 1 318 ? 59.702 17.979 84.977 1.00 13.38 298 ALA A N 1
ATOM 2430 C CA . ALA A 1 318 ? 60.484 17.103 84.130 1.00 13.49 298 ALA A CA 1
ATOM 2431 C C . ALA A 1 318 ? 60.432 15.655 84.625 1.00 16.42 298 ALA A C 1
ATOM 2432 O O . ALA A 1 318 ? 60.387 14.722 83.850 1.00 17.02 298 ALA A O 1
ATOM 2434 N N . GLU A 1 319 ? 60.433 15.492 85.942 1.00 16.39 299 GLU A N 1
ATOM 2435 C CA . GLU A 1 319 ? 60.475 14.181 86.564 1.00 18.62 299 GLU A CA 1
ATOM 2436 C C . GLU A 1 319 ? 59.115 13.527 86.540 1.00 17.74 299 GLU A C 1
ATOM 2437 O O . GLU A 1 319 ? 59.011 12.286 86.582 1.00 17.88 299 GLU A O 1
ATOM 2443 N N . LYS A 1 320 ? 58.039 14.279 86.491 1.00 15.64 300 LYS A N 1
ATOM 2444 C CA . LYS A 1 320 ? 56.684 13.714 86.571 1.00 16.42 300 LYS A CA 1
ATOM 2445 C C . LYS A 1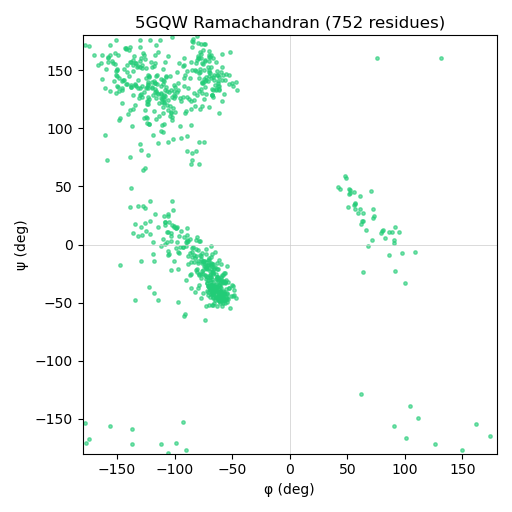 320 ? 55.843 13.854 85.349 1.00 15.56 300 LYS A C 1
ATOM 2446 O O . LYS A 1 320 ? 55.196 12.873 84.929 1.00 13.91 300 LYS A O 1
ATOM 2452 N N . LEU A 1 321 ? 55.773 15.051 84.754 1.00 14.02 301 LEU A N 1
ATOM 2453 C CA . LEU A 1 321 ? 54.962 15.245 83.576 1.00 13.63 301 LEU A CA 1
ATOM 2454 C C . LEU A 1 321 ? 55.536 14.498 82.390 1.00 12.87 301 LEU A C 1
ATOM 2455 O O . LEU A 1 321 ? 54.831 13.948 81.547 1.00 13.53 301 LEU A O 1
ATOM 2460 N N . ILE A 1 322 ? 56.846 14.563 82.234 1.00 12.76 302 ILE A N 1
ATOM 2461 C CA . ILE A 1 322 ? 57.440 13.992 81.029 1.00 14.10 302 ILE A CA 1
ATOM 2462 C C . ILE A 1 322 ? 57.208 12.493 80.923 1.00 15.86 302 ILE A C 1
ATOM 2463 O O . ILE A 1 322 ? 56.723 12.035 79.891 1.00 15.22 302 ILE A O 1
ATOM 2468 N N . PRO A 1 323 ? 57.446 11.734 81.993 1.00 15.08 303 PRO A N 1
ATOM 2469 C CA . PRO A 1 323 ? 57.182 10.260 81.841 1.00 17.15 303 PRO A CA 1
ATOM 2470 C C . PRO A 1 323 ? 55.711 9.947 81.714 1.00 17.18 303 PRO A C 1
ATOM 2471 O O . PRO A 1 323 ? 55.346 8.991 81.009 1.00 14.60 303 PRO A O 1
ATOM 2475 N N . TYR A 1 324 ? 54.880 10.812 82.304 1.00 13.63 304 TYR A N 1
ATOM 2476 C CA . TYR A 1 324 ? 53.455 10.675 82.138 1.00 13.97 304 TYR A CA 1
ATOM 2477 C C . TYR A 1 324 ? 53.012 10.807 80.683 1.00 14.86 304 TYR A C 1
ATOM 2478 O O . TYR A 1 324 ? 52.304 9.960 80.127 1.00 16.06 304 TYR A O 1
ATOM 2487 N N . VAL A 1 325 ? 53.505 11.838 80.017 1.00 12.72 305 VAL A N 1
ATOM 2488 C CA . VAL A 1 325 ? 53.219 12.083 78.621 1.00 13.02 305 VAL A CA 1
ATOM 2489 C C . VAL A 1 325 ? 53.814 11.005 77.721 1.00 14.38 305 VAL A C 1
ATOM 2490 O O . VAL A 1 325 ? 53.165 10.545 76.788 1.00 14.59 305 VAL A O 1
ATOM 2494 N N . LYS A 1 326 ? 55.032 10.585 78.069 1.00 15.49 306 LYS A N 1
ATOM 2495 C CA . LYS A 1 326 ? 55.704 9.543 77.263 1.00 17.06 306 LYS A CA 1
ATOM 2496 C C . LYS A 1 326 ? 54.877 8.254 77.332 1.00 15.68 306 LYS A C 1
ATOM 2497 O O . LYS A 1 326 ? 54.641 7.668 76.230 1.00 16.36 306 LYS A O 1
ATOM 2503 N N . ASP A 1 327 ? 54.432 7.870 78.502 1.00 15.97 307 ASP A N 1
ATOM 2504 C CA A ASP A 1 327 ? 53.610 6.700 78.711 0.50 16.03 307 ASP A CA 1
ATOM 2505 C CA B ASP A 1 327 ? 53.628 6.696 78.607 0.50 16.69 307 ASP A CA 1
ATOM 2506 C C . ASP A 1 327 ? 52.263 6.817 77.953 1.00 17.60 307 ASP A C 1
ATOM 2507 O O . ASP A 1 327 ? 51.772 5.863 77.343 1.00 18.75 307 ASP A O 1
ATOM 2516 N N . MET A 1 328 ? 51.649 7.996 77.972 1.00 14.71 308 MET A N 1
ATOM 2517 C CA . MET A 1 328 ? 50.439 8.230 77.190 1.00 15.59 308 MET A CA 1
ATOM 2518 C C . MET A 1 328 ? 50.611 8.210 75.686 1.00 15.51 308 MET A C 1
ATOM 2519 O O . MET A 1 328 ? 49.664 7.951 74.972 1.00 15.69 308 MET A O 1
ATOM 2524 N N . GLY A 1 329 ? 51.804 8.462 75.188 1.00 15.18 309 GLY A N 1
ATOM 2525 C CA . GLY A 1 329 ? 52.121 8.349 73.797 1.00 16.05 309 GLY A CA 1
ATOM 2526 C C . GLY A 1 329 ? 51.942 9.601 72.970 1.00 15.49 309 GLY A C 1
ATOM 2527 O O . GLY A 1 329 ? 52.007 9.524 71.724 1.00 15.52 309 GLY A O 1
ATOM 2528 N N . TYR A 1 330 ? 51.808 10.781 73.598 1.00 13.52 310 TYR A N 1
ATOM 2529 C CA . TYR A 1 330 ? 51.792 12.027 72.833 1.00 12.99 310 TYR A CA 1
ATOM 2530 C C . TYR A 1 330 ? 53.159 12.337 72.265 1.00 14.64 310 TYR A C 1
ATOM 2531 O O . TYR A 1 330 ? 54.184 11.953 72.868 1.00 14.83 310 TYR A O 1
ATOM 2540 N N . THR A 1 331 ? 53.201 12.998 71.143 1.00 12.59 311 THR A N 1
ATOM 2541 C CA . THR A 1 331 ? 54.460 13.412 70.507 1.00 12.83 311 THR A CA 1
ATOM 2542 C C . THR A 1 331 ? 54.987 14.737 71.024 1.00 12.78 311 THR A C 1
ATOM 2543 O O . THR A 1 331 ? 56.214 15.042 70.915 1.00 13.17 311 THR A O 1
ATOM 2547 N N . HIS A 1 332 ? 54.064 15.584 71.540 1.00 11.21 312 HIS A N 1
ATOM 2548 C CA . HIS A 1 332 ? 54.407 16.951 71.908 1.00 11.61 312 HIS A CA 1
ATOM 2549 C C . HIS A 1 332 ? 53.672 17.416 73.147 1.00 11.90 312 HIS A C 1
ATOM 2550 O O . HIS A 1 332 ? 52.582 16.881 73.367 1.00 11.66 312 HIS A O 1
ATOM 2557 N N . ILE A 1 333 ? 54.271 18.314 73.886 1.00 11.41 313 ILE A N 1
ATOM 2558 C CA . ILE A 1 333 ? 53.579 19.019 75.004 1.00 11.28 313 ILE A CA 1
ATOM 2559 C C . ILE A 1 333 ? 53.441 20.446 74.559 1.00 11.12 313 ILE A C 1
ATOM 2560 O O . ILE A 1 333 ? 54.463 21.059 74.095 1.00 11.84 313 ILE A O 1
ATOM 2565 N N . GLU A 1 334 ? 52.271 21.081 74.640 1.00 9.78 314 GLU A N 1
ATOM 2566 C CA . GLU A 1 334 ? 52.122 22.461 74.365 1.00 10.07 314 GLU A CA 1
ATOM 2567 C C . GLU A 1 334 ? 51.793 23.179 75.662 1.00 11.74 314 GLU A C 1
ATOM 2568 O O . GLU A 1 334 ? 50.931 22.735 76.406 1.00 12.33 314 GLU A O 1
ATOM 2574 N N . LEU A 1 335 ? 52.587 24.199 75.985 1.00 10.91 315 LEU A N 1
ATOM 2575 C CA . LEU A 1 335 ? 52.417 24.932 77.278 1.00 11.42 315 LEU A CA 1
ATOM 2576 C C . LEU A 1 335 ? 51.688 26.203 77.091 1.00 11.73 315 LEU A C 1
ATOM 2577 O O . LEU A 1 335 ? 52.058 27.049 76.236 1.00 11.74 315 LEU A O 1
ATOM 2582 N N . LEU A 1 336 ? 50.679 26.435 77.957 1.00 11.21 316 LEU A N 1
ATOM 2583 C CA . LEU A 1 336 ? 50.129 27.744 78.043 1.00 10.65 316 LEU A CA 1
ATOM 2584 C C . LEU A 1 336 ? 51.244 28.703 78.428 1.00 10.78 316 LEU A C 1
ATOM 2585 O O . LEU A 1 336 ? 52.280 28.249 78.942 1.00 11.46 316 LEU A O 1
ATOM 2590 N N . PRO A 1 337 ? 51.038 30.014 78.255 1.00 10.73 317 PRO A N 1
ATOM 2591 C CA . PRO A 1 337 ? 52.227 30.877 78.215 1.00 11.59 317 PRO A CA 1
ATOM 2592 C C . PRO A 1 337 ? 53.097 30.821 79.491 1.00 13.59 317 PRO A C 1
ATOM 2593 O O . PRO A 1 337 ? 52.594 31.035 80.624 1.00 13.15 317 PRO A O 1
ATOM 2597 N N . ILE A 1 338 ? 54.380 30.485 79.332 1.00 12.64 318 ILE A N 1
ATOM 2598 C CA . ILE A 1 338 ? 55.308 30.426 80.444 1.00 13.55 318 ILE A CA 1
ATOM 2599 C C . ILE A 1 338 ? 56.108 31.716 80.589 1.00 13.45 318 ILE A C 1
ATOM 2600 O O . ILE A 1 338 ? 56.855 31.845 81.551 1.00 13.40 318 ILE A O 1
ATOM 2605 N N . ALA A 1 339 ? 56.013 32.668 79.660 1.00 11.52 319 ALA A N 1
ATOM 2606 C CA . ALA A 1 339 ? 56.680 33.956 79.918 1.00 11.54 319 ALA A CA 1
ATOM 2607 C C . ALA A 1 339 ? 56.160 34.617 81.213 1.00 13.11 319 ALA A C 1
ATOM 2608 O O . ALA A 1 339 ? 55.009 34.407 81.580 1.00 12.40 319 ALA A O 1
ATOM 2610 N N . GLU A 1 340 ? 56.973 35.415 81.848 1.00 12.39 320 GLU A N 1
ATOM 2611 C CA . GLU A 1 340 ? 56.636 35.916 83.179 1.00 12.48 320 GLU A CA 1
ATOM 2612 C C . GLU A 1 340 ? 55.417 36.765 83.077 1.00 12.84 320 GLU A C 1
ATOM 2613 O O . GLU A 1 340 ? 55.216 37.642 82.205 1.00 12.18 320 GLU A O 1
ATOM 2619 N N . HIS A 1 341 ? 54.473 36.490 84.007 1.00 12.13 321 HIS A N 1
ATOM 2620 C CA . HIS A 1 341 ? 53.156 37.156 83.992 1.00 12.67 321 HIS A CA 1
ATOM 2621 C C . HIS A 1 341 ? 52.721 37.357 85.475 1.00 13.68 321 HIS A C 1
ATOM 2622 O O . HIS A 1 341 ? 52.995 36.489 86.320 1.00 14.58 321 HIS A O 1
ATOM 2629 N N . PRO A 1 342 ? 52.100 38.509 85.713 1.00 14.97 322 PRO A N 1
ATOM 2630 C CA . PRO A 1 342 ? 51.905 38.799 87.145 1.00 16.84 322 PRO A CA 1
ATOM 2631 C C . PRO A 1 342 ? 50.700 38.104 87.799 1.00 16.49 322 PRO A C 1
ATOM 2632 O O . PRO A 1 342 ? 50.736 37.951 89.053 1.00 19.14 322 PRO A O 1
ATOM 2636 N N . PHE A 1 343 ? 49.697 37.681 87.045 1.00 15.15 323 PHE A N 1
ATOM 2637 C CA . PHE A 1 343 ? 48.453 37.180 87.658 1.00 16.80 323 PHE A CA 1
ATOM 2638 C C . PHE A 1 343 ? 48.189 35.774 87.168 1.00 16.69 323 PHE A C 1
ATOM 2639 O O . PHE A 1 343 ? 48.035 35.532 85.984 1.00 15.19 323 PHE A O 1
ATOM 2647 N N . ASP A 1 344 ? 48.078 34.887 88.113 1.00 16.48 324 ASP A N 1
ATOM 2648 C CA . ASP A 1 344 ? 47.780 33.487 87.803 1.00 15.52 324 ASP A CA 1
ATOM 2649 C C . ASP A 1 344 ? 46.538 33.343 86.964 1.00 16.66 324 ASP A C 1
ATOM 2650 O O . ASP A 1 344 ? 46.474 32.511 85.973 1.00 14.55 324 ASP A O 1
ATOM 2655 N N . GLY A 1 345 ? 45.507 34.132 87.309 1.00 15.67 325 GLY A N 1
ATOM 2656 C CA . GLY A 1 345 ? 44.236 34.043 86.638 1.00 17.57 325 GLY A CA 1
ATOM 2657 C C . GLY A 1 345 ? 44.197 34.496 85.176 1.00 16.35 325 GLY A C 1
ATOM 2658 O O . GLY A 1 345 ? 43.188 34.316 84.523 1.00 17.23 325 GLY A O 1
ATOM 2659 N N . SER A 1 346 ? 45.270 35.093 84.636 1.00 15.25 326 SER A N 1
ATOM 2660 C CA . SER A 1 346 ? 45.355 35.355 83.228 1.00 13.26 326 SER A CA 1
ATOM 2661 C C . SER A 1 346 ? 45.673 34.071 82.442 1.00 14.97 326 SER A C 1
ATOM 2662 O O . SER A 1 346 ? 45.570 34.086 81.192 1.00 14.16 326 SER A O 1
ATOM 2665 N N . TRP A 1 347 ? 46.090 33.057 83.134 1.00 13.58 327 TRP A N 1
ATOM 2666 C CA . TRP A 1 347 ? 46.513 31.747 82.600 1.00 13.30 327 TRP A CA 1
ATOM 2667 C C . TRP A 1 347 ? 47.850 31.892 81.880 1.00 14.10 327 TRP A C 1
ATOM 2668 O O . TRP A 1 347 ? 48.295 30.894 81.302 1.00 14.14 327 TRP A O 1
ATOM 2679 N N . GLY A 1 348 ? 48.437 33.061 81.904 1.00 11.50 328 GLY A N 1
ATOM 2680 C CA . GLY A 1 348 ? 49.643 33.384 81.213 1.00 13.29 328 GLY A CA 1
ATOM 2681 C C . GLY A 1 348 ? 49.480 34.299 80.046 1.00 13.82 328 GLY A C 1
ATOM 2682 O O . GLY A 1 348 ? 50.489 34.818 79.553 1.00 15.66 328 GLY A O 1
ATOM 2683 N N . TYR A 1 349 ? 48.262 34.627 79.666 1.00 12.59 329 TYR A N 1
ATOM 2684 C CA . TYR A 1 349 ? 47.981 35.397 78.417 1.00 13.15 329 TYR A CA 1
ATOM 2685 C C . TYR A 1 349 ? 48.213 36.931 78.580 1.00 15.69 329 TYR A C 1
ATOM 2686 O O . TYR A 1 349 ? 48.013 37.657 77.593 1.00 16.94 329 TYR A O 1
ATOM 2695 N N . GLN A 1 350 ? 48.529 37.381 79.811 1.00 13.30 330 GLN A N 1
ATOM 2696 C CA . GLN A 1 350 ? 48.865 38.790 80.040 1.00 14.30 330 GLN A CA 1
ATOM 2697 C C . GLN A 1 350 ? 50.301 38.835 80.567 1.00 13.77 330 GLN A C 1
ATOM 2698 O O . GLN A 1 350 ? 50.566 38.664 81.747 1.00 13.35 330 GLN A O 1
ATOM 2704 N N . VAL A 1 351 ? 51.268 39.025 79.650 1.00 15.08 331 VAL A N 1
ATOM 2705 C CA . VAL A 1 351 ? 52.701 38.873 79.965 1.00 12.64 331 VAL A CA 1
ATOM 2706 C C . VAL A 1 351 ? 53.361 40.216 80.196 1.00 14.44 331 VAL A C 1
ATOM 2707 O O . VAL A 1 351 ? 53.060 41.194 79.536 1.00 15.29 331 VAL A O 1
ATOM 2711 N N . THR A 1 352 ? 54.185 40.261 81.224 1.00 14.43 332 THR A N 1
ATOM 2712 C CA . THR A 1 352 ? 55.040 41.431 81.438 1.00 16.20 332 THR A CA 1
ATOM 2713 C C . THR A 1 352 ? 56.516 41.188 81.403 1.00 18.06 332 THR A C 1
ATOM 2714 O O . THR A 1 352 ? 57.254 42.146 81.531 1.00 21.00 332 THR A O 1
ATOM 2718 N N . GLY A 1 353 ? 57.007 39.939 81.355 1.00 14.53 333 GLY A N 1
ATOM 2719 C CA . GLY A 1 353 ? 58.370 39.658 81.300 1.00 12.94 333 GLY A CA 1
ATOM 2720 C C . GLY A 1 353 ? 58.578 38.658 80.123 1.00 12.92 333 GLY A C 1
ATOM 2721 O O . GLY A 1 353 ? 58.761 37.466 80.335 1.00 12.65 333 GLY A O 1
ATOM 2722 N N . PHE A 1 354 ? 58.736 39.227 78.937 1.00 12.97 334 PHE A N 1
ATOM 2723 C CA . PHE A 1 354 ? 58.746 38.460 77.717 1.00 11.94 334 PHE A CA 1
ATOM 2724 C C . PHE A 1 354 ? 59.921 37.581 77.566 1.00 12.40 334 PHE A C 1
ATOM 2725 O O . PHE A 1 354 ? 59.840 36.567 76.868 1.00 12.31 334 PHE A O 1
ATOM 2733 N N . TYR A 1 355 ? 61.046 37.933 78.159 1.00 11.55 335 TYR A N 1
ATOM 2734 C CA . TYR A 1 355 ? 62.302 37.206 78.002 1.00 11.17 335 TYR A CA 1
ATOM 2735 C C . TYR A 1 355 ? 62.664 36.314 79.157 1.00 11.80 335 TYR A C 1
ATOM 2736 O O . TYR A 1 355 ? 63.780 35.818 79.235 1.00 12.82 335 TYR A O 1
ATOM 2745 N N . SER A 1 356 ? 61.682 35.979 80.060 1.00 11.19 336 SER A N 1
ATOM 2746 C CA . SER A 1 356 ? 62.010 35.103 81.111 1.00 12.65 336 SER A CA 1
ATOM 2747 C C . SER A 1 356 ? 60.894 34.080 81.337 1.00 12.14 336 SER A C 1
ATOM 2748 O O . SER A 1 356 ? 59.721 34.426 81.235 1.00 12.80 336 SER A O 1
ATOM 2751 N N . PRO A 1 357 ? 61.294 32.835 81.542 1.00 12.34 337 PRO A N 1
ATOM 2752 C CA . PRO A 1 357 ? 60.283 31.811 81.939 1.00 11.10 337 PRO A CA 1
ATOM 2753 C C . PRO A 1 357 ? 59.861 32.125 83.377 1.00 12.17 337 PRO A C 1
ATOM 2754 O O . PRO A 1 357 ? 60.675 32.547 84.201 1.00 12.58 337 PRO A O 1
ATOM 2758 N N . THR A 1 358 ? 58.565 31.969 83.639 1.00 12.28 338 THR A N 1
ATOM 2759 C CA . THR A 1 358 ? 58.087 32.385 84.948 1.00 11.94 338 THR A CA 1
ATOM 2760 C C . THR A 1 358 ? 58.805 31.727 86.123 1.00 12.72 338 THR A C 1
ATOM 2761 O O . THR A 1 358 ? 59.091 30.535 86.146 1.00 12.31 338 THR A O 1
ATOM 2765 N N . SER A 1 359 ? 59.027 32.519 87.166 1.00 11.38 339 SER A N 1
ATOM 2766 C CA . SER A 1 359 ? 59.726 32.098 88.308 1.00 12.19 339 SER A CA 1
ATOM 2767 C C . SER A 1 359 ? 58.835 31.349 89.320 1.00 12.98 339 SER A C 1
ATOM 2768 O O . SER A 1 359 ? 59.377 30.777 90.313 1.00 12.14 339 SER A O 1
ATOM 2771 N N . ARG A 1 360 ? 57.562 31.240 89.007 1.00 13.28 340 ARG A N 1
ATOM 2772 C CA . ARG A 1 360 ? 56.654 30.368 89.737 1.00 13.61 340 ARG A CA 1
ATOM 2773 C C . ARG A 1 360 ? 57.232 28.984 89.885 1.00 14.85 340 ARG A C 1
ATOM 2774 O O . ARG A 1 360 ? 56.984 28.280 90.890 1.00 14.58 340 ARG A O 1
ATOM 2782 N N . PHE A 1 361 ? 57.972 28.498 88.857 1.00 11.55 341 PHE A N 1
ATOM 2783 C CA . PHE A 1 361 ? 58.400 27.113 88.764 1.00 11.11 341 PHE A CA 1
ATOM 2784 C C . PHE A 1 361 ? 59.892 26.937 88.864 1.00 11.74 341 PHE A C 1
ATOM 2785 O O . PHE A 1 361 ? 60.440 25.888 88.556 1.00 12.81 341 PHE A O 1
ATOM 2793 N N . GLY A 1 362 ? 60.594 27.976 89.325 1.00 12.49 342 GLY A N 1
ATOM 2794 C CA . GLY A 1 362 ? 61.995 27.898 89.446 1.00 14.69 342 GLY A CA 1
ATOM 2795 C C . GLY A 1 362 ? 62.756 28.791 88.474 1.00 13.22 342 GLY A C 1
ATOM 2796 O O . GLY A 1 362 ? 62.296 29.883 88.138 1.00 14.30 342 GLY A O 1
ATOM 2797 N N . ARG A 1 363 ? 63.920 28.313 88.111 1.00 13.62 343 ARG A N 1
ATOM 2798 C CA . ARG A 1 363 ? 64.923 29.113 87.453 1.00 15.12 343 ARG A CA 1
ATOM 2799 C C . ARG A 1 363 ? 65.036 28.764 85.955 1.00 13.03 343 ARG A C 1
ATOM 2800 O O . ARG A 1 363 ? 64.586 27.704 85.502 1.00 14.33 343 ARG A O 1
ATOM 2808 N N . PRO A 1 364 ? 65.648 29.653 85.173 1.00 14.09 344 PRO A N 1
ATOM 2809 C CA . PRO A 1 364 ? 65.879 29.371 83.742 1.00 13.05 344 PRO A CA 1
ATOM 2810 C C . PRO A 1 364 ? 66.509 28.030 83.471 1.00 13.65 344 PRO A C 1
ATOM 2811 O O . PRO A 1 364 ? 65.983 27.294 82.625 1.00 13.25 344 PRO A O 1
ATOM 2815 N N . GLU A 1 365 ? 67.534 27.630 84.236 1.00 13.93 345 GLU A N 1
ATOM 2816 C CA . GLU A 1 365 ? 68.126 26.346 83.982 1.00 14.22 345 GLU A CA 1
ATOM 2817 C C . GLU A 1 365 ? 67.227 25.125 84.297 1.00 13.38 345 GLU A C 1
ATOM 2818 O O . GLU A 1 365 ? 67.409 24.063 83.758 1.00 12.77 345 GLU A O 1
ATOM 2824 N N . ASP A 1 366 ? 66.256 25.296 85.176 1.00 14.66 346 ASP A N 1
ATOM 2825 C CA . ASP A 1 366 ? 65.280 24.272 85.433 1.00 14.23 346 ASP A CA 1
ATOM 2826 C C . ASP A 1 366 ? 64.338 24.077 84.217 1.00 13.70 346 ASP A C 1
ATOM 2827 O O . ASP A 1 366 ? 64.058 22.905 83.877 1.00 14.38 346 ASP A O 1
ATOM 2832 N N . PHE A 1 367 ? 63.969 25.191 83.554 1.00 12.15 347 PHE A N 1
ATOM 2833 C CA . PHE A 1 367 ? 63.179 25.009 82.325 1.00 12.23 347 PHE A CA 1
ATOM 2834 C C . PHE A 1 367 ? 64.026 24.432 81.197 1.00 12.91 347 PHE A C 1
ATOM 2835 O O . PHE A 1 367 ? 63.550 23.602 80.435 1.00 12.51 347 PHE A O 1
ATOM 2843 N N . MET A 1 368 ? 65.284 24.811 81.124 1.00 12.97 348 MET A N 1
ATOM 2844 C CA . MET A 1 368 ? 66.174 24.206 80.124 1.00 13.90 348 MET A CA 1
ATOM 2845 C C . MET A 1 368 ? 66.239 22.717 80.359 1.00 13.33 348 MET A C 1
ATOM 2846 O O . MET A 1 368 ? 66.175 21.933 79.411 1.00 13.48 348 MET A O 1
ATOM 2851 N N . TYR A 1 369 ? 66.384 22.270 81.591 1.00 12.93 349 TYR A N 1
ATOM 2852 C CA . TYR A 1 369 ? 66.386 20.853 81.930 1.00 13.73 349 TYR A CA 1
ATOM 2853 C C . TYR A 1 369 ? 65.098 20.156 81.494 1.00 13.18 349 TYR A C 1
ATOM 2854 O O . TYR A 1 369 ? 65.107 19.077 80.927 1.00 14.39 349 TYR A O 1
ATOM 2863 N N . PHE A 1 370 ? 63.956 20.827 81.728 1.00 12.32 350 PHE A N 1
ATOM 2864 C CA . PHE A 1 370 ? 62.685 20.300 81.253 1.00 11.79 350 PHE A CA 1
ATOM 2865 C C . PHE A 1 370 ? 62.676 20.060 79.723 1.00 12.68 350 PHE A C 1
ATOM 2866 O O . PHE A 1 370 ? 62.329 18.963 79.238 1.00 13.35 350 PHE A O 1
ATOM 2874 N N . VAL A 1 371 ? 63.127 21.040 78.942 1.00 12.17 351 VAL A N 1
ATOM 2875 C CA . VAL A 1 371 ? 63.094 20.866 77.526 1.00 12.41 351 VAL A CA 1
ATOM 2876 C C . VAL A 1 371 ? 64.088 19.747 77.083 1.00 13.47 351 VAL A C 1
ATOM 2877 O O . VAL A 1 371 ? 63.773 18.914 76.265 1.00 12.49 351 VAL A O 1
ATOM 2881 N N . ASP A 1 372 ? 65.263 19.771 77.680 1.00 12.17 352 ASP A N 1
ATOM 2882 C CA . ASP A 1 372 ? 66.305 18.766 77.355 1.00 14.07 352 ASP A CA 1
ATOM 2883 C C . ASP A 1 372 ? 65.769 17.381 77.661 1.00 14.76 352 ASP A C 1
ATOM 2884 O O . ASP A 1 372 ? 65.922 16.435 76.848 1.00 15.25 352 ASP A O 1
ATOM 2889 N N . LYS A 1 373 ? 65.100 17.214 78.790 1.00 14.00 353 LYS A N 1
ATOM 2890 C CA . LYS A 1 373 ? 64.505 15.904 79.096 1.00 15.19 353 LYS A CA 1
ATOM 2891 C C . LYS A 1 373 ? 63.350 15.514 78.197 1.00 12.72 353 LYS A C 1
ATOM 2892 O O . LYS A 1 373 ? 63.199 14.330 77.880 1.00 14.50 353 LYS A O 1
ATOM 2898 N N . CYS A 1 374 ? 62.545 16.478 77.718 1.00 14.86 354 CYS A N 1
ATOM 2899 C CA . CYS A 1 374 ? 61.540 16.147 76.729 1.00 13.60 354 CYS A CA 1
ATOM 2900 C C . CYS A 1 374 ? 62.259 15.536 75.510 1.00 12.73 354 CYS A C 1
ATOM 2901 O O . CYS A 1 374 ? 61.903 14.525 74.933 1.00 14.73 354 CYS A O 1
ATOM 2904 N N . HIS A 1 375 ? 63.298 16.254 75.037 1.00 12.65 355 HIS A N 1
ATOM 2905 C CA . HIS A 1 375 ? 64.030 15.836 73.836 1.00 12.33 355 HIS A CA 1
ATOM 2906 C C . HIS A 1 375 ? 64.660 14.459 74.027 1.00 13.69 355 HIS A C 1
ATOM 2907 O O . HIS A 1 375 ? 64.591 13.637 73.052 1.00 15.19 355 HIS A O 1
ATOM 2914 N N . GLU A 1 376 ? 65.186 14.208 75.196 1.00 15.56 356 GLU A N 1
ATOM 2915 C CA . GLU A 1 376 ? 65.756 12.871 75.515 1.00 17.07 356 GLU A CA 1
ATOM 2916 C C . GLU A 1 376 ? 64.718 11.787 75.407 1.00 18.59 356 GLU A C 1
ATOM 2917 O O . GLU A 1 376 ? 64.980 10.629 74.929 1.00 17.94 356 GLU A O 1
ATOM 2923 N N . ASN A 1 377 ? 63.480 12.117 75.734 1.00 16.21 357 ASN A N 1
ATOM 2924 C CA . ASN A 1 377 ? 62.333 11.207 75.651 1.00 17.01 357 ASN A CA 1
ATOM 2925 C C . ASN A 1 377 ? 61.591 11.263 74.320 1.00 16.62 357 ASN A C 1
ATOM 2926 O O . ASN A 1 377 ? 60.600 10.627 74.190 1.00 19.98 357 ASN A O 1
ATOM 2931 N N . GLY A 1 378 ? 62.073 11.975 73.340 1.00 14.26 358 GLY A N 1
ATOM 2932 C CA . GLY A 1 378 ? 61.499 12.015 72.043 1.00 16.15 358 GLY A CA 1
ATOM 2933 C C . GLY A 1 378 ? 60.182 12.780 71.953 1.00 15.46 358 GLY A C 1
ATOM 2934 O O . GLY A 1 378 ? 59.321 12.530 71.107 1.00 14.75 358 GLY A O 1
ATOM 2935 N N . ILE A 1 379 ? 60.079 13.779 72.827 1.00 13.75 359 ILE A N 1
ATOM 2936 C CA . ILE A 1 379 ? 58.883 14.658 72.950 1.00 13.82 359 ILE A CA 1
ATOM 2937 C C . ILE A 1 379 ? 59.244 16.083 72.616 1.00 13.65 359 ILE A C 1
ATOM 2938 O O . ILE A 1 379 ? 60.251 16.619 73.113 1.00 14.57 359 ILE A O 1
ATOM 2943 N N . GLY A 1 380 ? 58.451 16.732 71.764 1.00 12.76 360 GLY A N 1
ATOM 2944 C CA . GLY A 1 380 ? 58.690 18.129 71.434 1.00 13.80 360 GLY A CA 1
ATOM 2945 C C . GLY A 1 380 ? 57.919 19.092 72.342 1.00 14.93 360 GLY A C 1
ATOM 2946 O O . GLY A 1 380 ? 56.937 18.660 72.970 1.00 13.09 360 GLY A O 1
ATOM 2947 N N . VAL A 1 381 ? 58.376 20.350 72.372 1.00 13.00 361 VAL A N 1
ATOM 2948 C CA . VAL A 1 381 ? 57.812 21.362 73.275 1.00 12.50 361 VAL A CA 1
ATOM 2949 C C . VAL A 1 381 ? 57.322 22.496 72.379 1.00 12.03 361 VAL A C 1
ATOM 2950 O O . VAL A 1 381 ? 58.128 23.132 71.661 1.00 12.59 361 VAL A O 1
ATOM 2954 N N . ILE A 1 382 ? 56.025 22.867 72.506 1.00 11.51 362 ILE A N 1
ATOM 2955 C CA . ILE A 1 382 ? 55.436 23.983 71.780 1.00 11.56 362 ILE A CA 1
ATOM 2956 C C . ILE A 1 382 ? 55.061 25.049 72.839 1.00 11.11 362 ILE A C 1
ATOM 2957 O O . ILE A 1 382 ? 54.400 24.684 73.817 1.00 11.23 362 ILE A O 1
ATOM 2962 N N . LEU A 1 383 ? 55.456 26.305 72.647 1.00 11.01 363 LEU A N 1
ATOM 2963 C CA . LEU A 1 383 ? 55.105 27.347 73.623 1.00 10.97 363 LEU A CA 1
ATOM 2964 C C . LEU A 1 383 ? 54.004 28.199 73.056 1.00 11.40 363 LEU A C 1
ATOM 2965 O O . LEU A 1 383 ? 54.139 28.761 71.938 1.00 12.57 363 LEU A O 1
ATOM 2970 N N . ASP A 1 384 ? 52.936 28.439 73.842 1.00 11.61 364 ASP A N 1
ATOM 2971 C CA . ASP A 1 384 ? 52.030 29.541 73.538 1.00 11.08 364 ASP A CA 1
ATOM 2972 C C . ASP A 1 384 ? 52.812 30.813 73.755 1.00 11.91 364 ASP A C 1
ATOM 2973 O O . ASP A 1 384 ? 53.485 30.992 74.773 1.00 12.99 364 ASP A O 1
ATOM 2978 N N . TRP A 1 385 ? 52.804 31.696 72.756 1.00 12.22 365 TRP A N 1
ATOM 2979 C CA . TRP A 1 385 ? 53.552 32.938 72.692 1.00 11.39 365 TRP A CA 1
ATOM 2980 C C . TRP A 1 385 ? 52.597 34.041 72.479 1.00 13.97 365 TRP A C 1
ATOM 2981 O O . TRP A 1 385 ? 51.633 33.855 71.734 1.00 13.30 365 TRP A O 1
ATOM 2992 N N . VAL A 1 386 ? 52.798 35.140 73.163 1.00 12.25 366 VAL A N 1
ATOM 2993 C CA . VAL A 1 386 ? 51.751 36.197 73.264 1.00 13.30 366 VAL A CA 1
ATOM 2994 C C . VAL A 1 386 ? 52.194 37.575 72.794 1.00 15.90 366 VAL A C 1
ATOM 2995 O O . VAL A 1 386 ? 52.462 38.452 73.607 1.00 17.93 366 VAL A O 1
ATOM 2999 N N . PRO A 1 387 ? 52.260 37.786 71.507 1.00 14.13 367 PRO A N 1
ATOM 3000 C CA . PRO A 1 387 ? 52.785 39.034 70.957 1.00 14.85 367 PRO A CA 1
ATOM 3001 C C . PRO A 1 387 ? 51.698 40.097 70.749 1.00 19.68 367 PRO A C 1
ATOM 3002 O O . PRO A 1 387 ? 51.984 41.153 70.218 1.00 21.20 367 PRO A O 1
ATOM 3006 N N . GLY A 1 388 ? 50.490 39.728 71.057 1.00 16.88 368 GLY A N 1
ATOM 3007 C CA . GLY A 1 388 ? 49.333 40.549 70.669 1.00 20.89 368 GLY A CA 1
ATOM 3008 C C . GLY A 1 388 ? 48.980 41.709 71.581 1.00 24.35 368 GLY A C 1
ATOM 3009 O O . GLY A 1 388 ? 48.262 42.644 71.139 1.00 25.79 368 GLY A O 1
ATOM 3010 N N . HIS A 1 389 ? 49.523 41.711 72.764 1.00 18.27 369 HIS A N 1
ATOM 3011 C CA . HIS A 1 389 ? 49.156 42.770 73.760 1.00 17.16 369 HIS A CA 1
ATOM 3012 C C . HIS A 1 389 ? 49.924 42.572 74.958 1.00 15.70 369 HIS A C 1
ATOM 3013 O O . HIS A 1 389 ? 50.665 41.565 75.125 1.00 14.85 369 HIS A O 1
ATOM 3020 N N . PHE A 1 390 ? 49.828 43.522 75.861 1.00 14.46 370 PHE A N 1
ATOM 3021 C CA . PHE A 1 390 ? 50.418 43.438 77.155 1.00 14.13 370 PHE A CA 1
ATOM 3022 C C . PHE A 1 390 ? 49.599 44.251 78.189 1.00 14.30 370 PHE A C 1
ATOM 3023 O O . PHE A 1 390 ? 49.017 45.268 77.815 1.00 15.36 370 PHE A O 1
ATOM 3031 N N . PRO A 1 391 ? 49.593 43.830 79.432 1.00 14.70 371 PRO A N 1
ATOM 3032 C CA . PRO A 1 391 ? 48.764 44.574 80.420 1.00 14.71 371 PRO A CA 1
ATOM 3033 C C . PRO A 1 391 ? 49.409 45.848 80.846 1.00 17.60 371 PRO A C 1
ATOM 3034 O O . PRO A 1 391 ? 50.577 46.126 80.611 1.00 15.35 371 PRO A O 1
ATOM 3038 N N . LYS A 1 392 ? 48.640 46.632 81.609 1.00 16.10 372 LYS A N 1
ATOM 3039 C CA . LYS A 1 392 ? 49.088 47.946 82.001 1.00 17.33 372 LYS A CA 1
ATOM 3040 C C . LYS A 1 392 ? 49.933 48.035 83.269 1.00 17.91 372 LYS A C 1
ATOM 3041 O O . LYS A 1 392 ? 50.282 49.146 83.707 1.00 18.47 372 LYS A O 1
ATOM 3047 N N . ASP A 1 393 ? 50.300 46.936 83.898 1.00 17.87 373 ASP A N 1
ATOM 3048 C CA . ASP A 1 393 ? 50.978 46.947 85.170 1.00 18.12 373 ASP A CA 1
ATOM 3049 C C . ASP A 1 393 ? 52.139 47.885 85.149 1.00 21.07 373 ASP A C 1
ATOM 3050 O O . ASP A 1 393 ? 52.994 47.805 84.246 1.00 19.12 373 ASP A O 1
ATOM 3055 N N . SER A 1 394 ? 52.279 48.653 86.218 1.00 16.38 374 SER A N 1
ATOM 3056 C CA . SER A 1 394 ? 53.362 49.661 86.284 1.00 20.04 374 SER A CA 1
ATOM 3057 C C . SER A 1 394 ? 54.819 49.141 86.164 1.00 16.81 374 SER A C 1
ATOM 3058 O O . SER A 1 394 ? 55.667 49.901 85.612 1.00 17.25 374 SER A O 1
ATOM 3061 N N . HIS A 1 395 ? 55.085 47.901 86.567 1.00 15.06 375 HIS A N 1
ATOM 3062 C CA . HIS A 1 395 ? 56.416 47.374 86.445 1.00 14.99 375 HIS A CA 1
ATOM 3063 C C . HIS A 1 395 ? 56.770 47.027 84.980 1.00 13.68 375 HIS A C 1
ATOM 3064 O O . HIS A 1 395 ? 57.975 46.812 84.733 1.00 15.47 375 HIS A O 1
ATOM 3071 N N . GLY A 1 396 ? 55.785 46.882 84.120 1.00 15.14 376 GLY A N 1
ATOM 3072 C CA . GLY A 1 396 ? 55.936 46.229 82.807 1.00 15.96 376 GLY A CA 1
ATOM 3073 C C . GLY A 1 396 ? 56.261 47.264 81.741 1.00 14.16 376 GLY A C 1
ATOM 3074 O O . GLY A 1 396 ? 56.797 48.341 82.008 1.00 15.20 376 GLY A O 1
ATOM 3075 N N . LEU A 1 397 ? 55.883 46.941 80.519 1.00 13.41 377 LEU A N 1
ATOM 3076 C CA . LEU A 1 397 ? 56.296 47.758 79.357 1.00 12.84 377 LEU A CA 1
ATOM 3077 C C . LEU A 1 397 ? 55.514 49.052 79.191 1.00 14.85 377 LEU A C 1
ATOM 3078 O O . LEU A 1 397 ? 55.923 49.902 78.422 1.00 14.58 377 LEU A O 1
ATOM 3083 N N . ALA A 1 398 ? 54.383 49.245 79.918 1.00 13.04 378 ALA A N 1
ATOM 3084 C CA . ALA A 1 398 ? 53.536 50.421 79.615 1.00 15.03 378 ALA A CA 1
ATOM 3085 C C . ALA A 1 398 ? 54.221 51.770 79.823 1.00 13.88 378 ALA A C 1
ATOM 3086 O O . ALA A 1 398 ? 54.936 51.928 80.790 1.00 15.43 378 ALA A O 1
ATOM 3088 N N . TYR A 1 399 ? 53.948 52.684 78.922 1.00 14.70 379 TYR A N 1
ATOM 3089 C CA . TYR A 1 399 ? 54.401 54.100 79.022 1.00 15.67 379 TYR A CA 1
ATOM 3090 C C . TYR A 1 399 ? 55.794 54.164 79.490 1.00 17.04 379 TYR A C 1
ATOM 3091 O O . TYR A 1 399 ? 56.187 54.831 80.470 1.00 15.96 379 TYR A O 1
ATOM 3100 N N . PHE A 1 400 ? 56.686 53.355 78.828 1.00 14.78 380 PHE A N 1
ATOM 3101 C CA . PHE A 1 400 ? 57.909 52.947 79.483 1.00 13.18 380 PHE A CA 1
ATOM 3102 C C . PHE A 1 400 ? 58.849 54.029 79.925 1.00 14.31 380 PHE A C 1
ATOM 3103 O O . PHE A 1 400 ? 59.323 53.999 81.037 1.00 14.90 380 PHE A O 1
ATOM 3111 N N . ASP A 1 401 ? 59.096 54.956 79.043 1.00 13.94 381 ASP A N 1
ATOM 3112 C CA . ASP A 1 401 ? 60.037 56.036 79.263 1.00 14.65 381 ASP A CA 1
ATOM 3113 C C . ASP A 1 401 ? 59.320 57.359 79.450 1.00 16.33 381 ASP A C 1
ATOM 3114 O O . ASP A 1 401 ? 59.899 58.435 79.183 1.00 18.06 381 ASP A O 1
ATOM 3119 N N . GLY A 1 402 ? 58.017 57.333 79.791 1.00 15.87 382 GLY A N 1
ATOM 3120 C CA . GLY A 1 402 ? 57.227 58.604 79.825 1.00 18.43 382 GLY A CA 1
ATOM 3121 C C . GLY A 1 402 ? 56.594 58.977 78.530 1.00 20.85 382 GLY A C 1
ATOM 3122 O O . GLY A 1 402 ? 56.112 60.125 78.374 1.00 19.87 382 GLY A O 1
ATOM 3123 N N . THR A 1 403 ? 56.600 58.048 77.542 1.00 15.86 383 THR A N 1
ATOM 3124 C CA . THR A 1 403 ? 55.886 58.182 76.318 1.00 16.11 383 THR A CA 1
ATOM 3125 C C . THR A 1 403 ? 55.272 56.814 75.973 1.00 15.42 383 THR A C 1
ATOM 3126 O O . THR A 1 403 ? 55.604 55.812 76.670 1.00 15.99 383 THR A O 1
ATOM 3130 N N . HIS A 1 404 ? 54.363 56.816 75.005 1.00 14.70 384 HIS A N 1
ATOM 3131 C CA . HIS A 1 404 ? 53.805 55.553 74.518 1.00 15.98 384 HIS A CA 1
ATOM 3132 C C . HIS A 1 404 ? 54.911 54.866 73.648 1.00 15.06 384 HIS A C 1
ATOM 3133 O O . HIS A 1 404 ? 55.046 55.186 72.445 1.00 16.33 384 HIS A O 1
ATOM 3140 N N . LEU A 1 405 ? 55.774 54.081 74.311 1.00 15.57 385 LEU A N 1
ATOM 3141 C CA . LEU A 1 405 ? 57.013 53.557 73.669 1.00 14.71 385 LEU A CA 1
ATOM 3142 C C . LEU A 1 405 ? 56.754 52.223 73.027 1.00 14.93 385 LEU A C 1
ATOM 3143 O O . LEU A 1 405 ? 56.826 52.098 71.792 1.00 14.73 385 LEU A O 1
ATOM 3148 N N . TYR A 1 406 ? 56.339 51.224 73.783 1.00 13.53 386 TYR A N 1
ATOM 3149 C CA . TYR A 1 406 ? 55.952 49.914 73.219 1.00 13.76 386 TYR A CA 1
ATOM 3150 C C . TYR A 1 406 ? 54.583 49.895 72.639 1.00 14.44 386 TYR A C 1
ATOM 3151 O O . TYR A 1 406 ? 54.368 49.242 71.624 1.00 14.77 386 TYR A O 1
ATOM 3160 N N . GLU A 1 407 ? 53.616 50.604 73.273 1.00 13.24 387 GLU A N 1
ATOM 3161 C CA . GLU A 1 407 ? 52.295 50.635 72.703 1.00 12.84 387 GLU A CA 1
ATOM 3162 C C . GLU A 1 407 ? 52.098 51.819 71.769 1.00 15.26 387 GLU A C 1
ATOM 3163 O O . GLU A 1 407 ? 52.762 52.857 71.931 1.00 16.26 387 GLU A O 1
ATOM 3169 N N . HIS A 1 408 ? 51.188 51.692 70.834 1.00 15.87 388 HIS A N 1
ATOM 3170 C CA . HIS A 1 408 ? 50.849 52.835 69.973 1.00 18.00 388 HIS A CA 1
ATOM 3171 C C . HIS A 1 408 ? 50.126 53.902 70.840 1.00 19.85 388 HIS A C 1
ATOM 3172 O O . HIS A 1 408 ? 49.337 53.574 71.755 1.00 18.96 388 HIS A O 1
ATOM 3179 N N . ALA A 1 409 ? 50.419 55.136 70.536 1.00 19.14 389 ALA A N 1
ATOM 3180 C CA . ALA A 1 409 ? 49.849 56.272 71.282 1.00 19.11 389 ALA A CA 1
ATOM 3181 C C . ALA A 1 409 ? 48.373 56.500 71.000 1.00 21.28 389 ALA A C 1
ATOM 3182 O O . ALA A 1 409 ? 47.689 57.016 71.890 1.00 22.27 389 ALA A O 1
ATOM 3184 N N . ASP A 1 410 ? 47.880 56.011 69.907 1.00 19.74 390 ASP A N 1
ATOM 3185 C CA . ASP A 1 410 ? 46.461 56.220 69.574 1.00 20.39 390 ASP A CA 1
ATOM 3186 C C . ASP A 1 410 ? 45.663 55.046 70.161 1.00 22.93 390 ASP A C 1
ATOM 3187 O O . ASP A 1 410 ? 45.815 53.958 69.647 1.00 22.35 390 ASP A O 1
ATOM 3192 N N . PRO A 1 411 ? 44.796 55.246 71.147 1.00 22.67 391 PRO A N 1
ATOM 3193 C CA . PRO A 1 411 ? 44.043 54.105 71.724 1.00 22.34 391 PRO A CA 1
ATOM 3194 C C . PRO A 1 411 ? 43.157 53.373 70.834 1.00 20.86 391 PRO A C 1
ATOM 3195 O O . PRO A 1 411 ? 42.817 52.206 71.157 1.00 20.97 391 PRO A O 1
ATOM 3199 N N . ARG A 1 412 ? 42.860 53.917 69.663 1.00 20.07 392 ARG A N 1
ATOM 3200 C CA . ARG A 1 412 ? 42.056 53.224 68.693 1.00 21.15 392 ARG A CA 1
ATOM 3201 C C . ARG A 1 412 ? 42.769 52.089 68.012 1.00 21.16 392 ARG A C 1
ATOM 3202 O O . ARG A 1 412 ? 42.167 51.255 67.377 1.00 21.46 392 ARG A O 1
ATOM 3210 N N . ILE A 1 413 ? 44.094 52.068 68.140 1.00 20.32 393 ILE A N 1
ATOM 3211 C CA . ILE A 1 413 ? 44.897 50.918 67.632 1.00 19.55 393 ILE A CA 1
ATOM 3212 C C . ILE A 1 413 ? 45.842 50.397 68.703 1.00 19.18 393 ILE A C 1
ATOM 3213 O O . ILE A 1 413 ? 46.382 49.294 68.519 1.00 20.11 393 ILE A O 1
ATOM 3218 N N . GLY A 1 414 ? 46.033 51.160 69.759 1.00 17.51 394 GLY A N 1
ATOM 3219 C CA . GLY A 1 414 ? 46.985 50.862 70.821 1.00 18.22 394 GLY A CA 1
ATOM 3220 C C . GLY A 1 414 ? 46.397 50.303 72.127 1.00 17.39 394 GLY A C 1
ATOM 3221 O O . GLY A 1 414 ? 47.149 50.086 73.103 1.00 17.02 394 GLY A O 1
ATOM 3222 N N . GLU A 1 415 ? 45.079 50.080 72.182 1.00 17.94 395 GLU A N 1
ATOM 3223 C CA . GLU A 1 415 ? 44.472 49.511 73.360 1.00 18.34 395 GLU A CA 1
ATOM 3224 C C . GLU A 1 415 ? 43.455 48.545 72.922 1.00 17.87 395 GLU A C 1
ATOM 3225 O O . GLU A 1 415 ? 42.672 48.792 71.954 1.00 19.81 395 GLU A O 1
ATOM 3231 N N . HIS A 1 416 ? 43.317 47.473 73.689 1.00 17.94 396 HIS A N 1
ATOM 3232 C CA . HIS A 1 416 ? 42.195 46.539 73.556 1.00 18.36 396 HIS A CA 1
ATOM 3233 C C . HIS A 1 416 ? 41.268 46.800 74.740 1.00 19.87 396 HIS A C 1
ATOM 3234 O O . HIS A 1 416 ? 41.459 46.302 75.832 1.00 20.01 396 HIS A O 1
ATOM 3241 N N . LYS A 1 417 ? 40.361 47.752 74.495 1.00 21.07 397 LYS A N 1
ATOM 3242 C CA . LYS A 1 417 ? 39.612 48.354 75.643 1.00 23.49 397 LYS A CA 1
ATOM 3243 C C . LYS A 1 417 ? 38.748 47.359 76.348 1.00 25.04 397 LYS A C 1
ATOM 3244 O O . LYS A 1 417 ? 38.597 47.426 77.565 1.00 27.22 397 LYS A O 1
ATOM 3250 N N . GLU A 1 418 ? 38.204 46.405 75.600 1.00 24.97 398 GLU A N 1
ATOM 3251 C CA . GLU A 1 418 ? 37.384 45.359 76.212 1.00 26.62 398 GLU A CA 1
ATOM 3252 C C . GLU A 1 418 ? 38.199 44.478 77.055 1.00 30.03 398 GLU A C 1
ATOM 3253 O O . GLU A 1 418 ? 37.661 43.847 77.971 1.00 30.85 398 GLU A O 1
ATOM 3259 N N . TRP A 1 419 ? 39.531 44.414 76.845 1.00 29.64 399 TRP A N 1
ATOM 3260 C CA . TRP A 1 419 ? 40.398 43.611 77.702 1.00 25.03 399 TRP A CA 1
ATOM 3261 C C . TRP A 1 419 ? 41.156 44.299 78.746 1.00 26.20 399 TRP A C 1
ATOM 3262 O O . TRP A 1 419 ? 41.739 43.683 79.597 1.00 28.20 399 TRP A O 1
ATOM 3273 N N . GLY A 1 420 ? 41.217 45.612 78.633 1.00 24.84 400 GLY A N 1
ATOM 3274 C CA . GLY A 1 420 ? 41.965 46.506 79.476 1.00 24.87 400 GLY A CA 1
ATOM 3275 C C . GLY A 1 420 ? 43.458 46.450 79.252 1.00 21.79 400 GLY A C 1
ATOM 3276 O O . GLY A 1 420 ? 44.205 46.804 80.100 1.00 22.94 400 GLY A O 1
ATOM 3277 N N . THR A 1 421 ? 43.869 46.029 78.070 1.00 18.64 401 THR A N 1
ATOM 3278 C CA . THR A 1 421 ? 45.357 45.853 77.774 1.00 16.30 401 THR A CA 1
ATOM 3279 C C . THR A 1 421 ? 45.776 46.812 76.673 1.00 16.94 401 THR A C 1
ATOM 3280 O O . THR A 1 421 ? 44.978 47.531 76.017 1.00 16.30 401 THR A O 1
ATOM 3284 N N . LEU A 1 422 ? 47.099 46.849 76.461 1.00 16.52 402 LEU A N 1
ATOM 3285 C CA . LEU A 1 422 ? 47.712 47.695 75.488 1.00 15.48 402 LEU A CA 1
ATOM 3286 C C . LEU A 1 422 ? 48.269 46.867 74.303 1.00 16.25 402 LEU A C 1
ATOM 3287 O O . LEU A 1 422 ? 48.579 45.688 74.462 1.00 18.80 402 LEU A O 1
ATOM 3292 N N . VAL A 1 423 ? 48.308 47.463 73.140 1.00 15.49 403 VAL A N 1
ATOM 3293 C CA . VAL A 1 423 ? 48.662 46.805 71.853 1.00 14.38 403 VAL A CA 1
ATOM 3294 C C . VAL A 1 423 ? 50.009 47.343 71.408 1.00 15.07 403 VAL A C 1
ATOM 3295 O O . VAL A 1 423 ? 50.190 48.551 71.323 1.00 15.80 403 VAL A O 1
ATOM 3299 N N . PHE A 1 424 ? 50.982 46.438 71.123 1.00 15.88 404 PHE A N 1
ATOM 3300 C CA . PHE A 1 424 ? 52.251 46.893 70.626 1.00 15.20 404 PHE A CA 1
ATOM 3301 C C . PHE A 1 424 ? 52.126 47.699 69.333 1.00 15.50 404 PHE A C 1
ATOM 3302 O O . PHE A 1 424 ? 51.297 47.413 68.466 1.00 15.59 404 PHE A O 1
ATOM 3310 N N . ASN A 1 425 ? 53.017 48.677 69.230 1.00 16.56 405 ASN A N 1
ATOM 3311 C CA . ASN A 1 425 ? 53.180 49.458 67.987 1.00 15.47 405 ASN A CA 1
ATOM 3312 C C . ASN A 1 425 ? 54.074 48.678 66.977 1.00 14.66 405 ASN A C 1
ATOM 3313 O O . ASN A 1 425 ? 55.278 48.914 66.937 1.00 15.38 405 ASN A O 1
ATOM 3318 N N . TYR A 1 426 ? 53.465 47.737 66.288 1.00 15.21 406 TYR A N 1
ATOM 3319 C CA . TYR A 1 426 ? 54.175 46.770 65.423 1.00 16.97 406 TYR A CA 1
ATOM 3320 C C . TYR A 1 426 ? 54.985 47.469 64.342 1.00 20.52 406 TYR A C 1
ATOM 3321 O O . TYR A 1 426 ? 55.981 46.927 63.911 1.00 21.72 406 TYR A O 1
ATOM 3330 N N . GLY A 1 427 ? 54.606 48.666 63.944 1.00 18.64 407 GLY A N 1
ATOM 3331 C CA . GLY A 1 427 ? 55.350 49.358 62.926 1.00 21.30 407 GLY A CA 1
ATOM 3332 C C . GLY A 1 427 ? 56.581 50.087 63.417 1.00 21.45 407 GLY A C 1
ATOM 3333 O O . GLY A 1 427 ? 57.401 50.539 62.586 1.00 22.07 407 GLY A O 1
ATOM 3334 N N . ARG A 1 428 ? 56.760 50.246 64.733 1.00 15.66 408 ARG A N 1
ATOM 3335 C CA . ARG A 1 428 ? 57.887 50.955 65.275 1.00 14.71 408 ARG A CA 1
ATOM 3336 C C . ARG A 1 428 ? 59.078 50.001 65.340 1.00 16.67 408 ARG A C 1
ATOM 3337 O O . ARG A 1 428 ? 58.972 48.898 65.874 1.00 15.34 408 ARG A O 1
ATOM 3345 N N . HIS A 1 429 ? 60.185 50.389 64.727 1.00 16.24 409 HIS A N 1
ATOM 3346 C CA . HIS A 1 429 ? 61.256 49.409 64.520 1.00 15.40 409 HIS A CA 1
ATOM 3347 C C . HIS A 1 429 ? 61.721 48.673 65.775 1.00 14.12 409 HIS A C 1
ATOM 3348 O O . HIS A 1 429 ? 61.890 47.451 65.745 1.00 14.13 409 HIS A O 1
ATOM 3355 N N . GLU A 1 430 ? 61.967 49.399 66.851 1.00 13.37 410 GLU A N 1
ATOM 3356 C CA . GLU A 1 430 ? 62.498 48.832 68.059 1.00 13.29 410 GLU A CA 1
ATOM 3357 C C . GLU A 1 430 ? 61.492 47.917 68.785 1.00 13.36 410 GLU A C 1
ATOM 3358 O O . GLU A 1 430 ? 61.923 47.007 69.560 1.00 13.68 410 GLU A O 1
ATOM 3364 N N . VAL A 1 431 ? 60.210 48.174 68.559 1.00 13.33 411 VAL A N 1
ATOM 3365 C CA . VAL A 1 431 ? 59.153 47.365 69.107 1.00 13.58 411 VAL A CA 1
ATOM 3366 C C . VAL A 1 431 ? 58.986 46.037 68.322 1.00 14.33 411 VAL A C 1
ATOM 3367 O O . VAL A 1 431 ? 58.963 44.933 68.915 1.00 14.30 411 VAL A O 1
ATOM 3371 N N . ARG A 1 432 ? 58.978 46.161 66.991 1.00 14.61 412 ARG A N 1
ATOM 3372 C CA . ARG A 1 432 ? 59.022 44.990 66.132 1.00 13.30 412 ARG A CA 1
ATOM 3373 C C . ARG A 1 432 ? 60.238 44.187 66.493 1.00 12.78 412 ARG A C 1
ATOM 3374 O O . ARG A 1 432 ? 60.159 42.957 66.658 1.00 14.18 412 ARG A O 1
ATOM 3382 N N . ASN A 1 433 ? 61.380 44.847 66.721 1.00 13.13 413 ASN A N 1
ATOM 3383 C CA . ASN A 1 433 ? 62.605 44.096 67.038 1.00 13.52 413 ASN A CA 1
ATOM 3384 C C . ASN A 1 433 ? 62.528 43.337 68.374 1.00 14.29 413 ASN A C 1
ATOM 3385 O O . ASN A 1 433 ? 62.928 42.205 68.507 1.00 13.34 413 ASN A O 1
ATOM 3390 N N . PHE A 1 434 ? 61.908 43.990 69.369 1.00 11.09 414 PHE A N 1
ATOM 3391 C CA . PHE A 1 434 ? 61.694 43.322 70.659 1.00 11.20 414 PHE A CA 1
ATOM 3392 C C . PHE A 1 434 ? 60.927 42.059 70.461 1.00 11.18 414 PHE A C 1
ATOM 3393 O O . PHE A 1 434 ? 61.298 41.012 71.011 1.00 12.67 414 PHE A O 1
ATOM 3401 N N . LEU A 1 435 ? 59.843 42.074 69.686 1.00 12.08 415 LEU A N 1
ATOM 3402 C CA . LEU A 1 435 ? 59.028 40.884 69.509 1.00 12.94 415 LEU A CA 1
ATOM 3403 C C . LEU A 1 435 ? 59.632 39.811 68.592 1.00 13.09 415 LEU A C 1
ATOM 3404 O O . LEU A 1 435 ? 59.574 38.615 68.886 1.00 12.61 415 LEU A O 1
ATOM 3409 N N . VAL A 1 436 ? 60.223 40.265 67.480 1.00 13.53 416 VAL A N 1
ATOM 3410 C CA . VAL A 1 436 ? 60.820 39.251 66.518 1.00 12.04 416 VAL A CA 1
ATOM 3411 C C . VAL A 1 436 ? 61.996 38.566 67.177 1.00 11.83 416 VAL A C 1
ATOM 3412 O O . VAL A 1 436 ? 62.093 37.328 67.146 1.00 12.63 416 VAL A O 1
ATOM 3416 N N . ALA A 1 437 ? 62.891 39.296 67.824 1.00 10.77 417 ALA A N 1
ATOM 3417 C CA . ALA A 1 437 ? 64.015 38.699 68.535 1.00 11.39 417 ALA A CA 1
ATOM 3418 C C . ALA A 1 437 ? 63.501 37.813 69.665 1.00 12.51 417 ALA A C 1
ATOM 3419 O O . ALA A 1 437 ? 64.107 36.841 70.023 1.00 11.95 417 ALA A O 1
ATOM 3421 N N . ASN A 1 438 ? 62.334 38.182 70.247 1.00 11.28 418 ASN A N 1
ATOM 3422 C CA . ASN A 1 438 ? 61.805 37.382 71.351 1.00 11.61 418 ASN A CA 1
ATOM 3423 C C . ASN A 1 438 ? 61.368 35.983 70.939 1.00 12.09 418 ASN A C 1
ATOM 3424 O O . ASN A 1 438 ? 61.638 35.021 71.661 1.00 12.64 418 ASN A O 1
ATOM 3429 N N . VAL A 1 439 ? 60.740 35.846 69.763 1.00 12.43 419 VAL A N 1
ATOM 3430 C CA . VAL A 1 439 ? 60.320 34.509 69.326 1.00 12.20 419 VAL A CA 1
ATOM 3431 C C . VAL A 1 439 ? 61.608 33.682 69.038 1.00 11.90 419 VAL A C 1
ATOM 3432 O O . VAL A 1 439 ? 61.740 32.568 69.520 1.00 12.08 419 VAL A O 1
ATOM 3436 N N . LEU A 1 440 ? 62.577 34.306 68.428 1.00 12.01 420 LEU A N 1
ATOM 3437 C CA . LEU A 1 440 ? 63.853 33.598 68.153 1.00 11.38 420 LEU A CA 1
ATOM 3438 C C . LEU A 1 440 ? 64.570 33.195 69.402 1.00 12.29 420 LEU A C 1
ATOM 3439 O O . LEU A 1 440 ? 65.166 32.111 69.487 1.00 11.53 420 LEU A O 1
ATOM 3444 N N . PHE A 1 441 ? 64.544 34.065 70.396 1.00 10.91 421 PHE A N 1
ATOM 3445 C CA . PHE A 1 441 ? 65.135 33.809 71.705 1.00 11.22 421 PHE A CA 1
ATOM 3446 C C . PHE A 1 441 ? 64.682 32.468 72.330 1.00 10.95 421 PHE A C 1
ATOM 3447 O O . PHE A 1 441 ? 65.526 31.688 72.816 1.00 11.85 421 PHE A O 1
ATOM 3455 N N . TRP A 1 442 ? 63.392 32.166 72.267 1.00 11.71 422 TRP A N 1
ATOM 3456 C CA . TRP A 1 442 ? 62.950 30.915 72.850 1.00 11.32 422 TRP A CA 1
ATOM 3457 C C . TRP A 1 442 ? 63.470 29.672 72.116 1.00 12.42 422 TRP A C 1
ATOM 3458 O O . TRP A 1 442 ? 63.838 28.669 72.756 1.00 11.51 422 TRP A O 1
ATOM 3469 N N . PHE A 1 443 ? 63.587 29.749 70.767 1.00 10.84 423 PHE A N 1
ATOM 3470 C CA . PHE A 1 443 ? 64.178 28.667 69.978 1.00 10.69 423 PHE A CA 1
ATOM 3471 C C . PHE A 1 443 ? 65.687 28.521 70.223 1.00 11.59 423 PHE A C 1
ATOM 3472 O O . PHE A 1 443 ? 66.232 27.423 70.282 1.00 13.43 423 PHE A O 1
ATOM 3480 N N . ASP A 1 444 ? 66.367 29.665 70.392 1.00 12.15 424 ASP A N 1
ATOM 3481 C CA . ASP A 1 444 ? 67.810 29.725 70.581 1.00 12.01 424 ASP A CA 1
ATOM 3482 C C . ASP A 1 444 ? 68.188 29.253 71.941 1.00 12.65 424 ASP A C 1
ATOM 3483 O O . ASP A 1 444 ? 68.875 28.242 72.109 1.00 13.35 424 ASP A O 1
ATOM 3488 N N . LYS A 1 445 ? 67.775 29.977 72.956 1.00 11.83 425 LYS A N 1
ATOM 3489 C CA . LYS A 1 445 ? 68.168 29.694 74.311 1.00 11.53 425 LYS A CA 1
ATOM 3490 C C . LYS A 1 445 ? 67.484 28.545 75.004 1.00 12.40 425 LYS A C 1
ATOM 3491 O O . LYS A 1 445 ? 68.122 27.904 75.867 1.00 12.37 425 LYS A O 1
ATOM 3497 N N . TYR A 1 446 ? 66.283 28.212 74.593 1.00 11.35 426 TYR A N 1
ATOM 3498 C CA . TYR A 1 446 ? 65.503 27.186 75.248 1.00 10.27 426 TYR A CA 1
ATOM 3499 C C . TYR A 1 446 ? 65.171 26.019 74.369 1.00 11.04 426 TYR A C 1
ATOM 3500 O O . TYR A 1 446 ? 64.512 25.101 74.805 1.00 11.94 426 TYR A O 1
ATOM 3509 N N . HIS A 1 447 ? 65.644 26.013 73.110 1.00 11.13 427 HIS A N 1
ATOM 3510 C CA . HIS A 1 447 ? 65.540 24.835 72.255 1.00 11.81 427 HIS A CA 1
ATOM 3511 C C . HIS A 1 447 ? 64.118 24.376 71.912 1.00 11.40 427 HIS A C 1
ATOM 3512 O O . HIS A 1 447 ? 63.888 23.233 71.610 1.00 12.05 427 HIS A O 1
ATOM 3519 N N . VAL A 1 448 ? 63.107 25.248 72.034 1.00 11.73 428 VAL A N 1
ATOM 3520 C CA . VAL A 1 448 ? 61.744 24.770 71.850 1.00 11.72 428 VAL A CA 1
ATOM 3521 C C . VAL A 1 448 ? 61.486 24.428 70.394 1.00 11.95 428 VAL A C 1
ATOM 3522 O O . VAL A 1 448 ? 62.254 24.822 69.477 1.00 12.24 428 VAL A O 1
ATOM 3526 N N . ASP A 1 449 ? 60.416 23.664 70.188 1.00 10.93 429 ASP A N 1
ATOM 3527 C CA . ASP A 1 449 ? 60.151 23.044 68.919 1.00 11.59 429 ASP A CA 1
ATOM 3528 C C . ASP A 1 449 ? 59.010 23.717 68.153 1.00 13.35 429 ASP A C 1
ATOM 3529 O O . ASP A 1 449 ? 58.746 23.356 66.969 1.00 12.82 429 ASP A O 1
ATOM 3534 N N . GLY A 1 450 ? 58.313 24.633 68.801 1.00 12.29 430 GLY A N 1
ATOM 3535 C CA . GLY A 1 450 ? 57.232 25.318 68.121 1.00 11.98 430 GLY A CA 1
ATOM 3536 C C . GLY A 1 450 ? 56.644 26.415 68.973 1.00 12.43 430 GLY A C 1
ATOM 3537 O O . GLY A 1 450 ? 56.935 26.500 70.176 1.00 11.73 430 GLY A O 1
ATOM 3538 N N . ILE A 1 451 ? 55.786 27.195 68.321 1.00 11.28 431 ILE A N 1
ATOM 3539 C CA . ILE A 1 451 ? 54.990 28.221 69.056 1.00 12.90 431 ILE A CA 1
ATOM 3540 C C . ILE A 1 451 ? 53.568 28.111 68.562 1.00 13.93 431 ILE A C 1
ATOM 3541 O O . ILE A 1 451 ? 53.272 27.620 67.461 1.00 12.35 431 ILE A O 1
ATOM 3546 N N . ARG A 1 452 ? 52.613 28.568 69.414 1.00 11.92 432 ARG A N 1
ATOM 3547 C CA . ARG A 1 452 ? 51.236 28.727 69.042 1.00 15.40 432 ARG A CA 1
ATOM 3548 C C . ARG A 1 452 ? 50.868 30.157 69.429 1.00 15.89 432 ARG A C 1
ATOM 3549 O O . ARG A 1 452 ? 51.174 30.602 70.533 1.00 14.86 432 ARG A O 1
ATOM 3557 N N . VAL A 1 453 ? 50.149 30.849 68.527 1.00 14.63 433 VAL A N 1
ATOM 3558 C CA . VAL A 1 453 ? 49.659 32.208 68.800 1.00 16.30 433 VAL A CA 1
ATOM 3559 C C . VAL A 1 453 ? 48.163 32.181 68.873 1.00 17.68 433 VAL A C 1
ATOM 3560 O O . VAL A 1 453 ? 47.533 31.768 67.925 1.00 15.99 433 VAL A O 1
ATOM 3564 N N . ASP A 1 454 ? 47.609 32.612 70.041 1.00 16.21 434 ASP A N 1
ATOM 3565 C CA . ASP A 1 454 ? 46.091 32.623 70.354 1.00 18.69 434 ASP A CA 1
ATOM 3566 C C . ASP A 1 454 ? 45.608 33.958 69.735 1.00 18.90 434 ASP A C 1
ATOM 3567 O O . ASP A 1 454 ? 46.372 34.965 69.661 1.00 20.45 434 ASP A O 1
ATOM 3572 N N . ALA A 1 455 ? 44.344 33.948 69.307 1.00 17.27 435 ALA A N 1
ATOM 3573 C CA . ALA A 1 455 ? 43.668 35.185 68.905 1.00 17.15 435 ALA A CA 1
ATOM 3574 C C . ALA A 1 455 ? 44.334 36.048 67.912 1.00 17.02 435 ALA A C 1
ATOM 3575 O O . ALA A 1 455 ? 44.537 37.250 68.083 1.00 17.18 435 ALA A O 1
ATOM 3577 N N . VAL A 1 456 ? 44.817 35.418 66.827 1.00 15.40 436 VAL A N 1
ATOM 3578 C CA . VAL A 1 456 ? 45.566 36.104 65.837 1.00 15.65 436 VAL A CA 1
ATOM 3579 C C . VAL A 1 456 ? 44.695 37.249 65.239 1.00 15.70 436 VAL A C 1
ATOM 3580 O O . VAL A 1 456 ? 45.205 38.251 64.857 1.00 16.72 436 VAL A O 1
ATOM 3584 N N . ALA A 1 457 ? 43.374 37.076 65.219 1.00 16.55 437 ALA A N 1
ATOM 3585 C CA . ALA A 1 457 ? 42.473 38.133 64.714 1.00 17.95 437 ALA A CA 1
ATOM 3586 C C . ALA A 1 457 ? 42.693 39.437 65.459 1.00 18.62 437 ALA A C 1
ATOM 3587 O O . ALA A 1 457 ? 42.463 40.504 64.892 1.00 18.46 437 ALA A O 1
ATOM 3589 N N . SER A 1 458 ? 43.062 39.372 66.736 1.00 17.01 438 SER A N 1
ATOM 3590 C CA . SER A 1 458 ? 43.276 40.586 67.577 1.00 15.94 438 SER A CA 1
ATOM 3591 C C . SER A 1 458 ? 44.319 41.467 67.016 1.00 19.17 438 SER A C 1
ATOM 3592 O O . SER A 1 458 ? 44.287 42.732 67.135 1.00 18.25 438 SER A O 1
ATOM 3595 N N . MET A 1 459 ? 45.295 40.852 66.341 1.00 16.98 439 MET A N 1
ATOM 3596 C CA . MET A 1 459 ? 46.342 41.601 65.663 1.00 16.97 439 MET A CA 1
ATOM 3597 C C . MET A 1 459 ? 45.948 42.028 64.252 1.00 16.49 439 MET A C 1
ATOM 3598 O O . MET A 1 459 ? 46.419 43.101 63.796 1.00 19.82 439 MET A O 1
ATOM 3603 N N . LEU A 1 460 ? 45.230 41.198 63.529 1.00 16.52 440 LEU A N 1
ATOM 3604 C CA . LEU A 1 460 ? 45.077 41.359 62.078 1.00 18.50 440 LEU A CA 1
ATOM 3605 C C . LEU A 1 460 ? 44.098 42.511 61.736 1.00 20.07 440 LEU A C 1
ATOM 3606 O O . LEU A 1 460 ? 44.207 43.037 60.611 1.00 19.22 440 LEU A O 1
ATOM 3611 N N . TYR A 1 461 ? 43.225 42.854 62.687 1.00 21.32 441 TYR A N 1
ATOM 3612 C CA . TYR A 1 461 ? 42.093 43.802 62.340 1.00 23.74 441 TYR A CA 1
ATOM 3613 C C . TYR A 1 461 ? 42.135 45.069 63.131 1.00 21.20 441 TYR A C 1
ATOM 3614 O O . TYR A 1 461 ? 42.320 45.135 64.367 1.00 22.04 441 TYR A O 1
ATOM 3623 N N . ARG A 1 462 ? 42.059 46.166 62.397 1.00 20.49 442 ARG A N 1
ATOM 3624 C CA . ARG A 1 462 ? 42.056 47.471 63.019 1.00 19.34 442 ARG A CA 1
ATOM 3625 C C . ARG A 1 462 ? 40.725 47.772 63.732 1.00 19.30 442 ARG A C 1
ATOM 3626 O O . ARG A 1 462 ? 40.676 48.680 64.618 1.00 19.77 442 ARG A O 1
ATOM 3634 N N . ASN A 1 463 ? 39.689 47.018 63.388 1.00 21.65 443 ASN A N 1
ATOM 3635 C CA . ASN A 1 463 ? 38.399 47.216 64.027 1.00 22.30 443 ASN A CA 1
ATOM 3636 C C . ASN A 1 463 ? 38.067 46.136 65.033 1.00 23.89 443 ASN A C 1
ATOM 3637 O O . ASN A 1 463 ? 36.942 46.020 65.493 1.00 25.25 443 ASN A O 1
ATOM 3642 N N . TYR A 1 464 ? 39.081 45.407 65.492 1.00 21.35 444 TYR A N 1
ATOM 3643 C CA . TYR A 1 464 ? 38.838 44.270 66.425 1.00 20.94 444 TYR A CA 1
ATOM 3644 C C . TYR A 1 464 ? 38.207 44.681 67.730 1.00 20.55 444 TYR A C 1
ATOM 3645 O O . TYR A 1 464 ? 38.743 45.444 68.537 1.00 20.22 444 TYR A O 1
ATOM 3654 N N . LEU A 1 465 ? 36.978 44.246 67.947 1.00 19.17 445 LEU A N 1
ATOM 3655 C CA . LEU A 1 465 ? 36.306 44.548 69.172 1.00 18.94 445 LEU A CA 1
ATOM 3656 C C . LEU A 1 465 ? 36.094 46.052 69.428 1.00 19.45 445 LEU A C 1
ATOM 3657 O O . LEU A 1 465 ? 36.142 46.510 70.591 1.00 23.51 445 LEU A O 1
ATOM 3662 N N . ARG A 1 466 ? 35.946 46.768 68.338 1.00 22.66 446 ARG A N 1
ATOM 3663 C CA . ARG A 1 466 ? 35.817 48.216 68.382 1.00 26.42 446 ARG A CA 1
ATOM 3664 C C . ARG A 1 466 ? 34.479 48.664 67.782 1.00 29.27 446 ARG A C 1
ATOM 3665 O O . ARG A 1 466 ? 34.186 48.250 66.689 1.00 29.70 446 ARG A O 1
ATOM 3673 N N . LYS A 1 467 ? 33.863 49.664 68.424 1.00 39.12 447 LYS A N 1
ATOM 3674 C CA . LYS A 1 467 ? 32.540 50.183 67.943 1.00 46.74 447 LYS A CA 1
ATOM 3675 C C . LYS A 1 467 ? 32.687 51.082 66.716 1.00 41.28 447 LYS A C 1
ATOM 3676 O O . LYS A 1 467 ? 33.751 51.635 66.441 1.00 31.89 447 LYS A O 1
ATOM 3682 N N . GLU A 1 468 ? 31.614 51.279 65.965 1.00 41.39 448 GLU A N 1
ATOM 3683 C CA . GLU A 1 468 ? 31.700 52.147 64.768 1.00 39.51 448 GLU A CA 1
ATOM 3684 C C . GLU A 1 468 ? 32.069 53.525 65.274 1.00 29.95 448 GLU A C 1
ATOM 3685 O O . GLU A 1 468 ? 31.752 53.872 66.389 1.00 35.31 448 GLU A O 1
ATOM 3691 N N . GLY A 1 469 ? 32.863 54.259 64.485 1.00 30.47 449 GLY A N 1
ATOM 3692 C CA . GLY A 1 469 ? 33.459 55.549 64.902 1.00 31.39 449 GLY A CA 1
ATOM 3693 C C . GLY A 1 469 ? 34.468 55.488 66.020 1.00 33.87 449 GLY A C 1
ATOM 3694 O O . GLY A 1 469 ? 34.889 56.501 66.526 1.00 32.68 449 GLY A O 1
ATOM 3695 N N . GLU A 1 470 ? 34.949 54.285 66.384 1.00 29.05 450 GLU A N 1
ATOM 3696 C CA . GLU A 1 470 ? 36.011 54.199 67.400 1.00 30.78 450 GLU A CA 1
ATOM 3697 C C . GLU A 1 470 ? 37.295 53.476 66.864 1.00 27.26 450 GLU A C 1
ATOM 3698 O O . GLU A 1 470 ? 38.103 53.053 67.682 1.00 27.09 450 GLU A O 1
ATOM 3704 N N . TRP A 1 471 ? 37.455 53.413 65.566 1.00 26.86 451 TRP A N 1
ATOM 3705 C CA . TRP A 1 471 ? 38.669 52.887 64.930 1.00 28.23 451 TRP A CA 1
ATOM 3706 C C . TRP A 1 471 ? 38.798 53.611 63.683 1.00 31.79 451 TRP A C 1
ATOM 3707 O O . TRP A 1 471 ? 37.807 54.242 63.222 1.00 28.51 451 TRP A O 1
ATOM 3718 N N . ILE A 1 472 ? 39.984 53.569 63.083 1.00 25.46 452 ILE A N 1
ATOM 3719 C CA . ILE A 1 472 ? 40.193 54.171 61.789 1.00 28.91 452 ILE A CA 1
ATOM 3720 C C . ILE A 1 472 ? 40.739 53.186 60.807 1.00 29.88 452 ILE A C 1
ATOM 3721 O O . ILE A 1 472 ? 41.455 52.254 61.219 1.00 29.10 452 ILE A O 1
ATOM 3726 N N . ALA A 1 473 ? 40.463 53.388 59.520 1.00 28.30 453 ALA A N 1
ATOM 3727 C CA . ALA A 1 473 ? 40.885 52.457 58.483 1.00 29.16 453 ALA A CA 1
ATOM 3728 C C . ALA A 1 473 ? 42.355 52.593 58.204 1.00 26.42 453 ALA A C 1
ATOM 3729 O O . ALA A 1 473 ? 43.019 53.529 58.680 1.00 27.87 453 ALA A O 1
ATOM 3731 N N . ASN A 1 474 ? 42.874 51.618 57.478 1.00 25.24 454 ASN A N 1
ATOM 3732 C CA . ASN A 1 474 ? 44.243 51.622 57.067 1.00 27.84 454 ASN A CA 1
ATOM 3733 C C . ASN A 1 474 ? 44.394 52.661 55.919 1.00 35.24 454 ASN A C 1
ATOM 3734 O O . ASN A 1 474 ? 43.389 53.228 55.456 1.00 34.43 454 ASN A O 1
ATOM 3739 N N . GLU A 1 475 ? 45.633 52.915 55.508 1.00 33.58 455 GLU A N 1
ATOM 3740 C CA . GLU A 1 475 ? 45.864 53.891 54.427 1.00 39.41 455 GLU A CA 1
ATOM 3741 C C . GLU A 1 475 ? 45.080 53.619 53.111 1.00 39.85 455 GLU A C 1
ATOM 3742 O O . GLU A 1 475 ? 44.986 54.522 52.283 1.00 42.76 455 GLU A O 1
ATOM 3748 N N . TYR A 1 476 ? 44.577 52.411 52.879 1.00 37.55 456 TYR A N 1
ATOM 3749 C CA . TYR A 1 476 ? 43.880 52.038 51.657 1.00 38.53 456 TYR A CA 1
ATOM 3750 C C . TYR A 1 476 ? 42.408 52.001 51.877 1.00 38.91 456 TYR A C 1
ATOM 3751 O O . TYR A 1 476 ? 41.664 51.543 51.019 1.00 41.44 456 TYR A O 1
ATOM 3760 N N . GLY A 1 477 ? 41.956 52.435 53.030 1.00 32.88 457 GLY A N 1
ATOM 3761 C CA . GLY A 1 477 ? 40.532 52.329 53.378 1.00 32.91 457 GLY A CA 1
ATOM 3762 C C . GLY A 1 477 ? 40.019 51.014 53.871 1.00 35.88 457 GLY A C 1
ATOM 3763 O O . GLY A 1 477 ? 38.792 50.829 54.081 1.00 34.08 457 GLY A O 1
ATOM 3764 N N . GLY A 1 478 ? 40.920 50.074 54.197 1.00 31.87 458 GLY A N 1
ATOM 3765 C CA . GLY A 1 478 ? 40.424 48.794 54.720 1.00 30.86 458 GLY A CA 1
ATOM 3766 C C . GLY A 1 478 ? 40.614 48.586 56.233 1.00 28.11 458 GLY A C 1
ATOM 3767 O O . GLY A 1 478 ? 41.114 49.440 56.955 1.00 27.39 458 GLY A O 1
ATOM 3768 N N . ASP A 1 479 ? 40.190 47.432 56.702 1.00 25.86 459 ASP A N 1
ATOM 3769 C CA . ASP A 1 479 ? 40.211 47.168 58.101 1.00 27.56 459 ASP A CA 1
ATOM 3770 C C . ASP A 1 479 ? 41.466 46.309 58.505 1.00 23.80 459 ASP A C 1
ATOM 3771 O O . ASP A 1 479 ? 41.581 46.015 59.701 1.00 24.20 459 ASP A O 1
ATOM 3776 N N . GLU A 1 480 ? 42.251 45.917 57.523 1.00 23.99 460 GLU A N 1
ATOM 3777 C CA . GLU A 1 480 ? 43.506 45.153 57.784 1.00 26.03 460 GLU A CA 1
ATOM 3778 C C . GLU A 1 480 ? 44.535 45.977 58.494 1.00 23.47 460 GLU A C 1
ATOM 3779 O O . GLU A 1 480 ? 44.791 47.115 58.139 1.00 20.14 460 GLU A O 1
ATOM 3785 N N . HIS A 1 481 ? 45.157 45.407 59.551 1.00 19.76 461 HIS A N 1
ATOM 3786 C CA . HIS A 1 481 ? 46.142 46.081 60.306 1.00 18.11 461 HIS A CA 1
ATOM 3787 C C . HIS A 1 481 ? 47.490 45.785 59.636 1.00 19.83 461 HIS A C 1
ATOM 3788 O O . HIS A 1 481 ? 48.143 44.746 59.846 1.00 19.66 461 HIS A O 1
ATOM 3795 N N . ILE A 1 482 ? 47.897 46.673 58.738 1.00 19.17 462 ILE A N 1
ATOM 3796 C CA . ILE A 1 482 ? 48.977 46.421 57.838 1.00 19.33 462 ILE A CA 1
ATOM 3797 C C . ILE A 1 482 ? 50.318 46.151 58.567 1.00 17.49 462 ILE A C 1
ATOM 3798 O O . ILE A 1 482 ? 51.043 45.189 58.202 1.00 18.73 462 ILE A O 1
ATOM 3803 N N . GLU A 1 483 ? 50.572 46.926 59.600 1.00 17.11 463 GLU A N 1
ATOM 3804 C CA . GLU A 1 483 ? 51.831 46.799 60.340 1.00 17.72 463 GLU A CA 1
ATOM 3805 C C . GLU A 1 483 ? 51.865 45.446 61.077 1.00 17.29 463 GLU A C 1
ATOM 3806 O O . GLU A 1 483 ? 52.955 44.831 61.186 1.00 16.07 463 GLU A O 1
ATOM 3812 N N . ALA A 1 484 ? 50.713 44.993 61.548 1.00 17.14 464 ALA A N 1
ATOM 3813 C CA . ALA A 1 484 ? 50.631 43.648 62.240 1.00 16.19 464 ALA A CA 1
ATOM 3814 C C . ALA A 1 484 ? 50.811 42.521 61.266 1.00 18.58 464 ALA A C 1
ATOM 3815 O O . ALA A 1 484 ? 51.510 41.529 61.559 1.00 15.28 464 ALA A O 1
ATOM 3817 N N . VAL A 1 485 ? 50.223 42.621 60.067 1.00 15.95 465 VAL A N 1
ATOM 3818 C CA . VAL A 1 485 ? 50.393 41.612 59.063 1.00 18.49 465 VAL A CA 1
ATOM 3819 C C . VAL A 1 485 ? 51.871 41.502 58.669 1.00 17.01 465 VAL A C 1
ATOM 3820 O O . VAL A 1 485 ? 52.398 40.344 58.513 1.00 16.41 465 VAL A O 1
ATOM 3824 N N . SER A 1 486 ? 52.541 42.666 58.516 1.00 18.28 466 SER A N 1
ATOM 3825 C CA . SER A 1 486 ? 53.917 42.668 58.179 1.00 17.81 466 SER A CA 1
ATOM 3826 C C . SER A 1 486 ? 54.761 41.982 59.273 1.00 17.89 466 SER A C 1
ATOM 3827 O O . SER A 1 486 ? 55.676 41.231 59.005 1.00 16.20 466 SER A O 1
ATOM 3830 N N . PHE A 1 487 ? 54.474 42.311 60.501 1.00 15.07 467 PHE 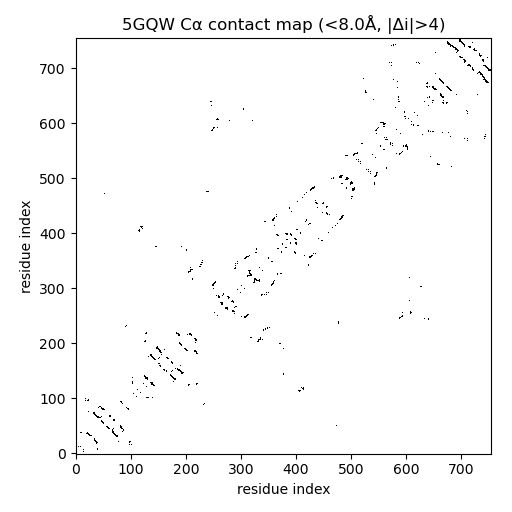A N 1
ATOM 3831 C CA . PHE A 1 487 ? 55.159 41.731 61.638 1.00 15.46 467 PHE A CA 1
ATOM 3832 C C . PHE A 1 487 ? 54.986 40.221 61.708 1.00 13.73 467 PHE A C 1
ATOM 3833 O O . PHE A 1 487 ? 55.994 39.492 61.862 1.00 14.41 467 PHE A O 1
ATOM 3841 N N . ILE A 1 488 ? 53.743 39.689 61.563 1.00 13.39 468 ILE A N 1
ATOM 3842 C CA . ILE A 1 488 ? 53.510 38.271 61.606 1.00 15.04 468 ILE A CA 1
ATOM 3843 C C . ILE A 1 488 ? 54.280 37.572 60.471 1.00 15.23 468 ILE A C 1
ATOM 3844 O O . ILE A 1 488 ? 54.910 36.521 60.686 1.00 14.21 468 ILE A O 1
ATOM 3849 N N . ARG A 1 489 ? 54.230 38.154 59.266 1.00 13.26 469 ARG A N 1
ATOM 3850 C CA . ARG A 1 489 ? 54.998 37.579 58.130 1.00 13.99 469 ARG A CA 1
ATOM 3851 C C . ARG A 1 489 ? 56.495 37.521 58.421 1.00 14.65 469 ARG A C 1
ATOM 3852 O O . ARG A 1 489 ? 57.160 36.562 58.006 1.00 16.44 469 ARG A O 1
ATOM 3860 N N . GLU A 1 490 ? 57.026 38.556 59.040 1.00 15.87 470 GLU A N 1
ATOM 3861 C CA . GLU A 1 490 ? 58.437 38.633 59.368 1.00 17.16 470 GLU A CA 1
ATOM 3862 C C . GLU A 1 490 ? 58.797 37.549 60.370 1.00 17.21 470 GLU A C 1
ATOM 3863 O O . GLU A 1 490 ? 59.804 36.828 60.205 1.00 16.33 470 GLU A O 1
ATOM 3869 N N . VAL A 1 491 ? 58.008 37.409 61.428 1.00 15.33 471 VAL A N 1
ATOM 3870 C CA . VAL A 1 491 ? 58.207 36.350 62.422 1.00 15.86 471 VAL A CA 1
ATOM 3871 C C . VAL A 1 491 ? 58.302 34.998 61.752 1.00 14.78 471 VAL A C 1
ATOM 3872 O O . VAL A 1 491 ? 59.263 34.247 62.017 1.00 15.30 471 VAL A O 1
ATOM 3876 N N . ASN A 1 492 ? 57.326 34.631 60.956 1.00 13.17 472 ASN A N 1
ATOM 3877 C CA . ASN A 1 492 ? 57.292 33.287 60.393 1.00 14.07 472 ASN A CA 1
ATOM 3878 C C . ASN A 1 492 ? 58.362 33.090 59.314 1.00 17.35 472 ASN A C 1
ATOM 3879 O O . ASN A 1 492 ? 58.978 32.024 59.291 1.00 17.42 472 ASN A O 1
ATOM 3884 N N . THR A 1 493 ? 58.664 34.143 58.573 1.00 15.86 473 THR A N 1
ATOM 3885 C CA . THR A 1 493 ? 59.790 34.047 57.607 1.00 16.23 473 THR A CA 1
ATOM 3886 C C . THR A 1 493 ? 61.071 33.696 58.362 1.00 15.24 473 THR A C 1
ATOM 3887 O O . THR A 1 493 ? 61.781 32.720 58.019 1.00 16.42 473 THR A O 1
ATOM 3891 N N . LEU A 1 494 ? 61.381 34.485 59.397 1.00 13.92 474 LEU A N 1
ATOM 3892 C CA . LEU A 1 494 ? 62.632 34.278 60.152 1.00 14.54 474 LEU A CA 1
ATOM 3893 C C . LEU A 1 494 ? 62.693 32.994 60.878 1.00 15.42 474 LEU A C 1
ATOM 3894 O O . LEU A 1 494 ? 63.712 32.269 60.925 1.00 14.37 474 LEU A O 1
ATOM 3899 N N . LEU A 1 495 ? 61.565 32.627 61.517 1.00 13.63 475 LEU A N 1
ATOM 3900 C CA . LEU A 1 495 ? 61.566 31.430 62.330 1.00 16.40 475 LEU A CA 1
ATOM 3901 C C . LEU A 1 495 ? 61.914 30.198 61.498 1.00 14.14 475 LEU A C 1
ATOM 3902 O O . LEU A 1 495 ? 62.766 29.378 61.894 1.00 15.86 475 LEU A O 1
ATOM 3907 N N . PHE A 1 496 ? 61.273 30.051 60.354 1.00 14.18 476 PHE A N 1
ATOM 3908 C CA . PHE A 1 496 ? 61.541 28.892 59.534 1.00 16.11 476 PHE A CA 1
ATOM 3909 C C . PHE A 1 496 ? 62.907 28.944 58.863 1.00 17.98 476 PHE A C 1
ATOM 3910 O O . PHE A 1 496 ? 63.498 27.884 58.599 1.00 19.30 476 PHE A O 1
ATOM 3918 N N . GLU A 1 497 ? 63.416 30.106 58.607 1.00 15.19 477 GLU A N 1
ATOM 3919 C CA . GLU A 1 497 ? 64.836 30.232 58.104 1.00 16.98 477 GLU A CA 1
ATOM 3920 C C . GLU A 1 497 ? 65.885 29.803 59.110 1.00 16.64 477 GLU A C 1
ATOM 3921 O O . GLU A 1 497 ? 66.781 29.008 58.807 1.00 17.05 477 GLU A O 1
ATOM 3927 N N . TYR A 1 498 ? 65.800 30.319 60.355 1.00 13.18 478 TYR A N 1
ATOM 3928 C CA . TYR A 1 498 ? 66.771 30.020 61.344 1.00 12.57 478 TYR A CA 1
ATOM 3929 C C . TYR A 1 498 ? 66.573 28.620 61.940 1.00 14.47 478 TYR A C 1
ATOM 3930 O O . TYR A 1 498 ? 67.575 27.964 62.384 1.00 14.32 478 TYR A O 1
ATOM 3939 N N . PHE A 1 499 ? 65.317 28.114 61.965 1.00 12.80 479 PHE A N 1
ATOM 3940 C CA . PHE A 1 499 ? 64.974 26.877 62.674 1.00 14.29 479 PHE A CA 1
ATOM 3941 C C . PHE A 1 499 ? 64.023 26.065 61.823 1.00 17.61 479 PHE A C 1
ATOM 3942 O O . PHE A 1 499 ? 62.789 25.983 61.989 1.00 15.71 479 PHE A O 1
ATOM 3950 N N . PRO A 1 500 ? 64.544 25.403 60.764 1.00 16.48 480 PRO A N 1
ATOM 3951 C CA . PRO A 1 500 ? 63.626 24.774 59.861 1.00 15.10 480 PRO A CA 1
ATOM 3952 C C . PRO A 1 500 ? 63.035 23.548 60.720 1.00 16.42 480 PRO A C 1
ATOM 3953 O O . PRO A 1 500 ? 63.624 22.978 61.561 1.00 22.56 480 PRO A O 1
ATOM 3957 N N . GLY A 1 501 ? 61.955 23.088 60.389 1.00 19.65 481 GLY A N 1
ATOM 3958 C CA . GLY A 1 501 ? 61.575 21.919 61.056 1.00 15.08 481 GLY A CA 1
ATOM 3959 C C . GLY A 1 501 ? 60.597 22.214 62.251 1.00 13.82 481 GLY A C 1
ATOM 3960 O O . GLY A 1 501 ? 60.059 21.250 62.828 1.00 14.77 481 GLY A O 1
ATOM 3961 N N . ILE A 1 502 ? 60.396 23.496 62.549 1.00 14.00 482 ILE A N 1
ATOM 3962 C CA . ILE A 1 502 ? 59.521 23.830 63.746 1.00 13.22 482 ILE A CA 1
ATOM 3963 C C . ILE A 1 502 ? 58.078 23.827 63.371 1.00 13.42 482 ILE A C 1
ATOM 3964 O O . ILE A 1 502 ? 57.683 23.748 62.185 1.00 13.53 482 ILE A O 1
ATOM 3969 N N . LEU A 1 503 ? 57.246 23.984 64.384 1.00 12.25 483 LEU A N 1
ATOM 3970 C CA . LEU A 1 503 ? 55.810 24.198 64.227 1.00 13.76 483 LEU A CA 1
ATOM 3971 C C . LEU A 1 503 ? 55.477 25.629 64.605 1.00 12.88 483 LEU A C 1
ATOM 3972 O O . LEU A 1 503 ? 55.941 26.153 65.649 1.00 12.77 483 LEU A O 1
ATOM 3977 N N . SER A 1 504 ? 54.753 26.304 63.705 1.00 12.62 484 SER A N 1
ATOM 3978 C CA . SER A 1 504 ? 54.235 27.643 63.988 1.00 12.62 484 SER A CA 1
ATOM 3979 C C . SER A 1 504 ? 52.746 27.568 63.755 1.00 13.89 484 SER A C 1
ATOM 3980 O O . SER A 1 504 ? 52.273 27.435 62.598 1.00 13.02 484 SER A O 1
ATOM 3983 N N . ILE A 1 505 ? 51.972 27.635 64.857 1.00 12.46 485 ILE A N 1
ATOM 3984 C CA . ILE A 1 505 ? 50.575 27.284 64.856 1.00 11.98 485 ILE A CA 1
ATOM 3985 C C . ILE A 1 505 ? 49.743 28.523 65.203 1.00 13.04 485 ILE A C 1
ATOM 3986 O O . ILE A 1 505 ? 50.107 29.271 66.149 1.00 13.02 485 ILE A O 1
ATOM 3991 N N . ALA A 1 506 ? 48.673 28.772 64.433 1.00 12.42 486 ALA A N 1
ATOM 3992 C CA . ALA A 1 506 ? 47.818 29.983 64.660 1.00 12.62 486 ALA A CA 1
ATOM 3993 C C . ALA A 1 506 ? 46.469 29.518 65.073 1.00 14.11 486 ALA A C 1
ATOM 3994 O O . ALA A 1 506 ? 45.914 28.548 64.512 1.00 14.18 486 ALA A O 1
ATOM 3996 N N . GLU A 1 507 ? 45.796 30.276 65.962 1.00 14.00 487 GLU A N 1
ATOM 3997 C CA . GLU A 1 507 ? 44.328 30.226 66.085 1.00 14.77 487 GLU A CA 1
ATOM 3998 C C . GLU A 1 507 ? 43.826 31.571 65.550 1.00 15.50 487 GLU A C 1
ATOM 3999 O O . GLU A 1 507 ? 44.178 32.626 66.081 1.00 15.66 487 GLU A O 1
ATOM 4005 N N . GLU A 1 508 ? 43.040 31.520 64.482 1.00 15.21 488 GLU A N 1
ATOM 4006 C CA . GLU A 1 508 ? 42.518 32.743 63.772 1.00 15.16 488 GLU A CA 1
ATOM 4007 C C . GLU A 1 508 ? 41.045 32.433 63.539 1.00 18.72 488 GLU A C 1
ATOM 4008 O O . GLU A 1 508 ? 40.710 31.463 62.852 1.00 20.07 488 GLU A O 1
ATOM 4014 N N . SER A 1 509 ? 40.188 33.279 64.103 1.00 20.39 489 SER A N 1
ATOM 4015 C CA . SER A 1 509 ? 38.745 32.936 64.154 1.00 21.51 489 SER A CA 1
ATOM 4016 C C . SER A 1 509 ? 37.835 33.741 63.243 1.00 26.75 489 SER A C 1
ATOM 4017 O O . SER A 1 509 ? 36.642 33.841 63.519 1.00 24.69 489 SER A O 1
ATOM 4020 N N . THR A 1 510 ? 38.350 34.288 62.174 1.00 23.26 490 THR A N 1
ATOM 4021 C CA . THR A 1 510 ? 37.553 35.105 61.217 1.00 25.17 490 THR A CA 1
ATOM 4022 C C . THR A 1 510 ? 37.598 34.668 59.773 1.00 29.14 490 THR A C 1
ATOM 4023 O O . THR A 1 510 ? 37.246 35.457 58.880 1.00 28.56 490 THR A O 1
ATOM 4027 N N . GLU A 1 511 ? 38.131 33.502 59.502 1.00 24.11 491 GLU A N 1
ATOM 4028 C CA . GLU A 1 511 ? 38.369 33.135 58.081 1.00 33.36 491 GLU A CA 1
ATOM 4029 C C . GLU A 1 511 ? 39.261 33.992 57.225 1.00 29.37 491 GLU A C 1
ATOM 4030 O O . GLU A 1 511 ? 39.186 33.923 56.012 1.00 24.29 491 GLU A O 1
ATOM 4036 N N . TRP A 1 512 ? 40.216 34.683 57.839 1.00 23.06 492 TRP A N 1
ATOM 4037 C CA . TRP A 1 512 ? 41.335 35.225 57.120 1.00 23.63 492 TRP A CA 1
ATOM 4038 C C . TRP A 1 512 ? 41.941 34.144 56.267 1.00 21.27 492 TRP A C 1
ATOM 4039 O O . TRP A 1 512 ? 42.096 33.035 56.744 1.00 22.17 492 TRP A O 1
ATOM 4050 N N . GLU A 1 513 ? 42.319 34.472 55.045 1.00 21.08 493 GLU A N 1
ATOM 4051 C CA . GLU A 1 513 ? 42.772 33.479 54.136 1.00 23.60 493 GLU A CA 1
ATOM 4052 C C . GLU A 1 513 ? 44.253 33.224 54.203 1.00 19.67 493 GLU A C 1
ATOM 4053 O O . GLU A 1 513 ? 45.006 34.115 54.482 1.00 20.28 493 GLU A O 1
ATOM 4059 N N . LYS A 1 514 ? 44.619 31.997 53.911 1.00 17.70 494 LYS A N 1
ATOM 4060 C CA . LYS A 1 514 ? 46.029 31.576 53.730 1.00 18.64 494 LYS A CA 1
ATOM 4061 C C . LYS A 1 514 ? 46.869 31.816 55.058 1.00 16.80 494 LYS A C 1
ATOM 4062 O O . LYS A 1 514 ? 48.043 32.301 54.989 1.00 17.08 494 LYS A O 1
ATOM 4068 N N . VAL A 1 515 ? 46.245 31.496 56.167 1.00 18.02 495 VAL A N 1
ATOM 4069 C CA . VAL A 1 515 ? 46.951 31.638 57.477 1.00 15.81 495 VAL A CA 1
ATOM 4070 C C . VAL A 1 515 ? 48.225 30.725 57.469 1.00 15.84 495 VAL A C 1
ATOM 4071 O O . VAL A 1 515 ? 49.295 31.173 57.875 1.00 16.66 495 VAL A O 1
ATOM 4075 N N . SER A 1 516 ? 48.040 29.484 57.077 1.00 14.61 496 SER A N 1
ATOM 4076 C CA . SER A 1 516 ? 49.054 28.439 57.126 1.00 17.33 496 SER A CA 1
ATOM 4077 C C . SER A 1 516 ? 49.651 28.194 55.753 1.00 18.74 496 SER A C 1
ATOM 4078 O O . SER A 1 516 ? 49.955 27.086 55.384 1.00 21.43 496 SER A O 1
ATOM 4081 N N . ARG A 1 517 ? 49.814 29.264 55.010 1.00 18.64 497 ARG A N 1
ATOM 4082 C CA . ARG A 1 517 ? 50.499 29.210 53.711 1.00 22.22 497 ARG A CA 1
ATOM 4083 C C . ARG A 1 517 ? 51.690 30.090 53.728 1.00 22.89 497 ARG A C 1
ATOM 4084 O O . ARG A 1 517 ? 51.783 31.070 54.439 1.00 18.34 497 ARG A O 1
ATOM 4092 N N . PRO A 1 518 ? 52.689 29.754 52.907 1.00 24.04 498 PRO A N 1
ATOM 4093 C CA . PRO A 1 518 ? 53.911 30.608 52.800 1.00 24.04 498 PRO A CA 1
ATOM 4094 C C . PRO A 1 518 ? 53.674 32.040 52.509 1.00 20.01 498 PRO A C 1
ATOM 4095 O O . PRO A 1 518 ? 52.760 32.446 51.739 1.00 22.67 498 PRO A O 1
ATOM 4099 N N . VAL A 1 519 ? 54.549 32.854 53.082 1.00 20.47 499 VAL A N 1
ATOM 4100 C CA . VAL A 1 519 ? 54.485 34.279 52.922 1.00 20.05 499 VAL A CA 1
ATOM 4101 C C . VAL A 1 519 ? 54.621 34.662 51.406 1.00 23.50 499 VAL A C 1
ATOM 4102 O O . VAL A 1 519 ? 53.933 35.546 50.950 1.00 21.75 499 VAL A O 1
ATOM 4106 N N . TYR A 1 520 ? 55.439 33.930 50.696 1.00 27.12 500 TYR A N 1
ATOM 4107 C CA . TYR A 1 520 ? 55.644 34.279 49.250 1.00 32.73 500 TYR A CA 1
ATOM 4108 C C . TYR A 1 520 ? 54.378 34.045 48.465 1.00 38.59 500 TYR A C 1
ATOM 4109 O O . TYR A 1 520 ? 54.178 34.654 47.420 1.00 38.57 500 TYR A O 1
ATOM 4118 N N . ASP A 1 521 ? 53.505 33.168 48.931 1.00 30.12 501 ASP A N 1
ATOM 4119 C CA . ASP A 1 521 ? 52.197 33.024 48.306 1.00 32.78 501 ASP A CA 1
ATOM 4120 C C . ASP A 1 521 ? 51.121 33.899 48.849 1.00 32.52 501 ASP A C 1
ATOM 4121 O O . ASP A 1 521 ? 49.962 33.625 48.565 1.00 35.74 501 ASP A O 1
ATOM 4126 N N . GLY A 1 522 ? 51.441 34.931 49.643 1.00 26.15 502 GLY A N 1
ATOM 4127 C CA . GLY A 1 522 ? 50.436 35.829 50.231 1.00 25.96 502 GLY A CA 1
ATOM 4128 C C . GLY A 1 522 ? 49.872 35.280 51.581 1.00 22.37 502 GLY A C 1
ATOM 4129 O O . GLY A 1 522 ? 48.906 35.802 52.129 1.00 26.13 502 GLY A O 1
ATOM 4130 N N . GLY A 1 523 ? 50.517 34.257 52.099 1.00 22.56 503 GLY A N 1
ATOM 4131 C CA . GLY A 1 523 ? 50.083 33.722 53.392 1.00 18.57 503 GLY A CA 1
ATOM 4132 C C . GLY A 1 523 ? 50.680 34.492 54.559 1.00 18.66 503 GLY A C 1
ATOM 4133 O O . GLY A 1 523 ? 51.472 35.420 54.413 1.00 19.73 503 GLY A O 1
ATOM 4134 N N . LEU A 1 524 ? 50.264 34.098 55.784 1.00 17.82 504 LEU A N 1
ATOM 4135 C CA . LEU A 1 524 ? 50.868 34.617 56.998 1.00 15.81 504 LEU A CA 1
ATOM 4136 C C . LEU A 1 524 ? 52.061 33.809 57.461 1.00 15.08 504 LEU A C 1
ATOM 4137 O O . LEU A 1 524 ? 52.811 34.273 58.331 1.00 15.01 504 LEU A O 1
ATOM 4142 N N . GLY A 1 525 ? 52.291 32.657 56.862 1.00 14.43 505 GLY A N 1
ATOM 4143 C CA . GLY A 1 525 ? 53.497 31.913 57.076 1.00 16.26 505 GLY A CA 1
ATOM 4144 C C . GLY A 1 525 ? 53.468 30.900 58.206 1.00 14.28 505 GLY A C 1
ATOM 4145 O O . GLY A 1 525 ? 54.486 30.266 58.530 1.00 14.26 505 GLY A O 1
ATOM 4146 N N . PHE A 1 526 ? 52.333 30.737 58.921 1.00 14.79 506 PHE A N 1
ATOM 4147 C CA . PHE A 1 526 ? 52.248 29.643 59.877 1.00 12.68 506 PHE A CA 1
ATOM 4148 C C . PHE A 1 526 ? 52.264 28.313 59.123 1.00 15.75 506 PHE A C 1
ATOM 4149 O O . PHE A 1 526 ? 51.964 28.279 57.883 1.00 15.64 506 PHE A O 1
ATOM 4157 N N . ASN A 1 527 ? 52.581 27.201 59.743 1.00 13.18 507 ASN A N 1
ATOM 4158 C CA . ASN A 1 527 ? 52.404 25.934 59.116 1.00 13.72 507 ASN A CA 1
ATOM 4159 C C . ASN A 1 527 ? 51.247 25.066 59.556 1.00 14.54 507 ASN A C 1
ATOM 4160 O O . ASN A 1 527 ? 50.937 24.118 58.874 1.00 14.57 507 ASN A O 1
ATOM 4165 N N . LEU A 1 528 ? 50.549 25.465 60.632 1.00 15.19 508 LEU A N 1
ATOM 4166 C CA . LEU A 1 528 ? 49.326 24.817 61.098 1.00 14.08 508 LEU A CA 1
ATOM 4167 C C . LEU A 1 528 ? 48.357 25.902 61.570 1.00 13.39 508 LEU A C 1
ATOM 4168 O O . LEU A 1 528 ? 48.780 26.950 62.074 1.00 13.36 508 LEU A O 1
ATOM 4173 N N . LYS A 1 529 ? 47.084 25.636 61.415 1.00 14.17 509 LYS A N 1
ATOM 4174 C CA . LYS A 1 529 ? 46.007 26.509 61.964 1.00 15.04 509 LYS A CA 1
ATOM 4175 C C . LYS A 1 529 ? 45.041 25.672 62.707 1.00 12.98 509 LYS A C 1
ATOM 4176 O O . LYS A 1 529 ? 44.597 24.609 62.227 1.00 13.69 509 LYS A O 1
ATOM 4182 N N . TRP A 1 530 ? 44.607 26.063 63.914 1.00 11.71 510 TRP A N 1
ATOM 4183 C CA . TRP A 1 530 ? 43.558 25.367 64.638 1.00 12.35 510 TRP A CA 1
ATOM 4184 C C . TRP A 1 530 ? 42.240 25.395 63.812 1.00 13.09 510 TRP A C 1
ATOM 4185 O O . TRP A 1 530 ? 41.879 26.462 63.325 1.00 13.17 510 TRP A O 1
ATOM 4196 N N . ASP A 1 531 ? 41.595 24.240 63.700 1.00 13.38 511 ASP A N 1
ATOM 4197 C CA . ASP A 1 531 ? 40.304 24.168 62.966 1.00 13.81 511 ASP A CA 1
ATOM 4198 C C . ASP A 1 531 ? 39.166 24.460 63.980 1.00 13.12 511 ASP A C 1
ATOM 4199 O O . ASP A 1 531 ? 38.608 23.558 64.582 1.00 13.83 511 ASP A O 1
ATOM 4204 N N . MET A 1 532 ? 38.955 25.763 64.251 1.00 14.04 512 MET A N 1
ATOM 4205 C CA . MET A 1 532 ? 37.951 26.137 65.274 1.00 17.18 512 MET A CA 1
ATOM 4206 C C . MET A 1 532 ? 36.553 25.678 64.775 1.00 15.47 512 MET A C 1
ATOM 4207 O O . MET A 1 532 ? 35.683 25.335 65.601 1.00 15.22 512 MET A O 1
ATOM 4212 N N . GLY A 1 533 ? 36.309 25.778 63.463 1.00 16.06 513 GLY A N 1
ATOM 4213 C CA . GLY A 1 533 ? 34.987 25.357 62.904 1.00 20.86 513 GLY A CA 1
ATOM 4214 C C . GLY A 1 533 ? 34.732 23.882 63.188 1.00 18.15 513 GLY A C 1
ATOM 4215 O O . GLY A 1 533 ? 33.627 23.475 63.610 1.00 17.18 513 GLY A O 1
ATOM 4216 N N . TRP A 1 534 ? 35.749 23.042 63.015 1.00 14.68 514 TRP A N 1
ATOM 4217 C CA . TRP A 1 534 ? 35.675 21.668 63.325 1.00 14.04 514 TRP A CA 1
ATOM 4218 C C . TRP A 1 534 ? 35.382 21.394 64.746 1.00 13.60 514 TRP A C 1
ATOM 4219 O O . TRP A 1 534 ? 34.574 20.559 65.132 1.00 13.82 514 TRP A O 1
ATOM 4230 N N . MET A 1 535 ? 36.082 22.112 65.637 1.00 14.08 515 MET A N 1
ATOM 4231 C CA . MET A 1 535 ? 35.863 21.928 67.044 1.00 14.23 515 MET A CA 1
ATOM 4232 C C . MET A 1 535 ? 34.418 22.282 67.419 1.00 15.36 515 MET A C 1
ATOM 4233 O O . MET A 1 535 ? 33.788 21.537 68.153 1.00 14.94 515 MET A O 1
ATOM 4238 N N . HIS A 1 536 ? 33.916 23.394 66.879 1.00 13.77 516 HIS A N 1
ATOM 4239 C CA . HIS A 1 536 ? 32.521 23.769 67.215 1.00 16.12 516 HIS A CA 1
ATOM 4240 C C . HIS A 1 536 ? 31.552 22.735 66.640 1.00 17.09 516 HIS A C 1
ATOM 4241 O O . HIS A 1 536 ? 30.600 22.380 67.346 1.00 17.66 516 HIS A O 1
ATOM 4248 N N . ASP A 1 537 ? 31.777 22.295 65.436 1.00 17.26 517 ASP A N 1
ATOM 4249 C CA . ASP A 1 537 ? 30.905 21.285 64.793 1.00 16.48 517 ASP A CA 1
ATOM 4250 C C . ASP A 1 537 ? 30.885 20.013 65.591 1.00 16.59 517 ASP A C 1
ATOM 4251 O O . ASP A 1 537 ? 29.827 19.412 65.899 1.00 18.35 517 ASP A O 1
ATOM 4256 N N . MET A 1 538 ? 32.059 19.544 66.056 1.00 16.24 518 MET A N 1
ATOM 4257 C CA . MET A 1 538 ? 32.144 18.352 66.829 1.00 16.83 518 MET A CA 1
ATOM 4258 C C . MET A 1 538 ? 31.509 18.462 68.157 1.00 14.70 518 MET A C 1
ATOM 4259 O O . MET A 1 538 ? 30.791 17.539 68.603 1.00 15.11 518 MET A O 1
ATOM 4264 N N . LEU A 1 539 ? 31.866 19.484 68.917 1.00 14.29 519 LEU A N 1
ATOM 4265 C CA . LEU A 1 539 ? 31.355 19.559 70.284 1.00 15.49 519 LEU A CA 1
ATOM 4266 C C . LEU A 1 539 ? 29.828 19.830 70.277 1.00 16.87 519 LEU A C 1
ATOM 4267 O O . LEU A 1 539 ? 29.095 19.228 71.128 1.00 18.60 519 LEU A O 1
ATOM 4272 N N . ASP A 1 540 ? 29.387 20.596 69.320 1.00 18.31 520 ASP A N 1
ATOM 4273 C CA . ASP A 1 540 ? 27.936 20.831 69.208 1.00 17.99 520 ASP A CA 1
ATOM 4274 C C . ASP A 1 540 ? 27.233 19.546 68.822 1.00 17.81 520 ASP A C 1
ATOM 4275 O O . ASP A 1 540 ? 26.167 19.190 69.369 1.00 19.07 520 ASP A O 1
ATOM 4280 N N . TYR A 1 541 ? 27.820 18.796 67.911 1.00 15.67 521 TYR A N 1
ATOM 4281 C CA . TYR A 1 541 ? 27.236 17.490 67.510 1.00 16.41 521 TYR A CA 1
ATOM 4282 C C . TYR A 1 541 ? 27.122 16.511 68.598 1.00 17.13 521 TYR A C 1
ATOM 4283 O O . TYR A 1 541 ? 26.051 15.888 68.855 1.00 16.91 521 TYR A O 1
ATOM 4292 N N . PHE A 1 542 ? 28.203 16.245 69.376 1.00 14.91 522 PHE A N 1
ATOM 4293 C CA . PHE A 1 542 ? 28.132 15.279 70.406 1.00 15.80 522 PHE A CA 1
ATOM 4294 C C . PHE A 1 542 ? 27.291 15.688 71.595 1.00 15.75 522 PHE A C 1
ATOM 4295 O O . PHE A 1 542 ? 26.893 14.849 72.362 1.00 17.40 522 PHE A O 1
ATOM 4303 N N . ASN A 1 543 ? 27.030 16.985 71.704 1.00 15.62 523 ASN A N 1
ATOM 4304 C CA . ASN A 1 543 ? 26.158 17.426 72.768 1.00 16.45 523 ASN A CA 1
ATOM 4305 C C . ASN A 1 543 ? 24.684 17.119 72.439 1.00 19.30 523 ASN A C 1
ATOM 4306 O O . ASN A 1 543 ? 23.857 17.151 73.364 1.00 20.31 523 ASN A O 1
ATOM 4311 N N . ILE A 1 544 ? 24.428 16.847 71.204 1.00 17.30 524 ILE A N 1
ATOM 4312 C CA . ILE A 1 544 ? 23.004 16.542 70.750 1.00 18.43 524 ILE A CA 1
ATOM 4313 C C . ILE A 1 544 ? 22.620 15.123 71.142 1.00 20.98 524 ILE A C 1
ATOM 4314 O O . ILE A 1 544 ? 23.331 14.133 70.965 1.00 17.67 524 ILE A O 1
ATOM 4319 N N . ASP A 1 545 ? 21.407 14.954 71.711 1.00 18.14 525 ASP A N 1
ATOM 4320 C CA . ASP A 1 545 ? 20.903 13.622 72.009 1.00 20.57 525 ASP A CA 1
ATOM 4321 C C . ASP A 1 545 ? 20.970 12.755 70.752 1.00 18.19 525 ASP A C 1
ATOM 4322 O O . ASP A 1 545 ? 20.688 13.209 69.678 1.00 17.83 525 ASP A O 1
ATOM 4327 N N . PRO A 1 546 ? 21.390 11.501 70.907 1.00 17.02 526 PRO A N 1
ATOM 4328 C CA . PRO A 1 546 ? 21.705 10.758 69.678 1.00 18.52 526 PRO A CA 1
ATOM 4329 C C . PRO A 1 546 ? 20.560 10.592 68.666 1.00 19.31 526 PRO A C 1
ATOM 4330 O O . PRO A 1 546 ? 20.821 10.650 67.463 1.00 20.92 526 PRO A O 1
ATOM 4334 N N . TYR A 1 547 ? 19.337 10.459 69.160 1.00 20.31 527 TYR A N 1
ATOM 4335 C CA . TYR A 1 547 ? 18.157 10.381 68.211 1.00 24.83 527 TYR A CA 1
ATOM 4336 C C . TYR A 1 547 ? 18.099 11.591 67.292 1.00 21.60 527 TYR A C 1
ATOM 4337 O O . TYR A 1 547 ? 17.773 11.490 66.086 1.00 25.47 527 TYR A O 1
ATOM 4346 N N . PHE A 1 548 ? 18.539 12.782 67.774 1.00 17.87 528 PHE A N 1
ATOM 4347 C CA . PHE A 1 548 ? 18.533 13.979 66.979 1.00 16.08 528 PHE A CA 1
ATOM 4348 C C . PHE A 1 548 ? 19.698 14.280 66.101 1.00 17.11 528 PHE A C 1
ATOM 4349 O O . PHE A 1 548 ? 19.735 15.271 65.366 1.00 17.13 528 PHE A O 1
ATOM 4357 N N . ARG A 1 549 ? 20.773 13.459 66.229 1.00 17.54 529 ARG A N 1
ATOM 4358 C CA . ARG A 1 549 ? 21.938 13.737 65.387 1.00 17.96 529 ARG A CA 1
ATOM 4359 C C . ARG A 1 549 ? 21.662 13.516 63.932 1.00 16.05 529 ARG A C 1
ATOM 4360 O O . ARG A 1 549 ? 22.357 14.075 63.078 1.00 17.91 529 ARG A O 1
ATOM 4368 N N . GLN A 1 550 ? 20.571 12.780 63.618 1.00 18.34 530 GLN A N 1
ATOM 4369 C CA . GLN A 1 550 ? 20.230 12.641 62.228 1.00 19.89 530 GLN A CA 1
ATOM 4370 C C . GLN A 1 550 ? 19.892 13.943 61.530 1.00 19.55 530 GLN A C 1
ATOM 4371 O O . GLN A 1 550 ? 20.014 14.029 60.319 1.00 20.90 530 GLN A O 1
ATOM 4377 N N . TYR A 1 551 ? 19.515 15.000 62.286 1.00 16.35 531 TYR A N 1
ATOM 4378 C CA . TYR A 1 551 ? 19.272 16.277 61.703 1.00 16.11 531 TYR A CA 1
ATOM 4379 C C . TYR A 1 551 ? 20.491 17.179 61.589 1.00 20.35 531 TYR A C 1
ATOM 4380 O O . TYR A 1 551 ? 20.431 18.296 61.075 1.00 17.42 531 TYR A O 1
ATOM 4389 N N . HIS A 1 552 ? 21.620 16.600 62.008 1.00 17.87 532 HIS A N 1
ATOM 4390 C CA . HIS A 1 552 ? 22.880 17.344 62.087 1.00 16.58 532 HIS A CA 1
ATOM 4391 C C . HIS A 1 552 ? 24.070 16.523 61.599 1.00 20.49 532 HIS A C 1
ATOM 4392 O O . HIS A 1 552 ? 25.188 16.723 62.052 1.00 18.39 532 HIS A O 1
ATOM 4399 N N . GLN A 1 553 ? 23.847 15.647 60.645 1.00 17.01 533 GLN A N 1
ATOM 4400 C CA . GLN A 1 553 ? 24.937 14.928 59.961 1.00 19.32 533 GLN A CA 1
ATOM 4401 C C . GLN A 1 553 ? 25.904 15.858 59.341 1.00 20.78 533 GLN A C 1
ATOM 4402 O O . GLN A 1 553 ? 27.085 15.510 59.209 1.00 20.62 533 GLN A O 1
ATOM 4408 N N . ASN A 1 554 ? 25.465 17.034 58.883 1.00 18.07 534 ASN A N 1
ATOM 4409 C CA . ASN A 1 554 ? 26.321 18.002 58.287 1.00 19.93 534 ASN A CA 1
ATOM 4410 C C . ASN A 1 554 ? 27.471 18.410 59.280 1.00 19.21 534 ASN A C 1
ATOM 4411 O O . ASN A 1 554 ? 28.553 18.800 58.770 1.00 20.32 534 ASN A O 1
ATOM 4416 N N . ASN A 1 555 ? 27.209 18.405 60.586 1.00 18.32 535 ASN A N 1
ATOM 4417 C CA . ASN A 1 555 ? 28.286 18.767 61.546 1.00 17.50 535 ASN A CA 1
ATOM 4418 C C . ASN A 1 555 ? 29.452 17.747 61.390 1.00 20.77 535 ASN A C 1
ATOM 4419 O O . ASN A 1 555 ? 30.627 18.098 61.654 1.00 21.59 535 ASN A O 1
ATOM 4424 N N . VAL A 1 556 ? 29.150 16.499 61.021 1.00 17.86 536 VAL A N 1
ATOM 4425 C CA . VAL A 1 556 ? 30.160 15.483 60.912 1.00 19.32 536 VAL A CA 1
ATOM 4426 C C . VAL A 1 556 ? 31.045 15.768 59.699 1.00 21.31 536 VAL A C 1
ATOM 4427 O O . VAL A 1 556 ? 32.270 15.479 59.752 1.00 23.11 536 VAL A O 1
ATOM 4431 N N . THR A 1 557 ? 30.439 16.137 58.568 1.00 20.24 537 THR A N 1
ATOM 4432 C CA . THR A 1 557 ? 31.085 16.161 57.298 1.00 21.34 537 THR A CA 1
ATOM 4433 C C . THR A 1 557 ? 31.505 17.477 56.743 1.00 21.84 537 THR A C 1
ATOM 4434 O O . THR A 1 557 ? 32.394 17.519 55.931 1.00 20.50 537 THR A O 1
ATOM 4438 N N . PHE A 1 558 ? 30.903 18.576 57.188 1.00 19.17 538 PHE A N 1
ATOM 4439 C CA . PHE A 1 558 ? 31.136 19.886 56.648 1.00 21.02 538 PHE A CA 1
ATOM 4440 C C . PHE A 1 558 ? 32.585 20.334 56.647 1.00 19.89 538 PHE A C 1
ATOM 4441 O O . PHE A 1 558 ? 32.991 20.999 55.683 1.00 21.30 538 PHE A O 1
ATOM 4449 N N . SER A 1 559 ? 33.370 20.017 57.696 1.00 20.65 539 SER A N 1
ATOM 4450 C CA . SER A 1 559 ? 34.661 20.667 57.769 1.00 20.62 539 SER A CA 1
ATOM 4451 C C . SER A 1 559 ? 35.574 20.111 56.667 1.00 20.72 539 SER A C 1
ATOM 4452 O O . SER A 1 559 ? 36.522 20.773 56.258 1.00 22.78 539 SER A O 1
ATOM 4455 N N . MET A 1 560 ? 35.258 18.963 56.079 1.00 20.33 540 MET A N 1
ATOM 4456 C CA . MET A 1 560 ? 36.073 18.522 54.899 1.00 21.56 540 MET A CA 1
ATOM 4457 C C . MET A 1 560 ? 35.904 19.365 53.633 1.00 23.22 540 MET A C 1
ATOM 4458 O O . MET A 1 560 ? 36.789 19.366 52.723 1.00 22.26 540 MET A O 1
ATOM 4463 N N . LEU A 1 561 ? 34.849 20.167 53.550 1.00 20.95 541 LEU A N 1
ATOM 4464 C CA . LEU A 1 561 ? 34.617 20.981 52.383 1.00 23.82 541 LEU A CA 1
ATOM 4465 C C . LEU A 1 561 ? 35.628 22.097 52.247 1.00 27.91 541 LEU A C 1
ATOM 4466 O O . LEU A 1 561 ? 36.002 22.425 51.147 1.00 26.60 541 LEU A O 1
ATOM 4471 N N . TYR A 1 562 ? 36.164 22.637 53.356 1.00 21.83 542 TYR A N 1
ATOM 4472 C CA . TYR A 1 562 ? 37.165 23.710 53.302 1.00 21.34 542 TYR A CA 1
ATOM 4473 C C . TYR A 1 562 ? 38.585 23.235 53.786 1.00 18.04 542 TYR A C 1
ATOM 4474 O O . TYR A 1 562 ? 39.464 24.049 53.814 1.00 18.49 542 TYR A O 1
ATOM 4483 N N . TYR A 1 563 ? 38.671 22.001 54.188 1.00 17.98 543 TYR A N 1
ATOM 4484 C CA . TYR A 1 563 ? 39.830 21.415 54.835 1.00 18.57 543 TYR A CA 1
ATOM 4485 C C . TYR A 1 563 ? 41.126 21.699 54.121 1.00 20.97 543 TYR A C 1
ATOM 4486 O O . TYR A 1 563 ? 42.159 21.965 54.772 1.00 18.12 543 TYR A O 1
ATOM 4495 N N . TYR A 1 564 ? 41.147 21.586 52.777 1.00 18.53 544 TYR A N 1
ATOM 4496 C CA . TYR A 1 564 ? 42.407 21.695 52.060 1.00 20.07 544 TYR A CA 1
ATOM 4497 C C . TYR A 1 564 ? 42.860 23.129 51.806 1.00 18.95 544 TYR A C 1
ATOM 4498 O O . TYR A 1 564 ? 43.897 23.319 51.160 1.00 21.76 544 TYR A O 1
ATOM 4507 N N . ASN A 1 565 ? 42.135 24.136 52.321 1.00 18.01 545 ASN A N 1
ATOM 4508 C CA . ASN A 1 565 ? 42.538 25.521 52.234 1.00 19.45 545 ASN A CA 1
ATOM 4509 C C . ASN A 1 565 ? 43.611 25.957 53.256 1.00 17.70 545 ASN A C 1
ATOM 4510 O O . ASN A 1 565 ? 44.223 26.961 53.081 1.00 18.17 545 ASN A O 1
ATOM 4515 N N . GLU A 1 566 ? 43.815 25.128 54.263 1.00 18.33 546 GLU A N 1
ATOM 4516 C CA . GLU A 1 566 ? 44.806 25.395 55.291 1.00 19.30 546 GLU A CA 1
ATOM 4517 C C . GLU A 1 566 ? 45.429 24.054 55.682 1.00 18.11 546 GLU A C 1
ATOM 4518 O O . GLU A 1 566 ? 44.887 22.959 55.407 1.00 20.66 546 GLU A O 1
ATOM 4524 N N . ASN A 1 567 ? 46.532 24.062 56.466 1.00 15.08 547 ASN A N 1
ATOM 4525 C CA . ASN A 1 567 ? 46.956 22.845 57.101 1.00 13.65 547 ASN A CA 1
ATOM 4526 C C . ASN A 1 567 ? 46.380 22.816 58.528 1.00 15.93 547 ASN A C 1
ATOM 4527 O O . ASN A 1 567 ? 46.862 23.553 59.402 1.00 15.34 547 ASN A O 1
ATOM 4532 N N . PHE A 1 568 ? 45.341 22.072 58.748 1.00 14.17 548 PHE A N 1
ATOM 4533 C CA . PHE A 1 568 ? 44.598 22.135 60.031 1.00 12.78 548 PHE A CA 1
ATOM 4534 C C . PHE A 1 568 ? 45.149 21.239 61.110 1.00 13.84 548 PHE A C 1
ATOM 4535 O O . PHE A 1 568 ? 45.570 20.090 60.916 1.00 15.27 548 PHE A O 1
ATOM 4543 N N . MET A 1 569 ? 45.073 21.813 62.336 1.00 13.91 549 MET A N 1
ATOM 4544 C CA . MET A 1 569 ? 45.314 21.155 63.601 1.00 13.29 549 MET A CA 1
ATOM 4545 C C . MET A 1 569 ? 43.934 21.039 64.252 1.00 13.18 549 MET A C 1
ATOM 4546 O O . MET A 1 569 ? 43.241 22.070 64.393 1.00 13.83 549 MET A O 1
ATOM 4551 N N . LEU A 1 570 ? 43.542 19.828 64.572 1.00 13.31 550 LEU A N 1
ATOM 4552 C CA . LEU A 1 570 ? 42.271 19.520 65.240 1.00 12.77 550 LEU A CA 1
ATOM 4553 C C . LEU A 1 570 ? 42.568 19.669 66.730 1.00 12.86 550 LEU A C 1
ATOM 4554 O O . LEU A 1 570 ? 43.137 18.764 67.347 1.00 13.62 550 LEU A O 1
ATOM 4559 N N . ALA A 1 571 ? 42.125 20.782 67.290 1.00 12.88 551 ALA A N 1
ATOM 4560 C CA . ALA A 1 571 ? 42.335 21.093 68.699 1.00 13.22 551 ALA A CA 1
ATOM 4561 C C . ALA A 1 571 ? 41.068 21.189 69.547 1.00 12.30 551 ALA A C 1
ATOM 4562 O O . ALA A 1 571 ? 40.134 21.908 69.189 1.00 13.18 551 ALA A O 1
ATOM 4564 N N . LEU A 1 572 ? 41.077 20.411 70.630 1.00 12.68 552 LEU A N 1
ATOM 4565 C CA . LEU A 1 572 ? 40.074 20.482 71.704 1.00 13.43 552 LEU A CA 1
ATOM 4566 C C . LEU A 1 572 ? 40.838 21.011 72.893 1.00 12.79 552 LEU A C 1
ATOM 4567 O O . LEU A 1 572 ? 41.505 20.237 73.610 1.00 12.43 552 LEU A O 1
ATOM 4572 N N . SER A 1 573 ? 40.745 22.295 73.132 1.00 12.73 553 SER A N 1
ATOM 4573 C CA . SER A 1 573 ? 41.669 23.020 74.028 1.00 13.56 553 SER A CA 1
ATOM 4574 C C . SER A 1 573 ? 41.097 23.320 75.394 1.00 13.59 553 SER A C 1
ATOM 4575 O O . SER A 1 573 ? 39.889 23.181 75.634 1.00 13.03 553 SER A O 1
ATOM 4578 N N . HIS A 1 574 ? 41.951 23.945 76.215 1.00 13.08 554 HIS A N 1
ATOM 4579 C CA . HIS A 1 574 ? 41.525 24.470 77.535 1.00 13.41 554 HIS A CA 1
ATOM 4580 C C . HIS A 1 574 ? 40.340 25.385 77.453 1.00 12.61 554 HIS A C 1
ATOM 4581 O O . HIS A 1 574 ? 39.564 25.397 78.429 1.00 13.99 554 HIS A O 1
ATOM 4588 N N . ASP A 1 575 ? 40.197 26.107 76.404 1.00 11.58 555 ASP A N 1
ATOM 4589 C CA . ASP A 1 575 ? 39.151 27.154 76.313 1.00 13.80 555 ASP A CA 1
ATOM 4590 C C . ASP A 1 575 ? 37.765 26.528 76.277 1.00 15.20 555 ASP A C 1
ATOM 4591 O O . ASP A 1 575 ? 36.739 27.203 76.489 1.00 17.07 555 ASP A O 1
ATOM 4596 N N . GLU A 1 576 ? 37.736 25.218 75.955 1.00 14.19 556 GLU A N 1
ATOM 4597 C CA . GLU A 1 576 ? 36.428 24.527 75.787 1.00 16.58 556 GLU A CA 1
ATOM 4598 C C . GLU A 1 576 ? 35.942 23.819 76.989 1.00 14.94 556 GLU A C 1
ATOM 4599 O O . GLU A 1 576 ? 34.845 23.196 76.953 1.00 15.15 556 GLU A O 1
ATOM 4605 N N . ILE A 1 577 ? 36.704 23.819 78.079 1.00 13.43 557 ILE A N 1
ATOM 4606 C CA . ILE A 1 577 ? 36.333 23.099 79.322 1.00 15.88 557 ILE A CA 1
ATOM 4607 C C . ILE A 1 577 ? 36.348 24.010 80.548 1.00 15.19 557 ILE A C 1
ATOM 4608 O O . ILE A 1 577 ? 36.630 23.603 81.657 1.00 16.49 557 ILE A O 1
ATOM 4613 N N . VAL A 1 578 ? 36.019 25.276 80.236 1.00 17.29 558 VAL A N 1
ATOM 4614 C CA . VAL A 1 578 ? 35.876 26.313 81.308 1.00 18.72 558 VAL A CA 1
ATOM 4615 C C . VAL A 1 578 ? 34.502 27.094 81.131 1.00 24.63 558 VAL A C 1
ATOM 4616 O O . VAL A 1 578 ? 33.798 26.963 80.125 1.00 21.41 558 VAL A O 1
ATOM 4620 N N . HIS A 1 579 ? 34.216 27.999 82.076 1.00 25.59 559 HIS A N 1
ATOM 4621 C CA . HIS A 1 579 ? 33.133 28.979 81.954 1.00 25.72 559 HIS A CA 1
ATOM 4622 C C . HIS A 1 579 ? 31.805 28.392 81.619 1.00 27.55 559 HIS A C 1
ATOM 4623 O O . HIS A 1 579 ? 31.086 29.005 80.811 1.00 28.59 559 HIS A O 1
ATOM 4630 N N . GLY A 1 580 ? 31.438 27.286 82.285 1.00 26.82 560 GLY A N 1
ATOM 4631 C CA . GLY A 1 580 ? 30.124 26.684 82.123 1.00 25.88 560 GLY A CA 1
ATOM 4632 C C . GLY A 1 580 ? 29.973 25.805 80.961 1.00 27.33 560 GLY A C 1
ATOM 4633 O O . GLY A 1 580 ? 28.889 25.364 80.668 1.00 24.48 560 GLY A O 1
ATOM 4634 N N . LYS A 1 581 ? 31.064 25.523 80.216 1.00 21.19 561 LYS A N 1
ATOM 4635 C CA . LYS A 1 581 ? 30.960 24.679 79.065 1.00 20.94 561 LYS A CA 1
ATOM 4636 C C . LYS A 1 581 ? 31.048 23.171 79.380 1.00 16.51 561 LYS A C 1
ATOM 4637 O O . LYS A 1 581 ? 30.773 22.432 78.450 1.00 19.75 561 LYS A O 1
ATOM 4643 N N . SER A 1 582 ? 31.411 22.791 80.586 1.00 17.84 562 SER A N 1
ATOM 4644 C CA . SER A 1 582 ? 31.593 21.478 81.157 1.00 18.27 562 SER A CA 1
ATOM 4645 C C . SER A 1 582 ? 32.945 20.878 80.616 1.00 14.59 562 SER A C 1
ATOM 4646 O O . SER A 1 582 ? 33.337 21.229 79.544 1.00 19.51 562 SER A O 1
ATOM 4649 N N . ASN A 1 583 ? 33.399 19.918 81.346 1.00 15.88 563 ASN A N 1
ATOM 4650 C CA . ASN A 1 583 ? 34.507 19.049 80.801 1.00 16.17 563 ASN A CA 1
ATOM 4651 C C . ASN A 1 583 ? 33.858 18.033 79.847 1.00 19.25 563 ASN A C 1
ATOM 4652 O O . ASN A 1 583 ? 32.620 18.006 79.666 1.00 17.54 563 ASN A O 1
ATOM 4657 N N . MET A 1 584 ? 34.693 17.258 79.151 1.00 17.16 564 MET A N 1
ATOM 4658 C CA . MET A 1 584 ? 34.190 16.451 78.002 1.00 18.53 564 MET A CA 1
ATOM 4659 C C . MET A 1 584 ? 33.061 15.530 78.425 1.00 16.03 564 MET A C 1
ATOM 4660 O O . MET A 1 584 ? 32.090 15.436 77.679 1.00 17.35 564 MET A O 1
ATOM 4665 N N . LEU A 1 585 ? 33.200 14.795 79.504 1.00 16.52 565 LEU A N 1
ATOM 4666 C CA . LEU A 1 585 ? 32.076 13.826 79.889 1.00 16.88 565 LEU A CA 1
ATOM 4667 C C . LEU A 1 585 ? 30.779 14.532 80.067 1.00 20.03 565 LEU A C 1
ATOM 4668 O O . LEU A 1 585 ? 29.698 14.058 79.681 1.00 20.85 565 LEU A O 1
ATOM 4673 N N . GLY A 1 586 ? 30.851 15.700 80.737 1.00 17.77 566 GLY A N 1
ATOM 4674 C CA . GLY A 1 586 ? 29.662 16.427 81.018 1.00 20.45 566 GLY A CA 1
ATOM 4675 C C . GLY A 1 586 ? 28.986 17.005 79.828 1.00 20.09 566 GLY A C 1
ATOM 4676 O O . GLY A 1 586 ? 27.829 17.452 79.943 1.00 19.36 566 GLY A O 1
ATOM 4677 N N . LYS A 1 587 ? 29.690 17.132 78.691 1.00 16.19 567 LYS A N 1
ATOM 4678 C CA . LYS A 1 587 ? 29.068 17.609 77.460 1.00 16.08 567 LYS A CA 1
ATOM 4679 C C . LYS A 1 587 ? 28.147 16.574 76.836 1.00 16.18 567 LYS A C 1
ATOM 4680 O O . LYS A 1 587 ? 27.403 16.906 75.921 1.00 17.76 567 LYS A O 1
ATOM 4686 N N . MET A 1 588 ? 28.352 15.324 77.220 1.00 15.95 568 MET A N 1
ATOM 4687 C CA . MET A 1 588 ? 27.716 14.251 76.488 1.00 15.90 568 MET A CA 1
ATOM 4688 C C . MET A 1 588 ? 26.364 13.858 77.064 1.00 16.97 568 MET A C 1
ATOM 4689 O O . MET A 1 588 ? 26.159 13.798 78.275 1.00 16.96 568 MET A O 1
ATOM 4694 N N . PRO A 1 589 ? 25.460 13.535 76.165 1.00 17.48 569 PRO A N 1
ATOM 4695 C CA . PRO A 1 589 ? 24.134 13.041 76.653 1.00 21.23 569 PRO A CA 1
ATOM 4696 C C . PRO A 1 589 ? 24.135 11.597 77.101 1.00 22.09 569 PRO A C 1
ATOM 4697 O O . PRO A 1 589 ? 24.971 10.748 76.698 1.00 17.10 569 PRO A O 1
ATOM 4701 N N . GLY A 1 590 ? 23.109 11.262 77.901 1.00 20.57 570 GLY A N 1
ATOM 4702 C CA . GLY A 1 590 ? 22.879 9.883 78.268 1.00 21.51 570 GLY A CA 1
ATOM 4703 C C . GLY A 1 590 ? 23.340 9.489 79.607 1.00 20.99 570 GLY A C 1
ATOM 4704 O O . GLY A 1 590 ? 23.759 10.293 80.431 1.00 23.28 570 GLY A O 1
ATOM 4705 N N . ASP A 1 591 ? 23.377 8.187 79.837 1.00 19.98 571 ASP A N 1
ATOM 4706 C CA . ASP A 1 591 ? 23.785 7.656 81.131 1.00 21.29 571 ASP A CA 1
ATOM 4707 C C . ASP A 1 591 ? 25.315 7.551 81.177 1.00 19.49 571 ASP A C 1
ATOM 4708 O O . ASP A 1 591 ? 25.943 7.908 80.207 1.00 20.25 571 ASP A O 1
ATOM 4713 N N . GLU A 1 592 ? 25.855 7.183 82.305 1.00 19.45 572 GLU A N 1
ATOM 4714 C CA . GLU A 1 592 ? 27.324 7.266 82.484 1.00 20.23 572 GLU A CA 1
ATOM 4715 C C . GLU A 1 592 ? 28.011 6.475 81.374 1.00 21.14 572 GLU A C 1
ATOM 4716 O O . GLU A 1 592 ? 28.989 6.938 80.778 1.00 18.57 572 GLU A O 1
ATOM 4722 N N . TRP A 1 593 ? 27.544 5.245 81.107 1.00 19.28 573 TRP A N 1
ATOM 4723 C CA . TRP A 1 593 ? 28.169 4.438 80.031 1.00 18.36 573 TRP A CA 1
ATOM 4724 C C . TRP A 1 593 ? 28.183 5.143 78.733 1.00 17.14 573 TRP A C 1
ATOM 4725 O O . TRP A 1 593 ? 29.204 5.152 78.053 1.00 17.89 573 TRP A O 1
ATOM 4736 N N . GLN A 1 594 ? 27.058 5.776 78.353 1.00 17.86 574 GLN A N 1
ATOM 4737 C CA . GLN A 1 594 ? 26.963 6.465 77.124 1.00 16.33 574 GLN A CA 1
ATOM 4738 C C . GLN A 1 594 ? 27.851 7.749 77.056 1.00 17.02 574 GLN A C 1
ATOM 4739 O O . GLN A 1 594 ? 28.298 8.165 75.983 1.00 15.76 574 GLN A O 1
ATOM 4745 N N . LYS A 1 595 ? 27.997 8.439 78.190 1.00 16.49 575 LYS A N 1
ATOM 4746 C CA . LYS A 1 595 ? 28.856 9.633 78.174 1.00 16.48 575 LYS A CA 1
ATOM 4747 C C . LYS A 1 595 ? 30.281 9.210 77.811 1.00 14.96 575 LYS A C 1
ATOM 4748 O O . LYS A 1 595 ? 30.933 9.846 76.971 1.00 14.72 575 LYS A O 1
ATOM 4754 N N . TYR A 1 596 ? 30.783 8.159 78.488 1.00 15.05 576 TYR A N 1
ATOM 4755 C CA . TYR A 1 596 ? 32.150 7.641 78.165 1.00 14.80 576 TYR A CA 1
ATOM 4756 C C . TYR A 1 596 ? 32.266 7.179 76.717 1.00 16.14 576 TYR A C 1
ATOM 4757 O O . TYR A 1 596 ? 33.217 7.441 76.006 1.00 14.02 576 TYR A O 1
ATOM 4766 N N . ALA A 1 597 ? 31.239 6.467 76.234 1.00 14.73 577 ALA A N 1
ATOM 4767 C CA . ALA A 1 597 ? 31.249 6.007 74.862 1.00 14.63 577 ALA A CA 1
ATOM 4768 C C . ALA A 1 597 ? 31.265 7.132 73.872 1.00 14.68 577 ALA A C 1
ATOM 4769 O O . ALA A 1 597 ? 32.012 7.087 72.864 1.00 15.26 577 ALA A O 1
ATOM 4771 N N . ASN A 1 598 ? 30.490 8.205 74.110 1.00 14.48 578 ASN A N 1
ATOM 4772 C CA . ASN A 1 598 ? 30.584 9.367 73.295 1.00 14.66 578 ASN A CA 1
ATOM 4773 C C . ASN A 1 598 ? 31.972 9.985 73.279 1.00 13.38 578 ASN A C 1
ATOM 4774 O O . ASN A 1 598 ? 32.445 10.407 72.207 1.00 13.93 578 ASN A O 1
ATOM 4779 N N . VAL A 1 599 ? 32.626 10.089 74.416 1.00 14.74 579 VAL A N 1
ATOM 4780 C CA . VAL A 1 599 ? 33.976 10.648 74.446 1.00 14.37 579 VAL A CA 1
ATOM 4781 C C . VAL A 1 599 ? 34.895 9.762 73.572 1.00 13.91 579 VAL A C 1
ATOM 4782 O O . VAL A 1 599 ? 35.660 10.271 72.734 1.00 12.78 579 VAL A O 1
ATOM 4786 N N . ARG A 1 600 ? 34.840 8.441 73.726 1.00 13.51 580 ARG A N 1
ATOM 4787 C CA . ARG A 1 600 ? 35.734 7.585 72.932 1.00 15.27 580 ARG A CA 1
ATOM 4788 C C . ARG A 1 600 ? 35.438 7.655 71.456 1.00 14.89 580 ARG A C 1
ATOM 4789 O O . ARG A 1 600 ? 36.342 7.700 70.611 1.00 15.67 580 ARG A O 1
ATOM 4797 N N . ALA A 1 601 ? 34.158 7.738 71.073 1.00 14.55 581 ALA A N 1
ATOM 4798 C CA . ALA A 1 601 ? 33.822 7.894 69.645 1.00 13.73 581 ALA A CA 1
ATOM 4799 C C . ALA A 1 601 ? 34.283 9.204 69.116 1.00 15.22 581 ALA A C 1
ATOM 4800 O O . ALA A 1 601 ? 34.803 9.271 68.009 1.00 14.06 581 ALA A O 1
ATOM 4802 N N . LEU A 1 602 ? 34.058 10.306 69.852 1.00 14.47 582 LEU A N 1
ATOM 4803 C CA . LEU A 1 602 ? 34.539 11.584 69.378 1.00 13.78 582 LEU A CA 1
ATOM 4804 C C . LEU A 1 602 ? 36.044 11.603 69.182 1.00 13.64 582 LEU A C 1
ATOM 4805 O O . LEU A 1 602 ? 36.519 12.019 68.147 1.00 14.45 582 LEU A O 1
ATOM 4810 N N . PHE A 1 603 ? 36.788 11.135 70.172 1.00 14.24 583 PHE A N 1
ATOM 4811 C CA . PHE A 1 603 ? 38.262 11.167 70.028 1.00 13.91 583 PHE A CA 1
ATOM 4812 C C . PHE A 1 603 ? 38.857 10.183 69.026 1.00 13.77 583 PHE A C 1
ATOM 4813 O O . PHE A 1 603 ? 39.839 10.487 68.357 1.00 14.51 583 PHE A O 1
ATOM 4821 N N . THR A 1 604 ? 38.207 9.038 68.856 1.00 15.00 584 THR A N 1
ATOM 4822 C CA . THR A 1 604 ? 38.607 8.105 67.771 1.00 16.94 584 THR A CA 1
ATOM 4823 C C . THR A 1 604 ? 38.352 8.734 66.428 1.00 15.25 584 THR A C 1
ATOM 4824 O O . THR A 1 604 ? 39.176 8.704 65.517 1.00 15.66 584 THR A O 1
ATOM 4828 N N . TYR A 1 605 ? 37.217 9.430 66.234 1.00 13.90 585 TYR A N 1
ATOM 4829 C CA . TYR A 1 605 ? 36.976 10.185 65.060 1.00 15.00 585 TYR A CA 1
ATOM 4830 C C . TYR A 1 605 ? 37.964 11.304 64.844 1.00 15.33 585 TYR A C 1
ATOM 4831 O O . TYR A 1 605 ? 38.504 11.522 63.763 1.00 15.04 585 TYR A O 1
ATOM 4840 N N . MET A 1 606 ? 38.288 12.020 65.916 1.00 14.74 586 MET A N 1
ATOM 4841 C CA . MET A 1 606 ? 39.269 13.051 65.812 1.00 13.55 586 MET A CA 1
ATOM 4842 C C . MET A 1 606 ? 40.638 12.489 65.318 1.00 12.91 586 MET A C 1
ATOM 4843 O O . MET A 1 606 ? 41.297 13.111 64.474 1.00 14.18 586 MET A O 1
ATOM 4848 N N . TYR A 1 607 ? 41.068 11.392 65.905 1.00 12.70 587 TYR A N 1
ATOM 4849 C CA . TYR A 1 607 ? 42.417 10.853 65.588 1.00 13.07 587 TYR A CA 1
ATOM 4850 C C . TYR A 1 607 ? 42.445 10.220 64.189 1.00 16.19 587 TYR A C 1
ATOM 4851 O O . TYR A 1 607 ? 43.528 10.081 63.587 1.00 16.37 587 TYR A O 1
ATOM 4860 N N . THR A 1 608 ? 41.277 9.871 63.657 1.00 14.87 588 THR A N 1
ATOM 4861 C CA . THR A 1 608 ? 41.196 9.336 62.259 1.00 15.81 588 THR A CA 1
ATOM 4862 C C . THR A 1 608 ? 40.838 10.335 61.177 1.00 18.51 588 THR A C 1
ATOM 4863 O O . THR A 1 608 ? 41.166 10.146 60.035 1.00 17.68 588 THR A O 1
ATOM 4867 N N . HIS A 1 609 ? 40.214 11.474 61.516 1.00 14.56 589 HIS A N 1
ATOM 4868 C CA . HIS A 1 609 ? 39.965 12.557 60.642 1.00 13.72 589 HIS A CA 1
ATOM 4869 C C . HIS A 1 609 ? 41.283 13.184 60.239 1.00 16.35 589 HIS A C 1
ATOM 4870 O O . HIS A 1 609 ? 42.220 13.268 61.090 1.00 17.86 589 HIS A O 1
ATOM 4877 N N . PRO A 1 610 ? 41.405 13.653 58.989 1.00 15.61 590 PRO A N 1
ATOM 4878 C CA . PRO A 1 610 ? 42.636 14.312 58.602 1.00 15.93 590 PRO A CA 1
ATOM 4879 C C . PRO A 1 610 ? 42.895 15.546 59.523 1.00 17.48 590 PRO A C 1
ATOM 4880 O O . PRO A 1 610 ? 41.976 16.247 59.914 1.00 14.98 590 PRO A O 1
ATOM 4884 N N . GLY A 1 611 ? 44.148 15.718 59.848 1.00 14.19 591 GLY A N 1
ATOM 4885 C CA . GLY A 1 611 ? 44.657 16.895 60.526 1.00 14.83 591 GLY A CA 1
ATOM 4886 C C . GLY A 1 611 ? 45.518 16.479 61.707 1.00 13.06 591 GLY A C 1
ATOM 4887 O O . GLY A 1 611 ? 45.410 15.355 62.184 1.00 14.96 591 GLY A O 1
ATOM 4888 N N . LYS A 1 612 ? 46.391 17.367 62.220 1.00 11.95 592 LYS A N 1
ATOM 4889 C CA . LYS A 1 612 ? 47.115 17.029 63.436 1.00 12.83 592 LYS A CA 1
ATOM 4890 C C . LYS A 1 612 ? 46.204 17.092 64.690 1.00 13.03 592 LYS A C 1
ATOM 4891 O O . LYS A 1 612 ? 45.090 17.482 64.545 1.00 12.98 592 LYS A O 1
ATOM 4897 N N . LYS A 1 613 ? 46.674 16.674 65.834 1.00 12.00 593 LYS A N 1
ATOM 4898 C CA . LYS A 1 613 ? 45.804 16.507 67.033 1.00 12.23 593 LYS A CA 1
ATOM 4899 C C . LYS A 1 613 ? 46.326 17.343 68.212 1.00 12.68 593 LYS A C 1
ATOM 4900 O O . LYS A 1 613 ? 47.526 17.342 68.495 1.00 12.70 593 LYS A O 1
ATOM 4906 N N . THR A 1 614 ? 45.419 18.016 68.941 1.00 11.56 594 THR A N 1
ATOM 4907 C CA . THR A 1 614 ? 45.742 18.608 70.257 1.00 11.63 594 THR A CA 1
ATOM 4908 C C . THR A 1 614 ? 44.592 18.357 71.224 1.00 11.53 594 THR A C 1
ATOM 4909 O O . THR A 1 614 ? 43.408 18.584 70.807 1.00 11.41 594 THR A O 1
ATOM 4913 N N . MET A 1 615 ? 44.898 17.953 72.432 1.00 10.61 595 MET A N 1
ATOM 4914 C CA . MET A 1 615 ? 43.885 17.863 73.488 1.00 11.01 595 MET A CA 1
ATOM 4915 C C . MET A 1 615 ? 44.509 18.324 74.810 1.00 14.18 595 MET A C 1
ATOM 4916 O O . MET A 1 615 ? 45.706 18.319 74.951 1.00 13.46 595 MET A O 1
ATOM 4921 N N . PHE A 1 616 ? 43.662 18.804 75.735 1.00 11.70 596 PHE A N 1
ATOM 4922 C CA . PHE A 1 616 ? 44.104 19.451 76.969 1.00 10.93 596 PHE A CA 1
ATOM 4923 C C . PHE A 1 616 ? 44.065 18.455 78.089 1.00 12.36 596 PHE A C 1
ATOM 4924 O O . PHE A 1 616 ? 43.183 17.556 78.172 1.00 11.90 596 PHE A O 1
ATOM 4932 N N . MET A 1 617 ? 44.984 18.654 79.008 1.00 10.61 597 MET A N 1
ATOM 4933 C CA . MET A 1 617 ? 45.086 17.897 80.250 1.00 11.19 597 MET A CA 1
ATOM 4934 C C . MET A 1 617 ? 43.717 17.785 80.928 1.00 11.19 597 MET A C 1
ATOM 4935 O O . MET A 1 617 ? 42.919 18.759 80.978 1.00 11.63 597 MET A O 1
ATOM 4940 N N . SER A 1 618 ? 43.450 16.607 81.463 1.00 12.88 598 SER A N 1
ATOM 4941 C CA . SER A 1 618 ? 42.210 16.151 82.097 1.00 12.51 598 SER A CA 1
ATOM 4942 C C . SER A 1 618 ? 41.231 15.472 81.146 1.00 15.27 598 SER A C 1
ATOM 4943 O O . SER A 1 618 ? 40.417 14.624 81.600 1.00 15.38 598 SER A O 1
ATOM 4946 N N . MET A 1 619 ? 41.358 15.760 79.863 1.00 13.17 599 MET A N 1
ATOM 4947 C CA . MET A 1 619 ? 40.476 15.135 78.852 1.00 14.35 599 MET A CA 1
ATOM 4948 C C . MET A 1 619 ? 40.817 13.645 78.736 1.00 17.98 599 MET A C 1
ATOM 4949 O O . MET A 1 619 ? 39.920 12.859 78.415 1.00 20.03 599 MET A O 1
ATOM 4954 N N . GLU A 1 620 ? 42.066 13.288 79.063 1.00 12.92 600 GLU A N 1
ATOM 4955 C CA . GLU A 1 620 ? 42.530 11.887 78.808 1.00 12.06 600 GLU A CA 1
ATOM 4956 C C . GLU A 1 620 ? 42.106 10.907 79.879 1.00 13.73 600 GLU A C 1
ATOM 4957 O O . GLU A 1 620 ? 42.221 9.723 79.682 1.00 15.52 600 GLU A O 1
ATOM 4963 N N . PHE A 1 621 ? 41.567 11.377 80.992 1.00 14.77 601 PHE A N 1
ATOM 4964 C CA . PHE A 1 621 ? 41.097 10.502 82.086 1.00 13.97 601 PHE A CA 1
ATOM 4965 C C . PHE A 1 621 ? 39.701 10.783 82.518 1.00 14.87 601 PHE A C 1
ATOM 4966 O O . PHE A 1 621 ? 39.237 10.173 83.462 1.00 15.13 601 PHE A O 1
ATOM 4974 N N . GLY A 1 622 ? 38.974 11.628 81.820 1.00 15.05 602 GLY A N 1
ATOM 4975 C CA . GLY A 1 622 ? 37.555 11.837 82.134 1.00 16.47 602 GLY A CA 1
ATOM 4976 C C . GLY A 1 622 ? 37.331 12.576 83.409 1.00 19.51 602 GLY A C 1
ATOM 4977 O O . GLY A 1 622 ? 36.493 12.263 84.196 1.00 15.77 602 GLY A O 1
ATOM 4978 N N . GLN A 1 623 ? 38.061 13.657 83.600 1.00 14.90 603 GLN A N 1
ATOM 4979 C CA . GLN A 1 623 ? 37.734 14.498 84.737 1.00 14.19 603 GLN A CA 1
ATOM 4980 C C . GLN A 1 623 ? 36.327 15.021 84.573 1.00 16.30 603 GLN A C 1
ATOM 4981 O O . GLN A 1 623 ? 35.916 15.516 83.481 1.00 17.26 603 GLN A O 1
ATOM 4987 N N . TRP A 1 624 ? 35.526 14.997 85.673 1.00 16.36 604 TRP A N 1
ATOM 4988 C CA . TRP A 1 624 ? 34.186 15.479 85.524 1.00 20.18 604 TRP A CA 1
ATOM 4989 C C . TRP A 1 624 ? 34.141 17.007 85.634 1.00 19.85 604 TRP A C 1
ATOM 4990 O O . TRP A 1 624 ? 33.405 17.625 84.947 1.00 22.91 604 TRP A O 1
ATOM 5001 N N . SER A 1 625 ? 34.880 17.546 86.541 1.00 19.23 605 SER A N 1
ATOM 5002 C CA . SER A 1 625 ? 34.811 19.018 86.694 1.00 21.55 605 SER A CA 1
ATOM 5003 C C . SER A 1 625 ? 35.562 19.801 85.623 1.00 20.31 605 SER A C 1
ATOM 5004 O O . SER A 1 625 ? 36.497 19.270 84.991 1.00 17.29 605 SER A O 1
ATOM 5007 N N . GLU A 1 626 ? 35.133 21.035 85.439 1.00 17.04 606 GLU A N 1
ATOM 5008 C CA . GLU A 1 626 ? 35.765 21.978 84.515 1.00 17.41 606 GLU A CA 1
ATOM 5009 C C . GLU A 1 626 ? 37.156 22.236 85.025 1.00 16.44 606 GLU A C 1
ATOM 5010 O O . GLU A 1 626 ? 37.510 21.989 86.176 1.00 15.97 606 GLU A O 1
ATOM 5016 N N . TRP A 1 627 ? 38.050 22.677 84.121 1.00 15.62 607 TRP A N 1
ATOM 5017 C CA . TRP A 1 627 ? 39.402 23.030 84.520 1.00 13.87 607 TRP A CA 1
ATOM 5018 C C . TRP A 1 627 ? 39.356 24.269 85.396 1.00 17.59 607 TRP A C 1
ATOM 5019 O O . TRP A 1 627 ? 38.815 25.288 84.980 1.00 20.55 607 TRP A O 1
ATOM 5030 N N . ASN A 1 628 ? 40.003 24.133 86.529 1.00 20.43 608 ASN A N 1
ATOM 5031 C CA . ASN A 1 628 ? 40.153 25.232 87.544 1.00 24.85 608 ASN A CA 1
ATOM 5032 C C . ASN A 1 628 ? 41.599 25.585 87.675 1.00 22.95 608 ASN A C 1
ATOM 5033 O O . ASN A 1 628 ? 42.360 24.830 88.247 1.00 32.87 608 ASN A O 1
ATOM 5038 N N . VAL A 1 629 ? 42.000 26.742 87.173 1.00 20.63 609 VAL A N 1
ATOM 5039 C CA . VAL A 1 629 ? 43.356 27.218 87.155 1.00 25.96 609 VAL A CA 1
ATOM 5040 C C . VAL A 1 629 ? 43.998 27.444 88.508 1.00 28.33 609 VAL A C 1
ATOM 5041 O O . VAL A 1 629 ? 45.219 27.515 88.498 1.00 35.37 609 VAL A O 1
ATOM 5045 N N . ASN A 1 630 ? 43.203 27.508 89.546 1.00 31.94 610 ASN A N 1
ATOM 5046 C CA . ASN A 1 630 ? 43.560 27.749 90.968 1.00 40.92 610 ASN A CA 1
ATOM 5047 C C . ASN A 1 630 ? 43.661 26.440 91.830 1.00 39.70 610 ASN A C 1
ATOM 5048 O O . ASN A 1 630 ? 43.747 26.482 93.096 1.00 46.59 610 ASN A O 1
ATOM 5053 N N . GLY A 1 631 ? 43.459 25.293 91.197 1.00 26.89 611 GLY A N 1
ATOM 5054 C CA . GLY A 1 631 ? 43.648 24.062 91.942 1.00 20.32 611 GLY A CA 1
ATOM 5055 C C . GLY A 1 631 ? 44.406 23.190 90.922 1.00 18.90 611 GLY A C 1
ATOM 5056 O O . GLY A 1 631 ? 44.937 23.666 89.926 1.00 20.82 611 GLY A O 1
ATOM 5057 N N . ASP A 1 632 ? 44.606 21.911 91.208 1.00 13.57 612 ASP A N 1
ATOM 5058 C CA . ASP A 1 632 ? 45.220 21.023 90.267 1.00 11.48 612 ASP A CA 1
ATOM 5059 C C . ASP A 1 632 ? 44.224 19.972 89.778 1.00 13.46 612 ASP A C 1
ATOM 5060 O O . ASP A 1 632 ? 43.010 20.064 90.108 1.00 12.70 612 ASP A O 1
ATOM 5065 N N . LEU A 1 633 ? 44.629 19.134 88.854 1.00 13.53 613 LEU A N 1
ATOM 5066 C CA . LEU A 1 633 ? 43.660 18.224 88.251 1.00 12.97 613 LEU A CA 1
ATOM 5067 C C . LEU A 1 633 ? 43.220 17.169 89.288 1.00 14.09 613 LEU A C 1
ATOM 5068 O O . LEU A 1 633 ? 43.885 16.968 90.292 1.00 14.47 613 LEU A O 1
ATOM 5073 N N . GLU A 1 634 ? 42.087 16.560 88.990 1.00 15.10 614 GLU A N 1
ATOM 5074 C CA . GLU A 1 634 ? 41.473 15.610 89.950 1.00 16.55 614 GLU A CA 1
ATOM 5075 C C . GLU A 1 634 ? 42.034 14.234 89.803 1.00 15.28 614 GLU A C 1
ATOM 5076 O O . GLU A 1 634 ? 41.297 13.279 89.434 1.00 15.05 614 GLU A O 1
ATOM 5082 N N . TRP A 1 635 ? 43.288 14.050 90.182 1.00 14.15 615 TRP A N 1
ATOM 5083 C CA . TRP A 1 635 ? 44.050 12.857 89.963 1.00 14.45 615 TRP A CA 1
ATOM 5084 C C . TRP A 1 635 ? 43.433 11.618 90.699 1.00 15.65 615 TRP A C 1
ATOM 5085 O O . TRP A 1 635 ? 43.679 10.455 90.278 1.00 16.56 615 TRP A O 1
ATOM 5096 N N . HIS A 1 636 ? 42.753 11.897 91.783 1.00 16.13 616 HIS A N 1
ATOM 5097 C CA . HIS A 1 636 ? 42.130 10.802 92.550 1.00 16.56 616 HIS A CA 1
ATOM 5098 C C . HIS A 1 636 ? 41.148 9.945 91.711 1.00 15.40 616 HIS A C 1
ATOM 5099 O O . HIS A 1 636 ? 40.855 8.757 92.122 1.00 16.81 616 HIS A O 1
ATOM 5106 N N . LEU A 1 637 ? 40.610 10.507 90.662 1.00 14.41 617 LEU A N 1
ATOM 5107 C CA . LEU A 1 637 ? 39.735 9.780 89.747 1.00 16.04 617 LEU A CA 1
ATOM 5108 C C . LEU A 1 637 ? 40.398 8.570 89.127 1.00 16.07 617 LEU A C 1
ATOM 5109 O O . LEU A 1 637 ? 39.715 7.600 88.787 1.00 16.81 617 LEU A O 1
ATOM 5114 N N . LEU A 1 638 ? 41.710 8.571 89.006 1.00 15.29 618 LEU A N 1
ATOM 5115 C CA . LEU A 1 638 ? 42.440 7.472 88.403 1.00 17.23 618 LEU A CA 1
ATOM 5116 C C . LEU A 1 638 ? 42.576 6.273 89.392 1.00 17.53 618 LEU A C 1
ATOM 5117 O O . LEU A 1 638 ? 43.157 5.266 89.058 1.00 19.87 618 LEU A O 1
ATOM 5122 N N . GLN A 1 639 ? 41.987 6.367 90.561 1.00 17.42 619 GLN A N 1
ATOM 5123 C CA . GLN A 1 639 ? 41.802 5.202 91.463 1.00 18.64 619 GLN A CA 1
ATOM 5124 C C . GLN A 1 639 ? 40.692 4.315 90.934 1.00 19.54 619 GLN A C 1
ATOM 5125 O O . GLN A 1 639 ? 40.591 3.169 91.424 1.00 18.88 619 GLN A O 1
ATOM 5131 N N . TYR A 1 640 ? 39.870 4.773 89.993 1.00 16.24 620 TYR A N 1
ATOM 5132 C CA . TYR A 1 640 ? 38.626 4.100 89.646 1.00 17.01 620 TYR A CA 1
ATOM 5133 C C . TYR A 1 640 ? 38.663 3.577 88.236 1.00 19.71 620 TYR A C 1
ATOM 5134 O O . TYR A 1 640 ? 39.167 4.206 87.294 1.00 16.72 620 TYR A O 1
ATOM 5143 N N . GLU A 1 641 ? 38.140 2.348 88.081 1.00 17.82 621 GLU A N 1
ATOM 5144 C CA . GLU A 1 641 ? 38.161 1.742 86.732 1.00 16.34 621 GLU A CA 1
ATOM 5145 C C . GLU A 1 641 ? 37.718 2.541 85.485 1.00 16.67 621 GLU A C 1
ATOM 5146 O O . GLU A 1 641 ? 38.407 2.487 84.491 1.00 18.45 621 GLU A O 1
ATOM 5152 N N . PRO A 1 642 ? 36.581 3.262 85.509 1.00 17.46 622 PRO A N 1
ATOM 5153 C CA . PRO A 1 642 ? 36.150 3.905 84.285 1.00 18.81 622 PRO A CA 1
ATOM 5154 C C . PRO A 1 642 ? 37.179 4.932 83.774 1.00 17.13 622 PRO A C 1
ATOM 5155 O O . PRO A 1 642 ? 37.424 5.056 82.575 1.00 15.35 622 PRO A O 1
ATOM 5159 N N . HIS A 1 643 ? 37.784 5.644 84.705 1.00 17.81 623 HIS A N 1
ATOM 5160 C CA . HIS A 1 643 ? 38.824 6.645 84.355 1.00 15.05 623 HIS A CA 1
ATOM 5161 C C . HIS A 1 643 ? 40.109 5.977 83.912 1.00 14.89 623 HIS A C 1
ATOM 5162 O O . HIS A 1 643 ? 40.774 6.415 82.962 1.00 15.06 623 HIS A O 1
ATOM 5169 N N . GLN A 1 644 ? 40.495 4.886 84.573 1.00 15.05 624 GLN A N 1
ATOM 5170 C CA . GLN A 1 644 ? 41.636 4.101 84.144 1.00 14.29 624 GLN A CA 1
ATOM 5171 C C . GLN A 1 644 ? 41.460 3.579 82.688 1.00 15.38 624 GLN A C 1
ATOM 5172 O O . GLN A 1 644 ? 42.350 3.659 81.902 1.00 15.98 624 GLN A O 1
ATOM 5178 N N . GLN A 1 645 ? 40.255 3.103 82.365 1.00 15.77 625 GLN A N 1
ATOM 5179 C CA . GLN A 1 645 ? 39.965 2.527 81.063 1.00 15.23 625 GLN A CA 1
ATOM 5180 C C . GLN A 1 645 ? 40.019 3.607 79.991 1.00 15.06 625 GLN A C 1
ATOM 5181 O O . GLN A 1 645 ? 40.551 3.420 78.930 1.00 14.93 625 GLN A O 1
ATOM 5187 N N . LEU A 1 646 ? 39.527 4.822 80.303 1.00 16.71 626 LEU A N 1
ATOM 5188 C CA . LEU A 1 646 ? 39.586 5.859 79.308 1.00 13.65 626 LEU A CA 1
ATOM 5189 C C . LEU A 1 646 ? 41.001 6.307 79.086 1.00 13.99 626 LEU A C 1
ATOM 5190 O O . LEU A 1 646 ? 41.429 6.537 77.955 1.00 14.50 626 LEU A O 1
ATOM 5195 N N . LYS A 1 647 ? 41.811 6.356 80.136 1.00 13.34 627 LYS A N 1
ATOM 5196 C CA . LYS A 1 647 ? 43.238 6.705 79.981 1.00 15.00 627 LYS A CA 1
ATOM 5197 C C . LYS A 1 647 ? 43.973 5.605 79.168 1.00 16.14 627 LYS A C 1
ATOM 5198 O O . LYS A 1 647 ? 44.819 5.911 78.320 1.00 15.60 627 LYS A O 1
ATOM 5204 N N . GLN A 1 648 ? 43.587 4.329 79.346 1.00 14.54 628 GLN A N 1
ATOM 5205 C CA . GLN A 1 648 ? 44.169 3.236 78.555 1.00 17.07 628 GLN A CA 1
ATOM 5206 C C . GLN A 1 648 ? 43.750 3.381 77.101 1.00 15.30 628 GLN A C 1
ATOM 5207 O O . GLN A 1 648 ? 44.540 3.186 76.196 1.00 14.83 628 GLN A O 1
ATOM 5213 N N . PHE A 1 649 ? 42.537 3.785 76.846 1.00 14.34 629 PHE A N 1
ATOM 5214 C CA . PHE A 1 649 ? 42.030 4.087 75.510 1.00 14.35 629 PHE A CA 1
ATOM 5215 C C . PHE A 1 649 ? 42.903 5.133 74.840 1.00 14.09 629 PHE A C 1
ATOM 5216 O O . PHE A 1 649 ? 43.344 4.973 73.702 1.00 13.63 629 PHE A O 1
ATOM 5224 N N . PHE A 1 650 ? 43.178 6.259 75.520 1.00 13.84 630 PHE A N 1
ATOM 5225 C CA . PHE A 1 650 ? 44.026 7.286 74.881 1.00 14.16 630 PHE A CA 1
ATOM 5226 C C . PHE A 1 650 ? 45.450 6.806 74.654 1.00 13.63 630 PHE A C 1
ATOM 5227 O O . PHE A 1 650 ? 46.065 7.225 73.670 1.00 14.63 630 PHE A O 1
ATOM 5235 N N . THR A 1 651 ? 45.967 6.020 75.608 1.00 13.47 631 THR A N 1
ATOM 5236 C CA . THR A 1 651 ? 47.312 5.458 75.503 1.00 14.02 631 THR A CA 1
ATOM 5237 C C . THR A 1 651 ? 47.396 4.613 74.219 1.00 13.39 631 THR A C 1
ATOM 5238 O O . THR A 1 651 ? 48.321 4.763 73.404 1.00 16.14 631 THR A O 1
ATOM 5242 N N . ASP A 1 652 ? 46.390 3.778 74.019 1.00 14.61 632 ASP A N 1
ATOM 5243 C CA . ASP A 1 652 ? 46.366 2.900 72.844 1.00 14.43 632 ASP A CA 1
ATOM 5244 C C . ASP A 1 652 ? 46.134 3.639 71.556 1.00 15.10 632 ASP A C 1
ATOM 5245 O O . ASP A 1 652 ? 46.715 3.319 70.504 1.00 16.14 632 ASP A O 1
ATOM 5250 N N . LEU A 1 653 ? 45.273 4.696 71.588 1.00 15.03 633 LEU A N 1
ATOM 5251 C CA . LEU A 1 653 ? 44.995 5.459 70.407 1.00 14.35 633 LEU A CA 1
ATOM 5252 C C . LEU A 1 653 ? 46.185 6.246 69.994 1.00 15.46 633 LEU A C 1
ATOM 5253 O O . LEU A 1 653 ? 46.518 6.314 68.789 1.00 14.15 633 LEU A O 1
ATOM 5258 N N . ASN A 1 654 ? 46.932 6.815 70.952 1.00 13.56 634 ASN A N 1
ATOM 5259 C CA . ASN A 1 654 ? 48.141 7.515 70.553 1.00 14.86 634 ASN A CA 1
ATOM 5260 C C . ASN A 1 654 ? 49.232 6.528 69.985 1.00 14.72 634 ASN A C 1
ATOM 5261 O O . ASN A 1 654 ? 49.940 6.867 69.072 1.00 16.06 634 ASN A O 1
ATOM 5266 N N . ALA A 1 655 ? 49.301 5.329 70.554 1.00 15.11 635 ALA A N 1
ATOM 5267 C CA . ALA A 1 655 ? 50.192 4.328 70.017 1.00 17.00 635 ALA A CA 1
ATOM 5268 C C . ALA A 1 655 ? 49.826 3.952 68.575 1.00 16.85 635 ALA A C 1
ATOM 5269 O O . ALA A 1 655 ? 50.722 3.883 67.688 1.00 18.95 635 ALA A O 1
ATOM 5271 N N . LEU A 1 656 ? 48.546 3.698 68.288 1.00 17.73 636 LEU A N 1
ATOM 5272 C CA . LEU A 1 656 ? 48.088 3.427 66.944 1.00 17.61 636 LEU A CA 1
ATOM 5273 C C . LEU A 1 656 ? 48.365 4.505 65.995 1.00 19.70 636 LEU A C 1
ATOM 5274 O O . LEU A 1 656 ? 48.861 4.306 64.916 1.00 16.79 636 LEU A O 1
ATOM 5279 N N . TYR A 1 657 ? 48.132 5.761 66.425 1.00 15.99 637 TYR A N 1
ATOM 5280 C CA . TYR A 1 657 ? 48.436 6.905 65.637 1.00 15.41 637 TYR A CA 1
ATOM 5281 C C . TYR A 1 657 ? 49.894 6.947 65.158 1.00 15.47 637 TYR A C 1
ATOM 5282 O O . TYR A 1 657 ? 50.145 7.273 63.989 1.00 16.11 637 TYR A O 1
ATOM 5291 N N . GLN A 1 658 ? 50.837 6.692 66.018 1.00 15.75 638 GLN A N 1
ATOM 5292 C CA . GLN A 1 658 ? 52.247 6.694 65.617 1.00 17.77 638 GLN A CA 1
ATOM 5293 C C . GLN A 1 658 ? 52.615 5.468 64.762 1.00 20.09 638 GLN A C 1
ATOM 5294 O O . GLN A 1 658 ? 53.573 5.591 63.948 1.00 21.46 638 GLN A O 1
ATOM 5300 N N . GLN A 1 659 ? 51.913 4.401 64.947 1.00 20.52 639 GLN A N 1
ATOM 5301 C CA . GLN A 1 659 ? 52.176 3.122 64.238 1.00 21.42 639 GLN A CA 1
ATOM 5302 C C . GLN A 1 659 ? 51.599 3.056 62.806 1.00 23.38 639 GLN A C 1
ATOM 5303 O O . GLN A 1 659 ? 52.028 2.249 61.981 1.00 22.19 639 GLN A O 1
ATOM 5309 N N . GLU A 1 660 ? 50.587 3.822 62.471 1.00 17.91 640 GLU A N 1
ATOM 5310 C CA . GLU A 1 660 ? 49.840 3.720 61.175 1.00 19.08 640 GLU A CA 1
ATOM 5311 C C . GLU A 1 660 ? 50.073 4.900 60.294 1.00 19.62 640 GLU A C 1
ATOM 5312 O O . GLU A 1 660 ? 49.548 6.025 60.457 1.00 17.23 640 GLU A O 1
ATOM 5318 N N . PRO A 1 661 ? 50.923 4.777 59.250 1.00 18.38 641 PRO A N 1
ATOM 5319 C CA . PRO A 1 661 ? 51.272 5.859 58.433 1.00 18.80 641 PRO A CA 1
ATOM 5320 C C . PRO A 1 661 ? 50.091 6.580 57.796 1.00 17.64 641 PRO A C 1
ATOM 5321 O O . PRO A 1 661 ? 50.122 7.801 57.522 1.00 17.84 641 PRO A O 1
ATOM 5325 N N . ALA A 1 662 ? 48.996 5.850 57.523 1.00 16.85 642 ALA A N 1
ATOM 5326 C CA . ALA A 1 662 ? 47.883 6.470 56.822 1.00 17.30 642 ALA A CA 1
ATOM 5327 C C . ALA A 1 662 ? 47.163 7.500 57.774 1.00 16.90 642 ALA A C 1
ATOM 5328 O O . ALA A 1 662 ? 46.374 8.319 57.303 1.00 18.65 642 ALA A O 1
ATOM 5330 N N . LEU A 1 663 ? 47.497 7.416 59.059 1.00 16.66 643 LEU A N 1
ATOM 5331 C CA . LEU A 1 663 ? 46.936 8.503 59.991 1.00 16.28 643 LEU A CA 1
ATOM 5332 C C . LEU A 1 663 ? 47.780 9.746 60.006 1.00 20.07 643 LEU A C 1
ATOM 5333 O O . LEU A 1 663 ? 47.401 10.733 60.689 1.00 17.49 643 LEU A O 1
ATOM 5338 N N . TYR A 1 664 ? 48.937 9.803 59.290 1.00 17.01 644 TYR A N 1
ATOM 5339 C CA . TYR A 1 664 ? 49.748 11.012 59.368 1.00 16.16 644 TYR A CA 1
ATOM 5340 C C . TYR A 1 664 ? 50.543 11.452 58.148 1.00 19.05 644 TYR A C 1
ATOM 5341 O O . TYR A 1 664 ? 50.982 12.579 58.117 1.00 19.61 644 TYR A O 1
ATOM 5350 N N . THR A 1 665 ? 50.807 10.556 57.117 1.00 17.81 645 THR A N 1
ATOM 5351 C CA . THR A 1 665 ? 51.688 11.015 56.021 1.00 17.95 645 THR A CA 1
ATOM 5352 C C . THR A 1 665 ? 51.060 11.884 55.022 1.00 17.68 645 THR A C 1
ATOM 5353 O O . THR A 1 665 ? 51.717 12.666 54.371 1.00 20.28 645 THR A O 1
ATOM 5357 N N . HIS A 1 666 ? 49.750 11.772 54.841 1.00 17.35 646 HIS A N 1
ATOM 5358 C CA . HIS A 1 666 ? 49.016 12.444 53.812 1.00 18.57 646 HIS A CA 1
ATOM 5359 C C . HIS A 1 666 ? 47.820 13.219 54.367 1.00 19.85 646 HIS A C 1
ATOM 5360 O O . HIS A 1 666 ? 46.781 13.409 53.692 1.00 17.43 646 HIS A O 1
ATOM 5367 N N . ASP A 1 667 ? 47.979 13.740 55.588 1.00 17.75 647 ASP A N 1
ATOM 5368 C CA . ASP A 1 667 ? 46.929 14.600 56.110 1.00 16.28 647 ASP A CA 1
ATOM 5369 C C . ASP A 1 667 ? 46.529 15.745 55.201 1.00 16.29 647 ASP A C 1
ATOM 5370 O O . ASP A 1 667 ? 45.337 16.110 55.195 1.00 17.15 647 ASP A O 1
ATOM 5375 N N . PHE A 1 668 ? 47.473 16.369 54.480 1.00 16.67 648 PHE A N 1
ATOM 5376 C CA . PHE A 1 668 ? 47.180 17.551 53.796 1.00 18.83 648 PHE A CA 1
ATOM 5377 C C . PHE A 1 668 ? 47.129 17.334 52.245 1.00 21.03 648 PHE A C 1
ATOM 5378 O O . PHE A 1 668 ? 47.267 18.276 51.515 1.00 22.44 648 PHE A O 1
ATOM 5386 N N . GLU A 1 669 ? 46.964 16.112 51.850 1.00 19.55 649 GLU A N 1
ATOM 5387 C CA . GLU A 1 669 ? 46.832 15.778 50.363 1.00 24.45 649 GLU A CA 1
ATOM 5388 C C . GLU A 1 669 ? 45.528 15.063 50.162 1.00 20.66 649 GLU A C 1
ATOM 5389 O O . GLU A 1 669 ? 45.074 14.250 50.948 1.00 18.77 649 GLU A O 1
ATOM 5395 N N . TYR A 1 670 ? 44.906 15.293 49.003 1.00 21.50 650 TYR A N 1
ATOM 5396 C CA . TYR A 1 670 ? 43.717 14.554 48.679 1.00 22.30 650 TYR A CA 1
ATOM 5397 C C . TYR A 1 670 ? 43.811 13.084 48.771 1.00 21.96 650 TYR A C 1
ATOM 5398 O O . TYR A 1 670 ? 42.899 12.427 49.184 1.00 19.81 650 TYR A O 1
ATOM 5407 N N . HIS A 1 671 ? 44.945 12.551 48.393 1.00 21.72 651 HIS A N 1
ATOM 5408 C CA . HIS A 1 671 ? 45.210 11.142 48.490 1.00 22.76 651 HIS A CA 1
ATOM 5409 C C . HIS A 1 671 ? 44.919 10.571 49.836 1.00 22.69 651 HIS A C 1
ATOM 5410 O O . HIS A 1 671 ? 44.459 9.452 49.971 1.00 20.43 651 HIS A O 1
ATOM 5417 N N . GLY A 1 672 ? 45.163 11.375 50.903 1.00 20.00 652 GLY A N 1
ATOM 5418 C CA . GLY A 1 672 ? 45.101 10.790 52.215 1.00 19.95 652 GLY A CA 1
ATOM 5419 C C . GLY A 1 672 ? 43.708 10.525 52.782 1.00 16.68 652 GLY A C 1
ATOM 5420 O O . GLY A 1 672 ? 43.574 9.813 53.790 1.00 18.02 652 GLY A O 1
ATOM 5421 N N . PHE A 1 673 ? 42.683 10.989 52.086 1.00 19.53 653 PHE A N 1
ATOM 5422 C CA . PHE A 1 673 ? 41.320 10.792 52.569 1.00 18.92 653 PHE A CA 1
ATOM 5423 C C . PHE A 1 673 ? 40.235 10.647 51.470 1.00 16.52 653 PHE A C 1
ATOM 5424 O O . PHE A 1 673 ? 40.323 11.362 50.515 1.00 19.98 653 PHE A O 1
ATOM 5432 N N . GLU A 1 674 ? 39.282 9.799 51.730 1.00 17.86 654 GLU A N 1
ATOM 5433 C CA . GLU A 1 674 ? 38.081 9.753 50.856 1.00 18.92 654 GLU A CA 1
ATOM 5434 C C . GLU A 1 674 ? 36.928 9.190 51.599 1.00 18.17 654 GLU A C 1
ATOM 5435 O O . GLU A 1 674 ? 37.019 8.156 52.194 1.00 20.23 654 GLU A O 1
ATOM 5441 N N . TRP A 1 675 ? 35.780 9.836 51.528 1.00 19.11 655 TRP A N 1
ATOM 5442 C CA . TRP A 1 675 ? 34.598 9.291 52.124 1.00 19.20 655 TRP A CA 1
ATOM 5443 C C . TRP A 1 675 ? 34.205 8.004 51.398 1.00 22.22 655 TRP A C 1
ATOM 5444 O O . TRP A 1 675 ? 34.385 7.925 50.179 1.00 22.14 655 TRP A O 1
ATOM 5455 N N . ILE A 1 676 ? 33.757 7.037 52.127 1.00 21.62 656 ILE A N 1
ATOM 5456 C CA . ILE A 1 676 ? 33.161 5.810 51.511 1.00 23.55 656 ILE A CA 1
ATOM 5457 C C . ILE A 1 676 ? 31.667 6.098 51.411 1.00 24.37 656 ILE A C 1
ATOM 5458 O O . ILE A 1 676 ? 31.136 6.215 50.300 1.00 24.22 656 ILE A O 1
ATOM 5463 N N . ASP A 1 677 ? 30.987 6.315 52.553 1.00 23.39 657 ASP A N 1
ATOM 5464 C CA . ASP A 1 677 ? 29.633 6.831 52.522 1.00 22.98 657 ASP A CA 1
ATOM 5465 C C . ASP A 1 677 ? 29.380 7.739 53.710 1.00 23.32 657 ASP A C 1
ATOM 5466 O O . ASP A 1 677 ? 29.756 7.395 54.799 1.00 22.44 657 ASP A O 1
ATOM 5471 N N . CYS A 1 678 ? 28.769 8.869 53.449 1.00 22.27 658 CYS A N 1
ATOM 5472 C CA . CYS A 1 678 ? 28.403 9.817 54.558 1.00 26.78 658 CYS A CA 1
ATOM 5473 C C . CYS A 1 678 ? 26.920 10.236 54.492 1.00 34.98 658 CYS A C 1
ATOM 5474 O O . CYS A 1 678 ? 26.484 11.070 55.245 1.00 31.95 658 CYS A O 1
ATOM 5477 N N . ASN A 1 679 ? 26.114 9.491 53.698 1.00 35.68 659 ASN A N 1
ATOM 5478 C CA . ASN A 1 679 ? 24.613 9.700 53.512 1.00 35.83 659 ASN A CA 1
ATOM 5479 C C . ASN A 1 679 ? 23.669 9.079 54.469 1.00 31.18 659 ASN A C 1
ATOM 5480 O O . ASN A 1 679 ? 22.460 9.343 54.413 1.00 28.89 659 ASN A O 1
ATOM 5485 N N . ASP A 1 680 ? 24.118 8.117 55.275 1.00 27.39 660 ASP A N 1
ATOM 5486 C CA . ASP A 1 680 ? 23.254 7.484 56.180 1.00 23.82 660 ASP A CA 1
ATOM 5487 C C . ASP A 1 680 ? 23.003 8.366 57.460 1.00 24.29 660 ASP A C 1
ATOM 5488 O O . ASP A 1 680 ? 23.332 7.955 58.597 1.00 22.89 660 ASP A O 1
ATOM 5493 N N . ASN A 1 681 ? 22.306 9.461 57.286 1.00 25.61 661 ASN A N 1
ATOM 5494 C CA . ASN A 1 681 ? 22.056 10.346 58.429 1.00 22.73 661 ASN A CA 1
ATOM 5495 C C . ASN A 1 681 ? 21.081 9.777 59.411 1.00 24.00 661 ASN A C 1
ATOM 5496 O O . ASN A 1 681 ? 21.220 10.023 60.606 1.00 21.13 661 ASN A O 1
ATOM 5501 N N . THR A 1 682 ? 20.046 8.978 58.977 1.00 21.39 662 THR A N 1
ATOM 5502 C CA . THR A 1 682 ? 19.139 8.469 59.961 1.00 23.26 662 THR A CA 1
ATOM 5503 C C . THR A 1 682 ? 19.683 7.486 60.890 1.00 22.21 662 THR A C 1
ATOM 5504 O O . THR A 1 682 ? 19.094 7.223 61.903 1.00 22.24 662 THR A O 1
ATOM 5508 N N . HIS A 1 683 ? 20.847 6.889 60.585 1.00 20.12 663 HIS A N 1
ATOM 5509 C CA . HIS A 1 683 ? 21.520 6.105 61.559 1.00 20.62 663 HIS A CA 1
ATOM 5510 C C . HIS A 1 683 ? 22.873 6.761 62.104 1.00 18.33 663 HIS A C 1
ATOM 5511 O O . HIS A 1 683 ? 23.512 6.101 62.967 1.00 20.65 663 HIS A O 1
ATOM 5518 N N . SER A 1 684 ? 23.157 7.973 61.662 1.00 19.87 664 SER A N 1
ATOM 5519 C CA . SER A 1 684 ? 24.399 8.728 62.141 1.00 18.27 664 SER A CA 1
ATOM 5520 C C . SER A 1 684 ? 25.634 7.839 61.987 1.00 19.91 664 SER A C 1
ATOM 5521 O O . SER A 1 684 ? 26.451 7.704 62.889 1.00 18.00 664 SER A O 1
ATOM 5524 N N . VAL A 1 685 ? 25.759 7.240 60.815 1.00 19.99 665 VAL A N 1
ATOM 5525 C CA . VAL A 1 685 ? 26.934 6.441 60.410 1.00 19.51 665 VAL A CA 1
ATOM 5526 C C . VAL A 1 685 ? 27.668 7.136 59.327 1.00 19.69 665 VAL A C 1
ATOM 5527 O O . VAL A 1 685 ? 27.093 7.665 58.387 1.00 21.17 665 VAL A O 1
ATOM 5531 N N . VAL A 1 686 ? 29.015 7.192 59.393 1.00 17.64 666 VAL A N 1
ATOM 5532 C CA . VAL A 1 686 ? 29.799 7.660 58.306 1.00 18.75 666 VAL A CA 1
ATOM 5533 C C . VAL A 1 686 ? 31.000 6.696 58.158 1.00 17.78 666 VAL A C 1
ATOM 5534 O O . VAL A 1 686 ? 31.385 6.061 59.161 1.00 19.40 666 VAL A O 1
ATOM 5538 N N . SER A 1 687 ? 31.609 6.670 57.008 1.00 18.25 667 SER A N 1
ATOM 5539 C CA . SER A 1 687 ? 32.798 5.847 56.792 1.00 17.35 667 SER A CA 1
ATOM 5540 C C . SER A 1 687 ? 33.672 6.476 55.791 1.00 16.17 667 SER A C 1
ATOM 5541 O O . SER A 1 687 ? 33.232 7.277 54.933 1.00 20.00 667 SER A O 1
ATOM 5544 N N . PHE A 1 688 ? 34.988 6.205 55.916 1.00 17.61 668 PHE A N 1
ATOM 5545 C CA . PHE A 1 688 ? 35.981 6.815 55.128 1.00 17.22 668 PHE A CA 1
ATOM 5546 C C . PHE A 1 688 ? 37.300 5.980 55.051 1.00 18.11 668 PHE A C 1
ATOM 5547 O O . PHE A 1 688 ? 37.530 5.119 55.845 1.00 19.09 668 PHE A O 1
ATOM 5555 N N . LEU A 1 689 ? 38.106 6.271 54.050 1.00 18.12 669 LEU A N 1
ATOM 5556 C CA . LEU A 1 689 ? 39.430 5.713 53.907 1.00 19.13 669 LEU A CA 1
ATOM 5557 C C . LEU A 1 689 ? 40.466 6.775 54.308 1.00 17.14 669 LEU A C 1
ATOM 5558 O O . LEU A 1 689 ? 40.349 7.936 53.960 1.00 20.08 669 LEU A O 1
ATOM 5563 N N . ARG A 1 690 ? 41.540 6.282 54.923 1.00 18.63 670 ARG A N 1
ATOM 5564 C CA . ARG A 1 690 ? 42.814 7.016 54.992 1.00 17.95 670 ARG A CA 1
ATOM 5565 C C . ARG A 1 690 ? 43.904 6.219 54.243 1.00 17.52 670 ARG A C 1
ATOM 5566 O O . ARG A 1 690 ? 43.920 4.979 54.336 1.00 20.03 670 ARG A O 1
ATOM 5574 N N . ARG A 1 691 ? 44.697 6.945 53.534 1.00 18.85 671 ARG A N 1
ATOM 5575 C CA . ARG A 1 691 ? 45.821 6.343 52.800 1.00 21.04 671 ARG A CA 1
ATOM 5576 C C . ARG A 1 691 ? 47.159 6.935 53.065 1.00 23.12 671 ARG A C 1
ATOM 5577 O O . ARG A 1 691 ? 47.323 8.101 53.451 1.00 18.96 671 ARG A O 1
ATOM 5585 N N . SER A 1 692 ? 48.185 6.164 52.676 1.00 20.81 672 SER A N 1
ATOM 5586 C CA . SER A 1 692 ? 49.557 6.620 52.774 1.00 18.36 672 SER A CA 1
ATOM 5587 C C . SER A 1 692 ? 50.323 6.212 51.448 1.00 25.87 672 SER A C 1
ATOM 5588 O O . SER A 1 692 ? 49.685 5.996 50.427 1.00 26.49 672 SER A O 1
ATOM 5591 N N . ASP A 1 693 ? 51.625 6.151 51.536 1.00 24.16 673 ASP A N 1
ATOM 5592 C CA . ASP A 1 693 ? 52.477 5.860 50.270 1.00 28.08 673 ASP A CA 1
ATOM 5593 C C . ASP A 1 693 ? 52.240 4.415 49.845 1.00 29.25 673 ASP A C 1
ATOM 5594 O O . ASP A 1 693 ? 52.009 4.125 48.631 1.00 34.73 673 ASP A O 1
ATOM 5599 N N . ASP A 1 694 ? 52.254 3.500 50.788 1.00 30.05 674 ASP A N 1
ATOM 5600 C CA . ASP A 1 694 ? 51.963 2.092 50.477 1.00 30.88 674 ASP A CA 1
ATOM 5601 C C . ASP A 1 694 ? 50.457 1.794 50.498 1.00 35.71 674 ASP A C 1
ATOM 5602 O O . ASP A 1 694 ? 49.785 2.013 51.527 1.00 30.74 674 ASP A O 1
ATOM 5607 N N . PRO A 1 695 ? 49.880 1.259 49.394 1.00 33.47 675 PRO A N 1
ATOM 5608 C CA . PRO A 1 695 ? 48.489 0.875 49.374 1.00 34.27 675 PRO A CA 1
ATOM 5609 C C . PRO A 1 695 ? 48.102 -0.109 50.448 1.00 28.84 675 PRO A C 1
ATOM 5610 O O . PRO A 1 695 ? 46.943 -0.100 50.883 1.00 33.00 675 PRO A O 1
ATOM 5614 N N . ASN A 1 696 ? 49.063 -0.887 50.940 1.00 28.15 676 ASN A N 1
ATOM 5615 C CA . ASN A 1 696 ? 48.730 -1.826 51.957 1.00 27.55 676 ASN A CA 1
ATOM 5616 C C . ASN A 1 696 ? 48.566 -1.125 53.385 1.00 25.36 676 ASN A C 1
ATOM 5617 O O . ASN A 1 696 ? 48.146 -1.767 54.363 1.00 32.42 676 ASN A O 1
ATOM 5622 N N . ASP A 1 697 ? 48.948 0.128 53.428 1.00 26.72 677 ASP A N 1
ATOM 5623 C CA . ASP A 1 697 ? 48.717 0.881 54.674 1.00 26.37 677 ASP A CA 1
ATOM 5624 C C . ASP A 1 697 ? 47.364 1.579 54.719 1.00 30.29 677 ASP A C 1
ATOM 5625 O O . ASP A 1 697 ? 47.087 2.209 55.749 1.00 22.85 677 ASP A O 1
ATOM 5630 N N . SER A 1 698 ? 46.506 1.435 53.716 1.00 22.68 678 SER A N 1
ATOM 5631 C CA . SER A 1 698 ? 45.167 2.088 53.747 1.00 22.74 678 SER A CA 1
ATOM 5632 C C . SER A 1 698 ? 44.329 1.570 54.889 1.00 20.63 678 SER A C 1
ATOM 5633 O O . SER A 1 698 ? 44.385 0.399 55.291 1.00 21.36 678 SER A O 1
ATOM 5636 N N . LEU A 1 699 ? 43.493 2.459 55.470 1.00 20.94 679 LEU A N 1
ATOM 5637 C CA . LEU A 1 699 ? 42.647 2.103 56.605 1.00 17.94 679 LEU A CA 1
ATOM 5638 C C . LEU A 1 699 ? 41.225 2.424 56.268 1.00 18.48 679 LEU A C 1
ATOM 5639 O O . LEU A 1 699 ? 40.966 3.409 55.600 1.00 21.73 679 LEU A O 1
ATOM 5644 N N . VAL A 1 700 ? 40.343 1.579 56.732 1.00 18.24 680 VAL A N 1
ATOM 5645 C CA . VAL A 1 700 ? 38.906 1.744 56.660 1.00 18.45 680 VAL A CA 1
ATOM 5646 C C . VAL A 1 700 ? 38.350 2.155 57.989 1.00 17.57 680 VAL A C 1
ATOM 5647 O O . VAL A 1 700 ? 38.446 1.400 58.954 1.00 20.62 680 VAL A O 1
ATOM 5651 N N . VAL A 1 701 ? 37.738 3.322 58.023 1.00 18.78 681 VAL A N 1
ATOM 5652 C CA . VAL A 1 701 ? 37.213 3.816 59.311 1.00 16.43 681 VAL A CA 1
ATOM 5653 C C . VAL A 1 701 ? 35.676 3.912 59.236 1.00 16.56 681 VAL A C 1
ATOM 5654 O O . VAL A 1 701 ? 35.161 4.482 58.278 1.00 18.56 681 VAL A O 1
ATOM 5658 N N . VAL A 1 702 ? 35.017 3.348 60.227 1.00 18.62 682 VAL A N 1
ATOM 5659 C CA . VAL A 1 702 ? 33.568 3.323 60.290 1.00 17.14 682 VAL A CA 1
ATOM 5660 C C . VAL A 1 702 ? 33.109 3.837 61.640 1.00 17.96 682 VAL A C 1
ATOM 5661 O O . VAL A 1 702 ? 33.485 3.294 62.662 1.00 18.57 682 VAL A O 1
ATOM 5665 N N . CYS A 1 703 ? 32.229 4.809 61.589 1.00 18.37 683 CYS A N 1
ATOM 5666 C CA . CYS A 1 703 ? 31.734 5.492 62.782 1.00 18.47 683 CYS A CA 1
ATOM 5667 C C . CYS A 1 703 ? 30.251 5.286 62.993 1.00 18.29 683 CYS A C 1
ATOM 5668 O O . CYS A 1 703 ? 29.539 5.574 62.076 1.00 20.05 683 CYS A O 1
ATOM 5671 N N . ASN A 1 704 ? 29.871 4.945 64.190 1.00 16.94 684 ASN A N 1
ATOM 5672 C CA . ASN A 1 704 ? 28.495 4.797 64.598 1.00 16.97 684 ASN A CA 1
ATOM 5673 C C . ASN A 1 704 ? 28.223 5.729 65.768 1.00 17.84 684 ASN A C 1
ATOM 5674 O O . ASN A 1 704 ? 28.552 5.438 66.912 1.00 17.31 684 ASN A O 1
ATOM 5679 N N . PHE A 1 705 ? 27.544 6.810 65.465 1.00 17.69 685 PHE A N 1
ATOM 5680 C CA . PHE A 1 705 ? 27.304 7.823 66.473 1.00 17.45 685 PHE A CA 1
ATOM 5681 C C . PHE A 1 705 ? 25.900 7.795 67.091 1.00 20.21 685 PHE A C 1
ATOM 5682 O O . PHE A 1 705 ? 25.452 8.795 67.617 1.00 18.29 685 PHE A O 1
ATOM 5690 N N . THR A 1 706 ? 25.274 6.625 67.156 1.00 18.05 686 THR A N 1
ATOM 5691 C CA . THR A 1 706 ? 24.203 6.372 68.062 1.00 18.98 686 THR A CA 1
ATOM 5692 C C . THR A 1 706 ? 24.440 5.147 68.885 1.00 20.00 686 THR A C 1
ATOM 5693 O O . THR A 1 706 ? 25.267 4.318 68.546 1.00 20.58 686 THR A O 1
ATOM 5697 N N . PRO A 1 707 ? 23.687 4.977 69.943 1.00 18.88 687 PRO A N 1
ATOM 5698 C CA . PRO A 1 707 ? 23.850 3.752 70.682 1.00 20.41 687 PRO A CA 1
ATOM 5699 C C . PRO A 1 707 ? 23.188 2.498 70.130 1.00 20.35 687 PRO A C 1
ATOM 5700 O O . PRO A 1 707 ? 23.141 1.451 70.866 1.00 22.50 687 PRO A O 1
ATOM 5704 N N . GLN A 1 708 ? 22.582 2.643 69.009 1.00 20.39 688 GLN A N 1
AT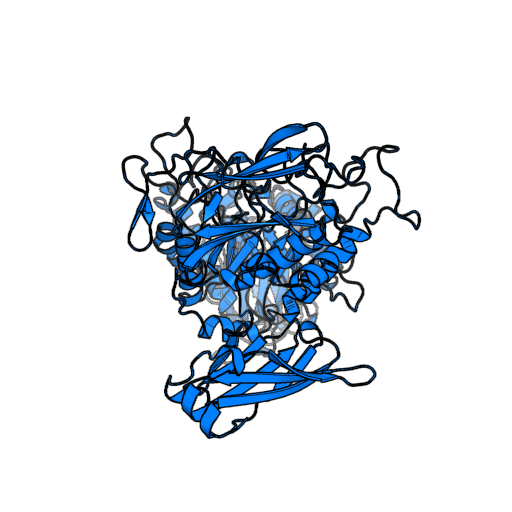OM 5705 C CA . GLN A 1 708 ? 21.976 1.434 68.336 1.00 21.96 688 GLN A CA 1
ATOM 5706 C C . GLN A 1 708 ? 23.134 0.620 67.735 1.00 21.27 688 GLN A C 1
ATOM 5707 O O . GLN A 1 708 ? 23.787 1.094 66.823 1.00 23.66 688 GLN A O 1
ATOM 5713 N N . PRO A 1 709 ? 23.242 -0.646 68.070 1.00 22.87 689 PRO A N 1
ATOM 5714 C CA . PRO A 1 709 ? 24.264 -1.517 67.450 1.00 25.17 689 PRO A CA 1
ATOM 5715 C C . PRO A 1 709 ? 23.715 -1.946 66.153 1.00 27.10 689 PRO A C 1
ATOM 5716 O O . PRO A 1 709 ? 22.517 -1.794 65.937 1.00 25.79 689 PRO A O 1
ATOM 5720 N N . HIS A 1 710 ? 24.576 -2.322 65.207 1.00 25.62 690 HIS A N 1
ATOM 5721 C CA . HIS A 1 710 ? 24.119 -2.819 63.885 1.00 26.78 690 HIS A CA 1
ATOM 5722 C C . HIS A 1 710 ? 24.780 -4.170 63.678 1.00 31.09 690 HIS A C 1
ATOM 5723 O O . HIS A 1 710 ? 25.987 -4.267 63.629 1.00 26.95 690 HIS A O 1
ATOM 5730 N N . SER A 1 711 ? 23.979 -5.257 63.599 1.00 31.17 691 SER A N 1
ATOM 5731 C CA . SER A 1 711 ? 24.600 -6.601 63.415 1.00 30.59 691 SER A CA 1
ATOM 5732 C C . SER A 1 711 ? 25.156 -6.867 62.051 1.00 27.46 691 SER A C 1
ATOM 5733 O O . SER A 1 711 ? 26.152 -7.662 61.907 1.00 32.53 691 SER A O 1
ATOM 5736 N N . HIS A 1 712 ? 24.587 -6.275 61.030 1.00 26.48 692 HIS A N 1
ATOM 5737 C CA . HIS A 1 712 ? 25.018 -6.446 59.670 1.00 29.06 692 HIS A CA 1
ATOM 5738 C C . HIS A 1 712 ? 24.901 -5.054 59.062 1.00 34.19 692 HIS A C 1
ATOM 5739 O O . HIS A 1 712 ? 23.783 -4.504 58.958 1.00 43.05 692 HIS A O 1
ATOM 5746 N N . TYR A 1 713 ? 26.025 -4.438 58.728 1.00 26.51 693 TYR A N 1
ATOM 5747 C CA . TYR A 1 713 ? 26.059 -3.136 58.087 1.00 25.09 693 TYR A CA 1
ATOM 5748 C C . TYR A 1 713 ? 27.091 -3.152 57.046 1.00 26.05 693 TYR A C 1
ATOM 5749 O O . TYR A 1 713 ? 28.313 -3.291 57.333 1.00 25.07 693 TYR A O 1
ATOM 5758 N N . ARG A 1 714 ? 26.704 -3.005 55.788 1.00 25.29 694 ARG A N 1
ATOM 5759 C CA . ARG A 1 714 ? 27.665 -3.146 54.720 1.00 26.87 694 ARG A CA 1
ATOM 5760 C C . ARG A 1 714 ? 28.411 -1.868 54.327 1.00 23.31 694 ARG A C 1
ATOM 5761 O O . ARG A 1 714 ? 27.816 -0.771 54.202 1.00 24.28 694 ARG A O 1
ATOM 5769 N N . ILE A 1 715 ? 29.717 -2.007 54.161 1.00 24.81 695 ILE A N 1
ATOM 5770 C CA . ILE A 1 715 ? 30.606 -0.928 53.820 1.00 26.29 695 ILE A CA 1
ATOM 5771 C C . ILE A 1 715 ? 31.475 -1.370 52.642 1.00 25.34 695 ILE A C 1
ATOM 5772 O O . ILE A 1 715 ? 32.151 -2.431 52.719 1.00 26.44 695 ILE A O 1
ATOM 5777 N N . GLY A 1 716 ? 31.480 -0.524 51.633 1.00 27.56 696 GLY A N 1
ATOM 5778 C CA . GLY A 1 716 ? 32.276 -0.661 50.402 1.00 31.31 696 GLY A CA 1
ATOM 5779 C C . GLY A 1 716 ? 33.764 -0.563 50.741 1.00 39.82 696 GLY A C 1
ATOM 5780 O O . GLY A 1 716 ? 34.152 0.295 51.543 1.00 29.94 696 GLY A O 1
ATOM 5781 N N . VAL A 1 717 ? 34.603 -1.425 50.151 1.00 30.95 697 VAL A N 1
ATOM 5782 C CA . VAL A 1 717 ? 36.055 -1.400 50.380 1.00 29.90 697 VAL A CA 1
ATOM 5783 C C . VAL A 1 717 ? 36.770 -1.643 49.017 1.00 38.24 697 VAL A C 1
ATOM 5784 O O . VAL A 1 717 ? 36.157 -2.161 48.079 1.00 36.06 697 VAL A O 1
ATOM 5788 N N . PRO A 1 718 ? 38.023 -1.212 48.893 1.00 39.37 698 PRO A N 1
ATOM 5789 C CA . PRO A 1 718 ? 38.505 -1.162 47.505 1.00 42.56 698 PRO A CA 1
ATOM 5790 C C . PRO A 1 718 ? 39.145 -2.479 47.006 1.00 40.89 698 PRO A C 1
ATOM 5791 O O . PRO A 1 718 ? 39.304 -2.614 45.800 1.00 45.65 698 PRO A O 1
ATOM 5795 N N . GLU A 1 719 ? 39.504 -3.382 47.910 1.00 42.40 699 GLU A N 1
ATOM 5796 C CA . GLU A 1 719 ? 40.222 -4.637 47.569 1.00 43.28 699 GLU A CA 1
ATOM 5797 C C . GLU A 1 719 ? 39.600 -5.855 48.210 1.00 45.24 699 GLU A C 1
ATOM 5798 O O . GLU A 1 719 ? 39.061 -5.830 49.307 1.00 34.31 699 GLU A O 1
ATOM 5804 N N . ALA A 1 720 ? 39.792 -7.005 47.578 1.00 38.50 700 ALA A N 1
ATOM 5805 C CA . ALA A 1 720 ? 39.425 -8.238 48.176 1.00 34.43 700 ALA A CA 1
ATOM 5806 C C . ALA A 1 720 ? 40.358 -8.494 49.311 1.00 30.39 700 ALA A C 1
ATOM 5807 O O . ALA A 1 720 ? 41.478 -8.009 49.321 1.00 36.51 700 ALA A O 1
ATOM 5809 N N . GLY A 1 721 ? 39.960 -9.363 50.212 1.00 28.92 701 GLY A N 1
ATOM 5810 C CA . GLY A 1 721 ? 40.816 -9.879 51.238 1.00 30.36 701 GLY A CA 1
ATOM 5811 C C . GLY A 1 721 ? 40.299 -9.741 52.683 1.00 28.10 701 GLY A C 1
ATOM 5812 O O . GLY A 1 721 ? 39.123 -9.429 52.879 1.00 31.10 701 GLY A O 1
ATOM 5813 N N . TYR A 1 722 ? 41.142 -10.062 53.668 1.00 29.19 702 TYR A N 1
ATOM 5814 C CA . TYR A 1 722 ? 40.729 -10.122 55.057 1.00 27.59 702 TYR A CA 1
ATOM 5815 C C . TYR A 1 722 ? 41.057 -8.739 55.706 1.00 27.93 702 TYR A C 1
ATOM 5816 O O . TYR A 1 722 ? 42.203 -8.323 55.654 1.00 26.43 702 TYR A O 1
ATOM 5825 N N . TYR A 1 723 ? 40.049 -8.107 56.263 1.00 27.60 703 TYR A N 1
ATOM 5826 C CA . TYR A 1 723 ? 40.233 -6.730 56.907 1.00 24.44 703 TYR A CA 1
ATOM 5827 C C . TYR A 1 723 ? 40.240 -6.954 58.386 1.00 24.59 703 TYR A C 1
ATOM 5828 O O . TYR A 1 723 ? 39.223 -7.359 59.023 1.00 25.41 703 TYR A O 1
ATOM 5837 N N . VAL A 1 724 ? 41.434 -6.751 59.005 1.00 22.38 704 VAL A N 1
ATOM 5838 C CA . VAL A 1 724 ? 41.603 -6.948 60.387 1.00 21.65 704 VAL A CA 1
ATOM 5839 C C . VAL A 1 724 ? 40.906 -5.788 61.136 1.00 21.00 704 VAL A C 1
ATOM 5840 O O . VAL A 1 724 ? 41.044 -4.672 60.615 1.00 22.01 704 VAL A O 1
ATOM 5844 N N . GLU A 1 725 ? 40.250 -6.094 62.239 1.00 23.78 705 GLU A N 1
ATOM 5845 C CA . GLU A 1 725 ? 39.656 -5.059 63.169 1.00 21.95 705 GLU A CA 1
ATOM 5846 C C . GLU A 1 725 ? 40.848 -4.563 63.984 1.00 18.79 705 GLU A C 1
ATOM 5847 O O . GLU A 1 725 ? 41.236 -5.136 64.951 1.00 24.48 705 GLU A O 1
ATOM 5853 N N . LEU A 1 726 ? 41.517 -3.557 63.462 1.00 18.93 706 LEU A N 1
ATOM 5854 C CA . LEU A 1 726 ? 42.726 -3.005 64.070 1.00 18.46 706 LEU A CA 1
ATOM 5855 C C . LEU A 1 726 ? 42.438 -2.218 65.377 1.00 22.08 706 LEU A C 1
ATOM 5856 O O . LEU A 1 726 ? 43.214 -2.273 66.315 1.00 20.16 706 LEU A O 1
ATOM 5861 N N . PHE A 1 727 ? 41.293 -1.509 65.421 1.00 20.05 707 PHE A N 1
ATOM 5862 C CA . PHE A 1 727 ? 40.935 -0.767 66.622 1.00 17.91 707 PHE A CA 1
ATOM 5863 C C . PHE A 1 727 ? 39.430 -0.731 66.702 1.00 17.18 707 PHE A C 1
ATOM 5864 O O . PHE A 1 727 ? 38.752 -0.667 65.674 1.00 18.82 707 PHE A O 1
ATOM 5872 N N . ASN A 1 728 ? 38.925 -0.782 67.920 1.00 17.14 708 ASN A N 1
ATOM 5873 C CA . ASN A 1 728 ? 37.519 -0.800 68.155 1.00 18.75 708 ASN A CA 1
ATOM 5874 C C . ASN A 1 728 ? 37.258 -0.072 69.469 1.00 17.51 708 ASN A C 1
ATOM 5875 O O . ASN A 1 728 ? 37.665 -0.532 70.541 1.00 17.49 708 ASN A O 1
ATOM 5880 N N . SER A 1 729 ? 36.676 1.132 69.380 1.00 17.52 709 SER A N 1
ATOM 5881 C CA . SER A 1 729 ? 36.518 1.923 70.615 1.00 17.63 709 SER A CA 1
ATOM 5882 C C . SER A 1 729 ? 35.531 1.362 71.622 1.00 19.08 709 SER A C 1
ATOM 5883 O O . SER A 1 729 ? 35.437 1.825 72.777 1.00 18.70 709 SER A O 1
ATOM 5886 N N . ASP A 1 730 ? 34.732 0.350 71.220 1.00 16.48 710 ASP A N 1
ATOM 5887 C CA . ASP A 1 730 ? 33.890 -0.368 72.176 1.00 19.02 710 ASP A CA 1
ATOM 5888 C C . ASP A 1 730 ? 34.549 -1.571 72.847 1.00 20.92 710 ASP A C 1
ATOM 5889 O O . ASP A 1 730 ? 33.911 -2.292 73.595 1.00 18.44 710 ASP A O 1
ATOM 5894 N N . ALA A 1 731 ? 35.853 -1.754 72.640 1.00 19.61 711 ALA A N 1
ATOM 5895 C CA . ALA A 1 731 ? 36.479 -2.849 73.356 1.00 22.02 711 ALA A CA 1
ATOM 5896 C C . ALA A 1 731 ? 36.297 -2.792 74.820 1.00 20.93 711 ALA A C 1
ATOM 5897 O O . ALA A 1 731 ? 36.323 -1.722 75.431 1.00 18.14 711 ALA A O 1
ATOM 5899 N N . LYS A 1 732 ? 36.191 -3.950 75.499 1.00 19.74 712 LYS A N 1
ATOM 5900 C CA . LYS A 1 732 ? 35.970 -3.939 76.922 1.00 21.22 712 LYS A CA 1
ATOM 5901 C C . LYS A 1 732 ? 37.077 -3.295 77.781 1.00 19.69 712 LYS A C 1
ATOM 5902 O O . LYS A 1 732 ? 36.765 -2.677 78.810 1.00 19.83 712 LYS A O 1
ATOM 5908 N N . GLN A 1 733 ? 38.298 -3.318 77.310 1.00 18.41 713 GLN A N 1
ATOM 5909 C CA . GLN A 1 733 ? 39.385 -2.740 78.098 1.00 19.08 713 GLN A CA 1
ATOM 5910 C C . GLN A 1 733 ? 39.297 -1.178 78.085 1.00 19.25 713 GLN A C 1
ATOM 5911 O O . GLN A 1 733 ? 40.062 -0.543 78.795 1.00 19.82 713 GLN A O 1
ATOM 5917 N N . TYR A 1 734 ? 38.411 -0.645 77.270 1.00 17.05 714 TYR A N 1
ATOM 5918 C CA . TYR A 1 734 ? 38.228 0.804 77.180 1.00 20.45 714 TYR A CA 1
ATOM 5919 C C . TYR A 1 734 ? 36.934 1.197 77.849 1.00 21.18 714 TYR A C 1
ATOM 5920 O O . TYR A 1 734 ? 36.615 2.371 77.909 1.00 21.41 714 TYR A O 1
ATOM 5929 N N . GLY A 1 735 ? 36.226 0.244 78.421 1.00 19.04 715 GLY A N 1
ATOM 5930 C CA . GLY A 1 735 ? 34.956 0.466 79.057 1.00 19.34 715 GLY A CA 1
ATOM 5931 C C . GLY A 1 735 ? 33.768 0.219 78.175 1.00 20.86 715 GLY A C 1
ATOM 5932 O O . GLY A 1 735 ? 32.615 0.447 78.591 1.00 21.30 715 GLY A O 1
ATOM 5933 N N . GLY A 1 736 ? 33.991 -0.374 77.031 1.00 19.42 716 GLY A N 1
ATOM 5934 C CA . GLY A 1 736 ? 32.913 -0.580 76.113 1.00 18.48 716 GLY A CA 1
ATOM 5935 C C . GLY A 1 736 ? 32.245 -1.925 76.371 1.00 19.36 716 GLY A C 1
ATOM 5936 O O . GLY A 1 736 ? 32.675 -2.666 77.285 1.00 21.71 716 GLY A O 1
ATOM 5937 N N . SER A 1 737 ? 31.288 -2.190 75.499 1.00 20.67 717 SER A N 1
ATOM 5938 C CA . SER A 1 737 ? 30.458 -3.454 75.596 1.00 22.39 717 SER A CA 1
ATOM 5939 C C . SER A 1 737 ? 31.095 -4.640 74.932 1.00 25.01 717 SER A C 1
ATOM 5940 O O . SER A 1 737 ? 30.590 -5.781 75.078 1.00 24.68 717 SER A O 1
ATOM 5943 N N . ASN A 1 738 ? 32.187 -4.430 74.254 1.00 20.45 718 ASN A N 1
ATOM 5944 C CA . ASN A 1 738 ? 32.958 -5.492 73.599 1.00 23.15 718 ASN A CA 1
ATOM 5945 C C . ASN A 1 738 ? 32.313 -6.075 72.382 1.00 24.94 718 ASN A C 1
ATOM 5946 O O . ASN A 1 738 ? 32.735 -7.140 71.934 1.00 25.19 718 ASN A O 1
ATOM 5951 N N . MET A 1 739 ? 31.419 -5.329 71.748 1.00 23.44 719 MET A N 1
ATOM 5952 C CA . MET A 1 739 ? 30.838 -5.710 70.484 1.00 25.24 719 MET A CA 1
ATOM 5953 C C . MET A 1 739 ? 31.772 -5.452 69.338 1.00 29.38 719 MET A C 1
ATOM 5954 O O . MET A 1 739 ? 32.553 -4.496 69.351 1.00 23.98 719 MET A O 1
ATOM 5959 N N . GLY A 1 740 ? 31.707 -6.284 68.280 1.00 22.76 720 GLY A N 1
ATOM 5960 C CA . GLY A 1 740 ? 32.544 -6.031 67.150 1.00 23.72 720 GLY A CA 1
ATOM 5961 C C . GLY A 1 740 ? 32.684 -7.288 66.269 1.00 26.80 720 GLY A C 1
ATOM 5962 O O . GLY A 1 740 ? 31.781 -8.139 66.292 1.00 25.02 720 GLY A O 1
ATOM 5963 N N . ASN A 1 741 ? 33.780 -7.356 65.547 1.00 24.40 721 ASN A N 1
ATOM 5964 C CA . ASN A 1 741 ? 33.912 -8.314 64.448 1.00 28.15 721 ASN A CA 1
ATOM 5965 C C . ASN A 1 741 ? 34.874 -9.458 64.754 1.00 32.11 721 ASN A C 1
ATOM 5966 O O . ASN A 1 741 ? 35.307 -10.134 63.843 1.00 33.10 721 ASN A O 1
ATOM 5971 N N . LEU A 1 742 ? 35.188 -9.641 66.017 1.00 32.71 722 LEU A N 1
ATOM 5972 C CA . LEU A 1 742 ? 35.978 -10.776 66.475 1.00 41.09 722 LEU A CA 1
ATOM 5973 C C . LEU A 1 742 ? 37.198 -10.925 65.616 1.00 41.06 722 LEU A C 1
ATOM 5974 O O . LEU A 1 742 ? 37.438 -12.004 65.063 1.00 41.40 722 LEU A O 1
ATOM 5979 N N . GLY A 1 743 ? 38.011 -9.885 65.544 1.00 33.70 723 GLY A N 1
ATOM 5980 C CA . GLY A 1 743 ? 39.264 -9.990 64.757 1.00 33.66 723 GLY A CA 1
ATOM 5981 C C . GLY A 1 743 ? 39.277 -9.392 63.355 1.00 28.94 723 GLY A C 1
ATOM 5982 O O . GLY A 1 743 ? 40.292 -8.925 62.877 1.00 30.17 723 GLY A O 1
ATOM 5983 N N . GLY A 1 744 ? 38.149 -9.419 62.655 1.00 26.12 724 GLY A N 1
ATOM 5984 C CA . GLY A 1 744 ? 38.096 -8.886 61.348 1.00 27.10 724 GLY A CA 1
ATOM 5985 C C . GLY A 1 744 ? 37.084 -9.595 60.442 1.00 27.02 724 GLY A C 1
ATOM 5986 O O . GLY A 1 744 ? 36.317 -10.416 60.934 1.00 30.07 724 GLY A O 1
ATOM 5987 N N . LYS A 1 745 ? 37.031 -9.190 59.200 1.00 27.79 725 LYS A N 1
ATOM 5988 C CA . LYS A 1 745 ? 36.029 -9.721 58.258 1.00 32.45 725 LYS A CA 1
ATOM 5989 C C . LYS A 1 745 ? 36.628 -9.895 56.913 1.00 30.65 725 LYS A C 1
ATOM 5990 O O . LYS A 1 745 ? 37.337 -9.013 56.401 1.00 27.48 725 LYS A O 1
ATOM 5996 N N . TRP A 1 746 ? 36.300 -11.046 56.241 1.00 31.63 726 TRP A N 1
ATOM 5997 C CA . TRP A 1 746 ? 36.639 -11.151 54.816 1.00 29.82 726 TRP A CA 1
ATOM 5998 C C . TRP A 1 746 ? 35.682 -10.338 53.980 1.00 25.96 726 TRP A C 1
ATOM 5999 O O . TRP A 1 746 ? 34.465 -10.381 54.227 1.00 30.30 726 TRP A O 1
ATOM 6010 N N . ALA A 1 747 ? 36.176 -9.644 52.970 1.00 26.64 727 ALA A N 1
ATOM 6011 C CA . ALA A 1 747 ? 35.373 -8.917 52.084 1.00 27.76 727 ALA A CA 1
ATOM 6012 C C . ALA A 1 747 ? 34.637 -9.869 51.163 1.00 35.20 727 ALA A C 1
ATOM 6013 O O . ALA A 1 747 ? 35.225 -10.876 50.745 1.00 36.99 727 ALA A O 1
ATOM 6015 N N . ASP A 1 748 ? 33.420 -9.493 50.854 1.00 35.44 728 ASP A N 1
ATOM 6016 C CA . ASP A 1 748 ? 32.580 -10.112 49.808 1.00 36.42 728 ASP A CA 1
ATOM 6017 C C . ASP A 1 748 ? 32.742 -9.474 48.478 1.00 38.39 728 ASP A C 1
ATOM 6018 O O . ASP A 1 748 ? 32.900 -8.255 48.325 1.00 33.54 728 ASP A O 1
ATOM 6023 N N . GLU A 1 749 ? 32.638 -10.279 47.402 1.00 42.15 729 GLU A N 1
ATOM 6024 C CA . GLU A 1 749 ? 32.674 -9.653 46.080 1.00 40.89 729 GLU A CA 1
ATOM 6025 C C . GLU A 1 749 ? 31.273 -9.196 45.749 1.00 47.94 729 GLU A C 1
ATOM 6026 O O . GLU A 1 749 ? 30.541 -9.820 44.998 1.00 46.26 729 GLU A O 1
ATOM 6032 N N . TRP A 1 750 ? 30.893 -8.074 46.317 1.00 39.08 730 TRP A N 1
ATOM 6033 C CA . TRP A 1 750 ? 29.545 -7.594 46.351 1.00 36.24 730 TRP A CA 1
ATOM 6034 C C . TRP A 1 750 ? 29.730 -6.099 46.326 1.00 45.55 730 TRP A C 1
ATOM 6035 O O . TRP A 1 750 ? 30.193 -5.488 47.341 1.00 37.92 730 TRP A O 1
ATOM 6046 N N . SER A 1 751 ? 29.406 -5.519 45.186 1.00 38.62 731 SER A N 1
ATOM 6047 C CA . SER A 1 751 ? 29.644 -4.127 44.920 1.00 44.15 731 SER A CA 1
ATOM 6048 C C . SER A 1 751 ? 28.836 -3.294 45.904 1.00 39.15 731 SER A C 1
ATOM 6049 O O . SER A 1 751 ? 27.693 -3.611 46.203 1.00 35.07 731 SER A O 1
ATOM 6052 N N . PHE A 1 752 ? 29.437 -2.236 46.470 1.00 35.41 732 PHE A N 1
ATOM 6053 C CA . PHE A 1 752 ? 28.689 -1.405 47.436 1.00 32.14 732 PHE A CA 1
ATOM 6054 C C . PHE A 1 752 ? 29.445 -0.065 47.586 1.00 30.10 732 PHE A C 1
ATOM 6055 O O . PHE A 1 752 ? 30.678 -0.063 47.458 1.00 31.52 732 PHE A O 1
ATOM 6063 N N . HIS A 1 753 ? 28.698 1.033 47.713 1.00 29.96 733 HIS A N 1
ATOM 6064 C CA . HIS A 1 753 ? 29.273 2.376 47.853 1.00 34.79 733 HIS A CA 1
ATOM 6065 C C . HIS A 1 753 ? 30.186 2.670 46.679 1.00 38.59 733 HIS A C 1
ATOM 6066 O O . HIS A 1 753 ? 31.231 3.342 46.800 1.00 34.80 733 HIS A O 1
ATOM 6073 N N . ASN A 1 754 ? 29.802 2.167 45.485 1.00 38.68 734 ASN A N 1
ATOM 6074 C CA . ASN A 1 754 ? 30.672 2.289 44.314 1.00 38.36 734 ASN A CA 1
ATOM 6075 C C . ASN A 1 754 ? 32.048 1.720 44.437 1.00 37.54 734 ASN A C 1
ATOM 6076 O O . ASN A 1 754 ? 33.005 2.256 43.897 1.00 41.30 734 ASN A O 1
ATOM 6081 N N . LYS A 1 755 ? 32.157 0.636 45.153 1.00 37.04 735 LYS A N 1
ATOM 6082 C CA . LYS A 1 755 ? 33.390 -0.072 45.193 1.00 43.40 735 LYS A CA 1
ATOM 6083 C C . LYS A 1 755 ? 33.109 -1.512 44.914 1.00 38.26 735 LYS A C 1
ATOM 6084 O O . LYS A 1 755 ? 32.020 -1.988 45.202 1.00 38.94 735 LYS A O 1
ATOM 6090 N N . PRO A 1 756 ? 34.106 -2.210 44.368 1.00 44.33 736 PRO A N 1
ATOM 6091 C CA . PRO A 1 756 ? 33.874 -3.565 43.915 1.00 41.90 736 PRO A CA 1
ATOM 6092 C C . PRO A 1 756 ? 33.725 -4.607 44.995 1.00 42.24 736 PRO A C 1
ATOM 6093 O O . PRO A 1 756 ? 33.183 -5.666 44.731 1.00 43.03 736 PRO A O 1
ATOM 6097 N N . TYR A 1 757 ? 34.172 -4.356 46.236 1.00 34.56 737 TYR A N 1
ATOM 6098 C CA . TYR A 1 757 ? 34.087 -5.370 47.318 1.00 30.29 737 TYR A CA 1
ATOM 6099 C C . TYR A 1 757 ? 33.447 -4.656 48.516 1.00 31.37 737 TYR A C 1
ATOM 6100 O O . TYR A 1 757 ? 33.283 -3.420 48.443 1.00 33.07 737 TYR A O 1
ATOM 6109 N N . SER A 1 758 ? 33.085 -5.430 49.529 1.00 31.40 738 SER A N 1
ATOM 6110 C CA . SER A 1 758 ? 32.346 -4.856 50.657 1.00 33.09 738 SER A CA 1
ATOM 6111 C C . SER A 1 758 ? 32.445 -5.699 51.894 1.00 33.18 738 SER A C 1
ATOM 6112 O O . SER A 1 758 ? 32.712 -6.922 51.833 1.00 29.46 738 SER A O 1
ATOM 6115 N N . LEU A 1 759 ? 32.365 -5.062 53.099 1.00 26.26 739 LEU A N 1
ATOM 6116 C CA . LEU A 1 759 ? 32.431 -5.819 54.306 1.00 24.27 739 LEU A CA 1
ATOM 6117 C C . LEU A 1 759 ? 31.075 -5.780 54.939 1.00 25.36 739 LEU A C 1
ATOM 6118 O O . LEU A 1 759 ? 30.395 -4.717 54.923 1.00 27.24 739 LEU A O 1
ATOM 6123 N N . ASP A 1 760 ? 30.661 -6.907 55.521 1.00 25.82 740 ASP A N 1
ATOM 6124 C CA . ASP A 1 760 ? 29.434 -6.998 56.224 1.00 26.41 740 ASP A CA 1
ATOM 6125 C C . ASP A 1 760 ? 29.739 -6.934 57.689 1.00 28.51 740 ASP A C 1
ATOM 6126 O O . ASP A 1 760 ? 30.078 -7.901 58.332 1.00 29.58 740 ASP A O 1
ATOM 6131 N N . LEU A 1 761 ? 29.739 -5.688 58.235 1.00 28.64 741 LEU A N 1
ATOM 6132 C CA . LEU A 1 761 ? 30.234 -5.508 59.579 1.00 23.41 741 LEU A CA 1
ATOM 6133 C C . LEU A 1 761 ? 29.198 -5.489 60.654 1.00 22.94 741 LEU A C 1
ATOM 6134 O O . LEU A 1 761 ? 28.012 -5.132 60.425 1.00 26.28 741 LEU A O 1
ATOM 6139 N N . CYS A 1 762 ? 29.634 -5.814 61.844 1.00 22.69 742 CYS A N 1
ATOM 6140 C CA . CYS A 1 762 ? 28.899 -5.514 63.056 1.00 23.84 742 CYS A CA 1
ATOM 6141 C C . CYS A 1 762 ? 29.448 -4.132 63.555 1.00 24.19 742 CYS A C 1
ATOM 6142 O O . CYS A 1 762 ? 30.672 -4.013 63.700 1.00 23.65 742 CYS A O 1
ATOM 6145 N N . LEU A 1 763 ? 28.556 -3.177 63.799 1.00 24.97 743 LEU A N 1
ATOM 6146 C CA . LEU A 1 763 ? 28.938 -1.835 64.311 1.00 24.21 743 LEU A CA 1
ATOM 6147 C C . LEU A 1 763 ? 28.561 -1.728 65.758 1.00 23.59 743 LEU A C 1
ATOM 6148 O O . LEU A 1 763 ? 27.380 -1.860 66.164 1.00 22.36 743 LEU A O 1
ATOM 6153 N N . PRO A 1 764 ? 29.554 -1.578 66.639 1.00 20.98 744 PRO A N 1
ATOM 6154 C CA . PRO A 1 764 ? 29.181 -1.452 68.024 1.00 19.44 744 PRO A CA 1
ATOM 6155 C C . PRO A 1 764 ? 28.503 -0.147 68.333 1.00 19.40 744 PRO A C 1
ATOM 6156 O O . PRO A 1 764 ? 28.606 0.758 67.500 1.00 21.37 744 PRO A O 1
ATOM 6160 N N . PRO A 1 765 ? 27.885 -0.045 69.508 1.00 20.31 745 PRO A N 1
ATOM 6161 C CA . PRO A 1 765 ? 27.152 1.203 69.822 1.00 18.90 745 PRO A CA 1
ATOM 6162 C C . PRO A 1 765 ? 28.136 2.353 70.173 1.00 20.85 745 PRO A C 1
ATOM 6163 O O . PRO A 1 765 ? 29.078 2.078 70.894 1.00 19.08 745 PRO A O 1
ATOM 6167 N N . LEU A 1 766 ? 27.847 3.545 69.680 1.00 19.19 746 LEU A N 1
ATOM 6168 C CA . LEU A 1 766 ? 28.619 4.803 70.065 1.00 18.08 746 LEU A CA 1
ATOM 6169 C C . LEU A 1 766 ? 30.118 4.548 69.976 1.00 17.20 746 LEU A C 1
ATOM 6170 O O . LEU A 1 766 ? 30.829 4.708 70.980 1.00 17.99 746 LEU A O 1
ATOM 6175 N N . ALA A 1 767 ? 30.571 4.180 68.774 1.00 17.75 747 ALA A N 1
ATOM 6176 C CA . ALA A 1 767 ? 31.875 3.632 68.578 1.00 16.66 747 ALA A CA 1
ATOM 6177 C C . ALA A 1 767 ? 32.387 3.773 67.207 1.00 17.31 747 ALA A C 1
ATOM 6178 O O . ALA A 1 767 ? 31.649 3.938 66.211 1.00 18.07 747 ALA A O 1
ATOM 6180 N N . VAL A 1 768 ? 33.742 3.719 67.089 1.00 16.09 748 VAL A N 1
ATOM 6181 C CA . VAL A 1 768 ? 34.447 3.794 65.870 1.00 14.62 748 VAL A CA 1
ATOM 6182 C C . VAL A 1 768 ? 35.316 2.551 65.736 1.00 17.44 748 VAL A C 1
ATOM 6183 O O . VAL A 1 768 ? 35.983 2.145 66.655 1.00 17.19 748 VAL A O 1
ATOM 6187 N N . LEU A 1 769 ? 35.272 1.968 64.528 1.00 17.56 749 LEU A N 1
ATOM 6188 C CA . LEU A 1 769 ? 36.170 0.875 64.103 1.00 17.96 749 LEU A CA 1
ATOM 6189 C C . LEU A 1 769 ? 37.196 1.377 63.103 1.00 15.94 749 LEU A C 1
ATOM 6190 O O . LEU A 1 769 ? 36.946 2.246 62.226 1.00 17.69 749 LEU A O 1
ATOM 6195 N N . ILE A 1 770 ? 38.427 0.829 63.170 1.00 16.44 750 ILE A N 1
ATOM 6196 C CA . ILE A 1 770 ? 39.411 1.027 62.201 1.00 17.33 750 ILE A CA 1
ATOM 6197 C C . ILE A 1 770 ? 39.833 -0.382 61.705 1.00 18.01 750 ILE A C 1
ATOM 6198 O O . ILE A 1 770 ? 40.127 -1.248 62.532 1.00 18.12 750 ILE A O 1
ATOM 6203 N N . LEU A 1 771 ? 39.664 -0.605 60.419 1.00 21.74 751 LEU A N 1
ATOM 6204 C CA . LEU A 1 771 ? 40.062 -1.890 59.845 1.00 21.27 751 LEU A CA 1
ATOM 6205 C C . LEU A 1 771 ? 41.178 -1.738 58.808 1.00 21.31 751 LEU A C 1
ATOM 6206 O O . LEU A 1 771 ? 41.397 -0.707 58.190 1.00 21.25 751 LEU A O 1
ATOM 6211 N N . LYS A 1 772 ? 41.950 -2.836 58.596 1.00 20.90 752 LYS A N 1
ATOM 6212 C CA . LYS A 1 772 ? 43.097 -2.676 57.710 1.00 19.29 752 LYS A CA 1
ATOM 6213 C C . LYS A 1 772 ? 43.258 -4.094 57.011 1.00 20.69 752 LYS A C 1
ATOM 6214 O O . LYS A 1 772 ? 43.318 -5.083 57.704 1.00 23.34 752 LYS A O 1
ATOM 6220 N N . LEU A 1 773 ? 43.401 -4.010 55.732 1.00 24.57 753 LEU A N 1
ATOM 6221 C CA . LEU A 1 773 ? 43.610 -5.294 54.915 1.00 29.68 753 LEU A CA 1
ATOM 6222 C C . LEU A 1 773 ? 44.880 -5.973 55.363 1.00 34.24 753 LEU A C 1
ATOM 6223 O O . LEU A 1 773 ? 45.914 -5.296 55.599 1.00 36.05 753 LEU A O 1
ATOM 6228 N N . ASP A 1 774 ? 44.848 -7.291 55.578 1.00 30.82 754 ASP A N 1
ATOM 6229 C CA . ASP A 1 774 ? 46.087 -8.017 55.850 1.00 30.89 754 ASP A CA 1
ATOM 6230 C C . ASP A 1 774 ? 46.279 -8.862 54.558 1.00 37.92 754 ASP A C 1
ATOM 6231 O O . ASP A 1 774 ? 45.604 -9.857 54.456 1.00 34.20 754 ASP A O 1
ATOM 6236 N N . PRO A 1 775 ? 47.080 -8.407 53.590 1.00 38.91 755 PRO A N 1
ATOM 6237 C CA . PRO A 1 775 ? 47.253 -9.174 52.338 1.00 48.36 755 PRO A CA 1
ATOM 6238 C C . PRO A 1 775 ? 48.003 -10.502 52.517 1.00 43.79 755 PRO A C 1
ATOM 6239 O O . PRO A 1 775 ? 48.168 -11.227 51.567 1.00 47.82 755 PRO A O 1
ATOM 6243 N N . THR A 1 776 ? 48.442 -10.855 53.700 1.00 47.10 756 THR A N 1
ATOM 6244 C CA . THR A 1 776 ? 49.139 -12.100 53.874 1.00 50.46 756 THR A CA 1
ATOM 6245 C C . THR A 1 776 ? 48.270 -13.137 54.570 1.00 53.86 756 THR A C 1
ATOM 6246 O O . THR A 1 776 ? 48.781 -14.169 55.031 1.00 53.56 756 THR A O 1
ATOM 6250 N N . LYS A 1 777 ? 46.968 -12.867 54.725 1.00 44.27 757 LYS A N 1
ATOM 6251 C CA . LYS A 1 777 ? 46.146 -13.737 55.580 1.00 43.68 757 LYS A CA 1
ATOM 6252 C C . LYS A 1 777 ? 45.856 -15.027 54.781 1.00 48.61 757 LYS A C 1
ATOM 6253 O O . LYS A 1 777 ? 45.528 -14.937 53.577 1.00 46.57 757 LYS A O 1
ATOM 6259 N N . VAL A 1 778 ? 45.898 -16.174 55.461 1.00 58.54 758 VAL A N 1
ATOM 6260 C CA . VAL A 1 778 ? 45.668 -17.487 54.817 1.00 66.88 758 VAL A CA 1
ATOM 6261 C C . VAL A 1 778 ? 44.157 -17.764 54.692 1.00 68.12 758 VAL A C 1
ATOM 6262 O O . VAL A 1 778 ? 43.462 -17.784 55.724 1.00 65.11 758 VAL A O 1
ATOM 6266 N N . PRO A 1 779 ? 43.632 -17.935 53.440 1.00 65.86 759 PRO A N 1
ATOM 6267 C CA . PRO A 1 779 ? 42.206 -18.306 53.386 1.00 72.61 759 PRO A CA 1
ATOM 6268 C C . PRO A 1 779 ? 41.945 -19.731 53.874 1.00 77.34 759 PRO A C 1
ATOM 6269 O O . PRO A 1 779 ? 40.816 -20.035 54.256 1.00 87.03 759 PRO A O 1
#

Nearest PDB structures (foldseek):
  5gqz-assembly1_A  TM=1.001E+00  e=0.000E+00  Crocosphaera subtropica ATCC 51142
  5gr0-assembly1_A  TM=1.001E+00  e=0.000E+00  Crocosphaera subtropica ATCC 51142
  5gqy-assembly1_A  TM=1.001E+00  e=0.000E+00  Crocosphaera subtropica ATCC 51142
  5gr5-assembly1_A  TM=1.001E+00  e=0.000E+00  Crocosphaera subtropica ATCC 51142
  5gqx-assembly1_A  TM=1.001E+00  e=0.000E+00  Crocosphaera subtropica ATCC 51142

Foldseek 3Di:
DDLVVVVCVVVVVDPACLVPAAKDWDADDDQKTKIKHKDQAPQFQWKWKAQLLVPDIGTWDDDNDRRITMDIDIGHDDQGIWMWTHHPPAIFIARGPSHDDAQEDDPVLVVCLQQQRNLQNLSRAAWEWGDDPRFTFIKHKAWQLQFPWKFKAFPVVPRDGPVGTWDDPPSTMTMDTDGDDAFFTWIWMWTQGPVRDTDTAEGLSAAAADAAPHGTGTHDNLVPDADFDQRVLQRCLQVDACQQAAAAEAEELQQFADWDFQVDWADFDPGTHRFAALDPVRRGTGGHALQVCLVPVLVVVLLLQGQEYEYEAQAADRDLVVSNQAHFHLNYGHPSRHHPRSLLVSQSSNSVSNYAYEYAHHQFWHADDPRGPQCNNVHRDQFDPQCLQFPPVVVRTGGGPLQRSNNLSSRLSSVVSCCRSRVHFYYEYEALVSQQFSCVVHDPVSGAADPVRHGGPVSSLVSLLSSLSVCCSSRPSGAYEYEYPDPDFQQQHHVVVVYSNGNEYEPVLLVCLLLVLQLDALQPSLVRLCSLPVVVVCPLRHQYEHEDELVCQDDPNWQQLVSHDDDNLRSLLLLLLSVLSVLQQQHHYYYYPPSQQPQGHGRDSSHHGPCVSCVDQLSVLSNVSSSVSSVVSNVQSLSRRQSNPPQQKDWLDSPPSSQSKTKMWGDDPDPQSIKIKIGGQAQDKAAWDKTADADFAWKFQPDKCQCVSNPHPRDWDVGTFGWAQDADSNHRIMGTIIGHGSMMTMIGGDVVDDD

Organism: Crocosphaera subtropica (strain ATCC 51142 / BH68) (NCBI:txid43989)

Solvent-accessible surface area: 29581 Å² total; per-residue (Å²): 55,48,45,100,52,0,67,48,12,27,151,130,131,18,151,59,38,61,92,8,4,0,40,49,85,81,96,122,46,188,121,42,46,50,37,2,0,26,5,64,15,72,156,0,116,29,2,57,0,10,16,7,39,62,189,91,84,35,84,11,94,64,32,107,48,92,29,0,3,25,5,102,4,106,8,69,81,14,55,34,21,7,0,30,1,61,46,38,149,98,45,54,39,53,34,5,83,66,41,64,89,19,26,98,1,50,117,68,7,10,125,19,0,40,76,1,60,8,9,37,0,0,26,4,0,0,5,22,43,10,88,36,142,65,61,125,1,0,2,0,0,2,5,0,25,63,5,137,41,0,8,0,0,0,76,57,22,126,97,59,4,176,154,40,93,11,149,69,34,88,189,16,0,13,23,32,40,4,64,150,33,26,73,43,11,29,1,40,0,48,0,63,12,71,152,26,111,93,39,84,7,5,5,6,4,6,5,42,10,55,51,42,114,90,23,1,1,22,3,11,42,15,92,112,48,39,130,46,142,7,93,99,54,43,35,124,32,56,100,42,72,15,36,90,67,25,0,0,0,0,0,0,17,5,3,0,7,45,24,20,54,24,98,93,98,4,46,12,38,149,41,112,34,96,35,9,54,8,22,155,184,54,77,49,13,3,8,4,0,0,55,14,0,4,81,95,0,1,68,34,0,108,92,0,13,5,16,19,0,0,0,2,5,6,14,3,8,13,134,36,54,24,38,0,25,57,1,6,4,4,0,2,0,0,2,4,7,3,58,2,28,0,0,4,26,0,0,5,57,0,8,120,46,40,1,0,0,0,6,6,17,17,2,9,15,1,8,98,35,96,23,3,4,12,110,0,1,10,42,77,0,2,3,67,63,35,57,95,9,1,37,6,131,123,90,37,2,15,3,3,31,2,34,75,75,26,0,29,1,0,0,2,0,1,0,0,0,7,4,28,22,0,29,0,4,0,0,2,5,48,18,0,5,6,2,0,34,22,50,43,99,40,146,170,70,70,72,75,46,16,148,166,63,22,45,68,10,70,76,0,14,61,1,6,74,38,5,2,52,13,0,55,32,3,29,39,15,0,3,0,0,0,17,2,69,59,147,43,135,98,0,3,61,52,47,189,75,38,0,0,10,9,18,0,19,6,2,41,35,0,2,90,32,1,18,79,0,1,88,38,72,18,141,99,0,35,139,67,18,94,19,1,27,98,1,18,145,56,0,56,101,10,16,5,0,0,3,0,4,2,48,12,0,7,150,66,97,37,1,4,0,35,19,4,28,42,86,95,83,49,43,14,0,0,0,2,0,0,0,0,1,0,1,0,0,1,0,0,0,0,0,0,0,0,2,0,0,4,4,98,54,55,12,82,22,58,15,46,8,67,53,103,21,30,142,117,113,47,9,82,37,1,35,81,0,1,28,45,1,0,54,12,0,79,106,5,34,0,0,35,18,22,2,36,93,168,86,0,18,75,60,18,31,34,125,29,54,84,66,1,4,0,1,0,4,0,49,3,111,66,111,71,28,24,0,3,0,1,0,1,1,16,42,96,62,19,82,138,34,38,1,0,0,53,96,56,18,25,6,47,33,50,13,14,0,0,13,136,96,13,19,13,64,82,61,21,6,180,42,9,68,106,18,51,152,139,78,80,45,155,26,80,51,0,0,32,0,19,2,1,12,1,2,0,1,0,0,38,25,43,80,111,91,131,151

Sequence (755 aa):
ISADQVNQIIYNLHHDPFEILGCHLLEEGKNTKKWVVRAYLPKAEAAWVIRPTERKEDPMNSVHHPNFFECIIETPELNHYQLKVKEGEHEKVIYDPYAFSSPYLTDEDIYLFSEGNHHRIYEKLGAHVGEINGVKGVYFAVWAPNARNVSVIGDFNNWDGREHQMRKRNYTIWELFVPEIGSGTVYKYEIKNSEGHIYEKSDPYGFYREVRPNTASIVVDIDNIYQWHDEEWLEKRRNSDPLKQPVSVYEVHLGSWLHGSSAEKMPLLNGEADPVIVSEWNPGARFLSYYELAEKLIPYVKDDMGYTHIELLPIAEHPFDGSWGYQVTGFYSPTSRFGRPEDFMYFVDKCHENGIGVILDWVPGHFPKDSHGLAYFDGTHLYEHADPRIGEHKEWGTLVFNYGRHEVRNFLVANVLFWFDKYHVDGIRVDAVASMLYRNYLRKEGEWIANEYGGDEHIEAVSFIREVNTLLFEYFPGILSIAEESTEWEKVSRPVYDGGLGFNLKWDMGWMHDMLDYFNIDPYFRQYHQNNVTFSMLYYYNENFMLALSHDEIVHGKSNMLGKMPGDEWQKYANVRALFTYMYTHPGKKTMFMSMEFGQWSEWNVNGDLEWHLLQYEPHQQLKQFFTDLNALYQQEPALYTHDFEYHGFEWIDCNDNTHSVVSFLRRSDDPNDSLVVVCNFTPQPHSHYRIGVPEAGYYVELFNSDAKQYGGSNMGNLGGKWADEWSFHNKPYSLDLCLPPLAVLILKLDPTKVP

B-factor: mean 22.99, std 10.9, range [9.78, 87.03]